Protein AF-A0A0F9B608-F1 (afdb_monomer)

Mean predicted aligned error: 16.37 Å

Sequence (394 aa):
EKIRTDITQTEQSLKSVKAEAAEVNRLLSSDVSSIDNRIDRIQVSIDSDLTYLESLIDLSSGNLKSILSSIAAGYLQENLGRYYSYGLKAMSYAASLSEARKNREKKPAVKRGGQDIPYPTTQYPKFLLQNMELSIGSSQSARFLATSLQNLTSNPELINKPLTFSLTQKEEKRQLLIEGEIDSRSNRRHDFSLIMTAVDYPLYVREGLELLNITSLKGFYTFRTDFTLDRDGTGHGQGVLEVSRVHLDTPDSRNIIAMAVYDAVTSAQVITFKLNYEISRDNQMHLNITSNIDELIMAEISRKQNELNSHYRDRLKAELSERIEAELAKNQSLYSALKVLQQNSNGNLSEVESYEQVVAAKKKEMDKRINELQSQIEKQLDKVKQSLPSLPSF

Secondary structure (DSSP, 8-state):
-HHHHHHHHHHHHHHHHHHHHHHHHHHHHHHHHHHHHHHHHHHHHHHHHHHHHHHHH----SGGGGHHHHHHHHHHHHHHHHHHHHHHHHHHHHHHHHHHHHS---------SS-------PPPPSSEEEEEEEEES-TTSSEEEEEEEEEEES-HHHHT--EEEEEEEEETTEEEEEEEEE--STT-SEEEEEEEEEEEEEEEE-TT-GGGT--EEEEEEEEEEEEEEETTS-EEEEEEEEEEEEEEE-S-TT-HHHHHHHHHHHHHSEEEEEEEEEE-TT-PEEEEEEESHHHHHHHHHHHHHHHHHHHHHHHHHHHHHHHHHHHHHHHHHHHHHHHHHHHHHHHHHHHHHHHHHHHHHHHHHHHHHHHHHHHHHHHHHHHHHHSS--PPP-

Solvent-accessible surface area (backbone atoms only — not comparable to full-atom values): 21225 Å² total; per-residue (Å²): 108,71,69,61,53,53,53,52,53,48,52,54,50,50,51,50,53,46,53,52,40,51,50,52,39,51,52,45,52,48,50,54,52,52,49,54,56,48,54,53,49,51,55,54,49,49,56,49,51,51,53,50,55,51,63,74,66,60,76,83,70,73,74,71,64,48,53,66,32,49,41,50,44,53,57,45,50,58,56,47,51,60,54,49,56,53,51,56,49,54,50,50,52,57,49,47,66,56,47,64,57,74,70,57,74,75,74,80,74,81,88,66,95,75,82,88,76,87,73,94,68,89,81,73,58,94,42,73,42,65,72,46,78,48,74,46,74,43,91,88,48,52,52,22,39,38,38,41,40,29,42,50,48,75,39,40,71,80,72,73,49,53,29,37,40,37,39,39,39,35,50,73,80,28,36,38,38,38,40,37,39,43,33,84,44,94,84,52,82,40,39,32,40,38,40,39,38,38,34,59,40,82,42,79,48,52,80,78,28,64,91,48,54,33,60,34,42,37,30,30,29,32,39,40,35,43,40,37,29,35,80,79,53,31,29,47,31,45,33,42,40,37,39,28,74,69,45,73,47,67,83,54,95,83,41,65,64,34,48,18,46,50,52,29,58,66,69,54,56,54,42,43,34,43,37,40,41,39,27,40,71,87,71,49,77,46,76,49,53,48,45,64,50,41,60,42,26,51,51,37,42,51,49,54,48,52,51,50,48,51,54,51,46,54,51,52,50,49,55,51,50,51,55,48,52,53,57,46,56,74,43,42,64,58,52,51,51,49,51,51,51,42,52,50,35,52,50,51,43,54,49,49,54,50,50,51,53,51,52,54,50,49,49,54,54,47,55,52,50,50,53,51,50,50,53,49,51,52,54,49,51,51,53,53,61,71,67,54,76,82,74,81,81,128

Radius of gyration: 53.28 Å; Cα contacts (8 Å, |Δi|>4): 482; chains: 1; bounding box: 93×54×191 Å

pLDDT: mean 79.52, std 11.99, range [41.62, 97.5]

Foldseek 3Di:
DVVVVVLVVVLVVLVVVLVVLVVVLVVLVVVLVVVVVVVVVVVVVVVVVLVVVVVVLPPVPDPLLCLVVVLVCVVCCVVVVVVVVVVVVVLVVVVCLVVVVVPPPPDPPDDDDDDDDDDPDLDDFPDWDAKDKDWDDDPPDQWIWIKMWGGPTSDCPSVVDWIKMWIWTGHRQWIKIKIKTADPDPPDFFRMKIWIWIFFAWDKDQPSCVVQQWRIKIFTKIKIKIKTAGPLGKIKMKMKIKTAPIDIHHPDPPDQLNVLLVVLCVVVRIKIKIWIWIADSVRDIDIGIDIPSSVSSSVSSVVVSVVVSVVVSVVVCVVVVVVVCVVCVVCVVVSVVSVVVSVVSVVVSVVSVVVSVVSVVVVVVVVVVVVVVVVVVVVVVVVVVVPDPPDDDD

Structure (mmCIF, N/CA/C/O backbone):
data_AF-A0A0F9B608-F1
#
_entry.id   AF-A0A0F9B608-F1
#
loop_
_atom_site.group_PDB
_atom_site.id
_atom_site.type_symbol
_atom_site.label_atom_id
_atom_site.label_alt_id
_atom_site.label_comp_id
_atom_site.label_asym_id
_atom_site.label_entity_id
_atom_site.label_seq_id
_atom_site.pdbx_PDB_ins_code
_atom_site.Cartn_x
_atom_site.Cartn_y
_atom_site.Cartn_z
_atom_site.occupancy
_atom_site.B_iso_or_equiv
_atom_site.auth_seq_id
_atom_site.auth_comp_id
_atom_site.auth_asym_id
_atom_site.auth_atom_id
_atom_site.pdbx_PDB_model_num
ATOM 1 N N . GLU A 1 1 ? -40.078 -13.114 98.257 1.00 62.44 1 GLU A N 1
ATOM 2 C CA . GLU A 1 1 ? -40.202 -14.089 97.150 1.00 62.44 1 GLU A CA 1
ATOM 3 C C . GLU A 1 1 ? -40.746 -13.477 95.865 1.00 62.44 1 GLU A C 1
ATOM 5 O O . GLU A 1 1 ? -40.006 -13.496 94.896 1.00 62.44 1 GLU A O 1
ATOM 10 N N . LYS A 1 2 ? -41.930 -12.843 95.858 1.00 71.25 2 LYS A N 1
ATOM 11 C CA . LYS A 1 2 ? -42.545 -12.216 94.663 1.00 71.25 2 LYS A CA 1
ATOM 12 C C . LYS A 1 2 ? -41.579 -11.396 93.780 1.00 71.25 2 LYS A C 1
ATOM 14 O O . LYS A 1 2 ? -41.423 -11.697 92.609 1.00 71.25 2 LYS A O 1
ATOM 19 N N . ILE A 1 3 ? -40.819 -10.469 94.370 1.00 70.19 3 ILE A N 1
ATOM 20 C CA . ILE A 1 3 ? -39.855 -9.617 93.640 1.00 70.19 3 ILE A CA 1
ATOM 21 C C . ILE A 1 3 ? -38.710 -10.432 92.994 1.00 70.19 3 ILE A C 1
ATOM 23 O O . ILE A 1 3 ? -38.199 -10.077 91.937 1.00 70.19 3 ILE A O 1
ATOM 27 N N . ARG A 1 4 ? -38.302 -11.554 93.605 1.00 70.94 4 ARG A N 1
ATOM 28 C CA . ARG A 1 4 ? -37.251 -12.435 93.065 1.00 70.94 4 ARG A CA 1
ATOM 29 C C . ARG A 1 4 ? -37.759 -13.190 91.835 1.00 70.94 4 ARG A C 1
ATOM 31 O O . ARG A 1 4 ? -37.025 -13.343 90.860 1.00 70.94 4 ARG A O 1
ATOM 38 N N . THR A 1 5 ? -39.020 -13.613 91.880 1.00 77.25 5 THR A N 1
ATOM 39 C CA . THR A 1 5 ? -39.728 -14.223 90.752 1.00 77.25 5 THR A CA 1
ATOM 40 C C . THR A 1 5 ? -39.892 -13.220 89.609 1.00 77.25 5 THR A C 1
ATOM 42 O O . THR A 1 5 ? -39.537 -13.545 88.480 1.00 77.25 5 THR A O 1
ATOM 45 N N . ASP A 1 6 ? -40.293 -11.982 89.912 1.00 75.75 6 ASP A N 1
ATOM 46 C CA . ASP A 1 6 ? -40.484 -10.915 88.918 1.00 75.75 6 ASP A CA 1
ATOM 47 C C . ASP A 1 6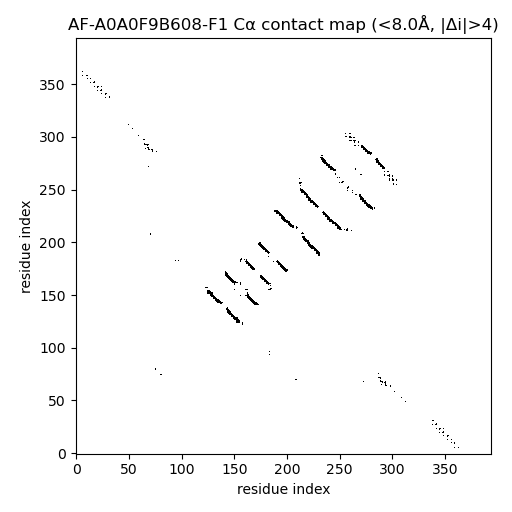 ? -39.170 -10.553 88.190 1.00 75.75 6 ASP A C 1
ATOM 49 O O . ASP A 1 6 ? -39.153 -10.412 86.966 1.00 75.75 6 ASP A O 1
ATOM 53 N N . ILE A 1 7 ? -38.037 -10.472 88.904 1.00 76.31 7 ILE A N 1
ATOM 54 C CA . ILE A 1 7 ? -36.713 -10.232 88.291 1.00 76.31 7 ILE A CA 1
ATOM 55 C C . ILE A 1 7 ? -36.279 -11.407 87.416 1.00 76.31 7 ILE A C 1
ATOM 57 O O . ILE A 1 7 ? -35.774 -11.194 86.317 1.00 76.31 7 ILE A O 1
ATOM 61 N N . THR A 1 8 ? -36.496 -12.641 87.870 1.00 77.81 8 THR A N 1
ATOM 62 C CA . THR A 1 8 ? -36.128 -13.841 87.101 1.00 77.81 8 THR A CA 1
ATOM 63 C C . THR A 1 8 ? -36.962 -13.945 85.818 1.00 77.81 8 THR A C 1
ATOM 65 O O . THR A 1 8 ? -36.431 -14.245 84.750 1.00 77.81 8 THR A O 1
ATOM 68 N N . GLN A 1 9 ? -38.255 -13.620 85.893 1.00 79.50 9 GLN A N 1
ATOM 69 C CA . GLN A 1 9 ? -39.150 -13.565 84.736 1.00 79.50 9 GLN A CA 1
ATOM 70 C C . GLN A 1 9 ? -38.779 -12.426 83.771 1.00 79.50 9 GLN A C 1
ATOM 72 O O . GLN A 1 9 ? -38.830 -12.607 82.553 1.00 79.50 9 GLN A O 1
ATOM 77 N N . THR A 1 10 ? -38.338 -11.280 84.300 1.00 78.12 10 THR A N 1
ATOM 78 C CA . THR A 1 10 ? -37.824 -10.154 83.502 1.00 78.12 10 THR A CA 1
ATOM 79 C C . THR A 1 10 ? -36.517 -10.521 82.792 1.00 78.12 10 THR A C 1
ATOM 81 O O . THR A 1 10 ? -36.385 -10.257 81.603 1.00 78.12 10 THR A O 1
ATOM 84 N N . GLU A 1 11 ? -35.578 -11.201 83.461 1.00 79.62 11 GLU A N 1
ATOM 85 C CA . GLU A 1 11 ? -34.343 -11.714 82.842 1.00 79.62 11 GLU A CA 1
ATOM 86 C C . GLU A 1 11 ? -34.634 -12.717 81.720 1.00 79.62 11 GLU A C 1
ATOM 88 O O . GLU A 1 11 ? -33.999 -12.676 80.667 1.00 79.62 11 GLU A O 1
ATOM 93 N N . GLN A 1 12 ? -35.584 -13.628 81.935 1.00 82.38 12 GLN A N 1
ATOM 94 C CA . GLN A 1 12 ? -35.938 -14.639 80.942 1.00 82.38 12 GLN A CA 1
ATOM 95 C C . GLN A 1 12 ? -36.620 -14.015 79.718 1.00 82.38 12 GLN A C 1
ATOM 97 O O . GLN A 1 12 ? -36.285 -14.363 78.586 1.00 82.38 12 GLN A O 1
ATOM 102 N N . SER A 1 13 ? -37.504 -13.038 79.940 1.00 77.12 13 SER A N 1
ATOM 103 C CA . SER A 1 13 ? -38.141 -12.266 78.866 1.00 77.12 13 SER A CA 1
ATOM 104 C C . SER A 1 13 ? -37.112 -11.442 78.090 1.00 77.12 13 SER A C 1
ATOM 106 O O . SER A 1 13 ? -37.115 -11.446 76.864 1.00 77.12 13 SER A O 1
ATOM 108 N N . LEU A 1 14 ? -36.167 -10.806 78.788 1.00 79.88 14 LEU A N 1
ATOM 109 C CA . LEU A 1 14 ? -35.107 -10.012 78.169 1.00 79.88 14 LEU A CA 1
ATOM 110 C C . LEU A 1 14 ? -34.142 -10.871 77.342 1.00 79.88 14 LEU A C 1
ATOM 112 O O . LEU A 1 14 ? -33.733 -10.461 76.261 1.00 79.88 14 LEU A O 1
ATOM 116 N N . LYS A 1 15 ? -33.821 -12.088 77.801 1.00 82.12 15 LYS A N 1
ATOM 117 C CA . LYS A 1 15 ? -33.043 -13.057 77.015 1.00 82.12 15 LYS A CA 1
ATOM 118 C C . LYS A 1 15 ? -33.767 -13.487 75.738 1.00 82.12 15 LYS A C 1
ATOM 120 O O . LYS A 1 15 ? -33.109 -13.600 74.708 1.00 82.12 15 LYS A O 1
ATOM 125 N N . SER A 1 16 ? -35.086 -13.699 75.795 1.00 81.75 16 SER A N 1
ATOM 126 C CA . SER A 1 16 ? -35.896 -14.006 74.604 1.00 81.75 16 SER A CA 1
ATOM 127 C C . SER A 1 16 ? -35.873 -12.843 73.616 1.00 81.75 16 SER A C 1
ATOM 129 O O . SER A 1 16 ? -35.500 -13.026 72.463 1.00 81.75 16 SER A O 1
ATOM 131 N N . VAL A 1 17 ? -36.152 -11.625 74.095 1.00 82.56 17 VAL A N 1
ATOM 132 C CA . VAL A 1 17 ? -36.145 -10.406 73.273 1.00 82.56 17 VAL A CA 1
ATOM 133 C C . VAL A 1 17 ? -34.763 -10.145 72.671 1.00 82.56 17 VAL A C 1
ATOM 135 O O . VAL A 1 17 ? -34.667 -9.774 71.507 1.00 82.56 17 VAL A O 1
ATOM 138 N N . LYS A 1 18 ? -33.677 -10.389 73.414 1.00 82.69 18 LYS A N 1
ATOM 139 C CA . LYS A 1 18 ? -32.305 -10.283 72.897 1.00 82.69 18 LYS A CA 1
ATOM 140 C C . LYS A 1 18 ? -32.024 -11.303 71.798 1.00 82.69 18 LYS A C 1
ATOM 142 O O . LYS A 1 18 ? -31.416 -10.948 70.794 1.00 82.69 18 LYS A O 1
ATOM 147 N N . ALA A 1 19 ? -32.446 -12.553 71.982 1.00 81.88 19 ALA A N 1
ATOM 148 C CA . ALA A 1 19 ? -32.264 -13.599 70.981 1.00 81.88 19 ALA A CA 1
ATOM 149 C C . ALA A 1 19 ? -33.049 -13.287 69.696 1.00 81.88 19 ALA A C 1
ATOM 151 O O . ALA A 1 19 ? -32.501 -13.399 68.603 1.00 81.88 19 ALA A O 1
ATOM 152 N N . GLU A 1 20 ? -34.293 -12.825 69.830 1.00 81.88 20 GLU A N 1
ATOM 153 C CA . GLU A 1 20 ? -35.134 -12.398 68.708 1.00 81.88 20 GLU A CA 1
ATOM 154 C C . GLU A 1 20 ? -34.558 -11.162 68.001 1.00 81.88 20 GLU A C 1
ATOM 156 O O . GLU A 1 20 ? -34.419 -11.166 66.781 1.00 81.88 20 GLU A O 1
ATOM 161 N N . ALA A 1 21 ? -34.143 -10.132 68.747 1.00 78.06 21 ALA A N 1
ATOM 162 C CA . ALA A 1 21 ? -33.531 -8.926 68.189 1.00 78.06 21 ALA A CA 1
ATOM 163 C C . ALA A 1 21 ? -32.197 -9.220 67.485 1.00 78.06 21 ALA A C 1
ATOM 165 O O . ALA A 1 21 ? -31.923 -8.661 66.423 1.00 78.06 21 ALA A O 1
ATOM 166 N N . ALA A 1 22 ? -31.376 -10.116 68.041 1.00 82.25 22 ALA A N 1
ATOM 167 C CA . ALA A 1 22 ? -30.125 -10.539 67.422 1.00 82.25 22 ALA A CA 1
ATOM 168 C C . ALA A 1 22 ? -30.372 -11.305 66.115 1.00 82.25 22 ALA A C 1
ATOM 170 O O . ALA A 1 22 ? -29.675 -11.063 65.129 1.00 82.25 22 ALA A O 1
ATOM 171 N N . GLU A 1 23 ? -31.377 -12.183 66.081 1.00 83.94 23 GLU A N 1
ATOM 172 C CA . GLU A 1 23 ? -31.727 -12.935 64.876 1.00 83.94 23 GLU A CA 1
ATOM 173 C C . GLU A 1 23 ? -32.315 -12.028 63.787 1.00 83.94 23 GLU A C 1
ATOM 175 O O . GLU A 1 23 ? -31.881 -12.092 62.637 1.00 83.94 23 GLU A O 1
ATOM 180 N N . VAL A 1 24 ? -33.224 -11.115 64.143 1.00 79.94 24 VAL A N 1
ATOM 181 C CA . VAL A 1 24 ? -33.770 -10.113 63.212 1.00 79.94 24 VAL A CA 1
ATOM 182 C C . VAL A 1 24 ? -32.659 -9.221 62.656 1.00 79.94 24 VAL A C 1
ATOM 184 O O . VAL A 1 24 ? -32.598 -9.005 61.446 1.00 79.94 24 VAL A O 1
ATOM 187 N N . ASN A 1 25 ? -31.731 -8.757 63.498 1.00 82.19 25 ASN A N 1
ATOM 188 C CA . ASN A 1 25 ? -30.609 -7.935 63.049 1.00 82.19 25 ASN A CA 1
ATOM 189 C C . ASN A 1 25 ? -29.661 -8.697 62.109 1.00 82.19 25 ASN A C 1
ATOM 191 O O . ASN A 1 25 ? -29.161 -8.141 61.127 1.00 82.19 25 ASN A O 1
ATOM 195 N N . ARG A 1 26 ? -29.425 -9.984 62.394 1.00 85.06 26 ARG A N 1
ATOM 196 C CA . ARG A 1 26 ? -28.610 -10.873 61.560 1.00 85.06 26 ARG A CA 1
ATOM 197 C C . ARG A 1 26 ? -29.244 -11.074 60.184 1.00 85.06 26 ARG A C 1
ATOM 199 O O . ARG A 1 26 ? -28.539 -10.968 59.181 1.00 85.06 26 ARG A O 1
ATOM 206 N N . LEU A 1 27 ? -30.553 -11.325 60.135 1.00 83.56 27 LEU A N 1
ATOM 207 C CA . LEU A 1 27 ? -31.307 -11.478 58.887 1.00 83.56 27 LEU A CA 1
ATOM 208 C C . LEU A 1 27 ? -31.322 -10.173 58.079 1.00 83.56 27 LEU A C 1
ATOM 210 O O . LEU A 1 27 ? -30.925 -10.185 56.918 1.00 83.56 27 LEU A O 1
ATOM 214 N N . LEU A 1 28 ? -31.643 -9.035 58.706 1.00 80.38 28 LEU A N 1
ATOM 215 C CA . LEU A 1 28 ? -31.635 -7.722 58.045 1.00 80.38 28 LEU A CA 1
ATOM 216 C C . LEU A 1 28 ? -30.254 -7.351 57.494 1.00 80.38 28 LEU A C 1
ATOM 218 O O . LEU A 1 28 ? -30.140 -6.880 56.364 1.00 80.38 28 LEU A O 1
ATOM 222 N N . SER A 1 29 ? -29.191 -7.588 58.264 1.00 80.50 29 SER A N 1
ATOM 223 C CA . SER A 1 29 ? -27.823 -7.306 57.816 1.00 80.50 29 SER A CA 1
ATOM 224 C C . SER A 1 29 ? -27.392 -8.220 56.667 1.00 80.50 29 SER A C 1
ATOM 226 O O . SER A 1 29 ? -26.693 -7.775 55.753 1.00 80.50 29 SER A O 1
ATOM 228 N N . SER A 1 30 ? -27.835 -9.481 56.679 1.00 83.88 30 SER A N 1
ATOM 229 C CA . SER A 1 30 ? -27.636 -10.421 55.574 1.00 83.88 30 SER A CA 1
ATOM 230 C C . SER A 1 30 ? -28.373 -9.971 54.310 1.00 83.88 30 SER A C 1
ATOM 232 O O . SER A 1 30 ? -27.792 -9.995 53.226 1.00 83.88 30 SER A O 1
ATOM 234 N N . ASP A 1 31 ? -29.622 -9.521 54.435 1.00 78.62 31 ASP A N 1
ATOM 235 C CA . ASP A 1 31 ? -30.434 -9.070 53.303 1.00 78.62 31 ASP A CA 1
ATOM 236 C C . ASP A 1 31 ? -29.874 -7.794 52.670 1.00 78.62 31 ASP A C 1
ATOM 238 O O . ASP A 1 31 ? -29.709 -7.742 51.450 1.00 78.62 31 ASP A O 1
ATOM 242 N N . VAL A 1 32 ? -29.485 -6.801 53.479 1.00 79.44 32 VAL A N 1
ATOM 243 C CA . VAL A 1 32 ? -28.829 -5.574 52.988 1.00 79.44 32 VAL A CA 1
ATOM 244 C C . VAL A 1 32 ? -27.524 -5.912 52.265 1.00 79.44 32 VAL A C 1
ATOM 246 O O . VAL A 1 32 ? -27.320 -5.476 51.134 1.00 79.44 32 VAL A O 1
ATOM 249 N N . SER A 1 33 ? -26.688 -6.773 52.852 1.00 81.38 33 SER A N 1
ATOM 250 C CA . SER A 1 33 ? -25.433 -7.202 52.219 1.00 81.38 33 SER A CA 1
ATOM 251 C C . SER A 1 33 ? -25.674 -7.987 50.922 1.00 81.38 33 SER A C 1
ATOM 253 O O . SER A 1 33 ? -24.904 -7.880 49.971 1.00 81.38 33 SER A O 1
ATOM 255 N N . SER A 1 34 ? -26.731 -8.800 50.856 1.00 82.19 34 SER A N 1
ATOM 256 C CA . SER A 1 34 ? -27.119 -9.546 49.651 1.00 82.19 34 SER A CA 1
ATOM 257 C C . SER A 1 34 ? -27.568 -8.611 48.528 1.00 82.19 34 SER A C 1
ATOM 259 O O . SER A 1 34 ? -27.211 -8.833 47.370 1.00 82.19 34 SER A O 1
ATOM 261 N N . ILE A 1 35 ? -28.314 -7.554 48.861 1.00 75.81 35 ILE A N 1
ATOM 262 C CA . ILE A 1 35 ? -28.752 -6.532 47.906 1.00 75.81 35 ILE A CA 1
ATOM 263 C C . ILE A 1 35 ? -27.552 -5.740 47.377 1.00 75.81 35 ILE A C 1
ATOM 265 O O . ILE A 1 35 ? -27.411 -5.638 46.160 1.00 75.81 35 ILE A O 1
ATOM 269 N N . ASP A 1 36 ? -26.651 -5.276 48.247 1.00 77.88 36 ASP A N 1
ATOM 270 C CA . ASP A 1 36 ? -25.445 -4.536 47.840 1.00 77.88 36 ASP A CA 1
ATOM 271 C C . ASP A 1 36 ? -24.574 -5.379 46.894 1.00 77.88 36 ASP A C 1
ATOM 273 O O . ASP A 1 36 ? -24.257 -4.964 45.781 1.00 77.88 36 ASP A O 1
ATOM 277 N N . ASN A 1 37 ? -24.325 -6.643 47.251 1.00 82.94 37 ASN A N 1
ATOM 278 C CA . ASN A 1 37 ? -23.590 -7.576 46.394 1.00 82.94 37 ASN A CA 1
ATOM 279 C C . ASN A 1 37 ? -24.272 -7.841 45.039 1.00 82.94 37 ASN A C 1
ATOM 281 O O . ASN A 1 37 ? -23.600 -8.190 44.067 1.00 82.94 37 ASN A O 1
ATOM 285 N N . ARG A 1 38 ? -25.607 -7.770 44.962 1.00 78.31 38 ARG A N 1
ATOM 286 C CA . ARG A 1 38 ? -26.344 -7.930 43.698 1.00 78.31 38 ARG A CA 1
ATOM 287 C C . ARG A 1 38 ? -26.225 -6.682 42.831 1.00 78.31 38 ARG A C 1
ATOM 289 O O . ARG A 1 38 ? -26.066 -6.835 41.624 1.00 78.31 38 ARG A O 1
ATOM 296 N N . ILE A 1 39 ? -26.262 -5.493 43.431 1.00 74.81 39 ILE A N 1
ATOM 297 C CA . ILE A 1 39 ? -26.045 -4.216 42.737 1.00 74.81 39 ILE A CA 1
ATOM 298 C C . ILE A 1 39 ? -24.640 -4.190 42.123 1.00 74.81 39 ILE A C 1
ATOM 300 O O . ILE A 1 39 ? -24.507 -3.954 40.922 1.00 74.81 39 ILE A O 1
ATOM 304 N N . ASP A 1 40 ? -23.618 -4.552 42.898 1.00 79.56 40 ASP A N 1
ATOM 305 C CA . ASP A 1 40 ? -22.232 -4.593 42.419 1.00 79.56 40 ASP A CA 1
ATOM 306 C C . ASP A 1 40 ? -22.053 -5.604 41.275 1.00 79.56 40 ASP A C 1
ATOM 308 O O . ASP A 1 40 ? -21.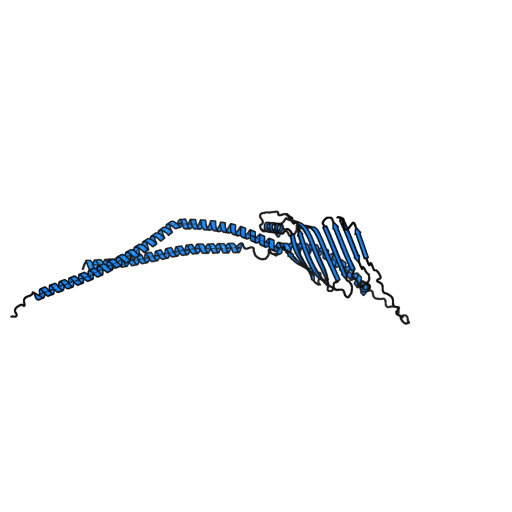419 -5.316 40.261 1.00 79.56 40 ASP A O 1
ATOM 312 N N . ARG A 1 41 ? -22.669 -6.791 41.376 1.00 79.88 41 ARG A N 1
ATOM 313 C CA . ARG A 1 41 ? -22.621 -7.794 40.295 1.00 79.88 41 ARG A CA 1
ATOM 314 C C . ARG A 1 41 ? -23.304 -7.334 39.016 1.00 79.88 41 ARG A C 1
ATOM 316 O O . ARG A 1 41 ? -22.843 -7.705 37.938 1.00 79.88 41 ARG A O 1
ATOM 323 N N . ILE A 1 42 ? -24.397 -6.579 39.121 1.00 73.50 42 ILE A N 1
ATOM 324 C CA . ILE A 1 42 ? -25.072 -6.006 37.954 1.00 73.50 42 ILE A CA 1
ATOM 325 C C . ILE A 1 42 ? -24.119 -5.036 37.253 1.00 73.50 42 ILE A C 1
ATOM 327 O O . ILE A 1 42 ? -23.917 -5.177 36.051 1.00 73.50 42 ILE A O 1
ATOM 331 N N . GLN A 1 43 ? -23.463 -4.138 37.995 1.00 71.62 43 GLN A N 1
ATOM 332 C CA . GLN A 1 43 ? -22.474 -3.207 37.435 1.00 71.62 43 GLN A CA 1
ATOM 333 C C . GLN A 1 43 ? -21.314 -3.934 36.744 1.00 71.62 43 GLN A C 1
ATOM 335 O O . GLN A 1 43 ? -21.021 -3.659 35.584 1.00 71.62 43 GLN A O 1
ATOM 340 N N . VAL A 1 44 ? -20.722 -4.931 37.407 1.00 80.88 44 VAL A N 1
ATOM 341 C CA . VAL A 1 44 ? -19.621 -5.722 36.832 1.00 80.88 44 VAL A CA 1
ATOM 342 C C . VAL A 1 44 ? -20.055 -6.490 35.578 1.00 80.88 44 VAL A C 1
ATOM 344 O O . VAL A 1 44 ? -19.293 -6.584 34.617 1.00 80.88 44 VAL A O 1
ATOM 347 N N . SER A 1 45 ? -21.277 -7.033 35.556 1.00 73.50 45 SER A N 1
ATOM 348 C CA . SER A 1 45 ? -21.792 -7.755 34.382 1.00 73.50 45 SER A CA 1
ATOM 349 C C . SER A 1 45 ? -21.986 -6.819 33.189 1.00 73.50 45 SER A C 1
ATOM 351 O O . SER A 1 45 ? -21.680 -7.198 32.066 1.00 73.50 45 SER A O 1
ATOM 353 N N . ILE A 1 46 ? -22.412 -5.577 33.429 1.00 68.19 46 ILE A N 1
ATOM 354 C CA . ILE A 1 46 ? -22.568 -4.561 32.380 1.00 68.19 46 ILE A CA 1
ATOM 355 C C . ILE A 1 46 ? -21.221 -4.164 31.791 1.00 68.19 46 ILE A C 1
ATOM 357 O O . ILE A 1 46 ? -21.092 -4.089 30.572 1.00 68.19 46 ILE A O 1
ATOM 361 N N . ASP A 1 47 ? -20.214 -3.937 32.633 1.00 73.88 47 ASP A N 1
ATOM 362 C CA . ASP A 1 47 ? -18.866 -3.620 32.157 1.00 73.88 47 ASP A CA 1
ATOM 363 C C . ASP A 1 47 ? -18.285 -4.778 31.328 1.00 73.88 47 ASP A C 1
ATOM 365 O O . ASP A 1 47 ? -17.636 -4.560 30.301 1.00 73.88 47 ASP A O 1
ATOM 369 N N . SER A 1 48 ? -18.574 -6.022 31.723 1.00 76.81 48 SER A N 1
ATOM 370 C CA . SER A 1 48 ? -18.199 -7.214 30.959 1.00 76.81 48 SER A CA 1
ATOM 371 C C . SER A 1 48 ? -18.935 -7.309 29.618 1.00 76.81 48 SER A C 1
ATOM 373 O O . SER A 1 48 ? -18.304 -7.593 28.601 1.00 76.81 48 SER A O 1
ATOM 375 N N . ASP A 1 49 ? -20.245 -7.058 29.588 1.00 68.94 49 ASP A N 1
ATOM 376 C CA . ASP A 1 49 ? -21.046 -7.079 28.357 1.00 68.94 49 ASP A CA 1
ATOM 377 C C . ASP A 1 49 ? -20.622 -5.958 27.395 1.00 68.94 49 ASP A C 1
ATOM 379 O O . ASP A 1 49 ? -20.524 -6.180 26.188 1.00 68.94 49 ASP A O 1
ATOM 383 N N . LEU A 1 50 ? -20.286 -4.777 27.924 1.00 67.00 50 LEU A N 1
ATOM 384 C CA . LEU A 1 50 ? -19.681 -3.681 27.164 1.00 67.00 50 LEU A CA 1
ATOM 385 C C . LEU A 1 50 ? -18.351 -4.110 26.540 1.00 67.00 50 LEU A C 1
ATOM 387 O O . LEU A 1 50 ? -18.165 -3.950 25.337 1.00 67.00 50 LEU A O 1
ATOM 391 N N . THR A 1 51 ? -17.467 -4.724 27.328 1.00 73.81 51 THR A N 1
ATOM 392 C CA . THR A 1 51 ? -16.168 -5.229 26.849 1.00 73.81 51 THR A CA 1
ATOM 393 C C . THR A 1 51 ? -16.343 -6.306 25.769 1.00 73.81 51 THR A C 1
ATOM 395 O O . THR A 1 51 ? -15.593 -6.371 24.794 1.00 73.81 51 THR A O 1
ATOM 398 N N . TYR A 1 52 ? -17.359 -7.161 25.903 1.00 68.31 52 TYR A N 1
ATOM 399 C CA . TYR A 1 52 ? -17.671 -8.173 24.899 1.00 68.31 52 TYR A CA 1
ATOM 400 C C . TYR A 1 52 ? -18.182 -7.550 23.593 1.00 68.31 52 TYR A C 1
ATOM 402 O O . TYR A 1 52 ? -17.696 -7.902 22.516 1.00 68.31 52 TYR A O 1
ATOM 410 N N . LEU A 1 53 ? -19.109 -6.592 23.667 1.00 64.56 53 LEU A N 1
ATOM 411 C CA . LEU A 1 53 ? -19.580 -5.855 22.492 1.00 64.56 53 LEU A CA 1
ATOM 412 C C . LEU A 1 53 ? -18.439 -5.076 21.817 1.00 64.56 53 LEU A C 1
ATOM 414 O O . LEU A 1 53 ? -18.373 -5.056 20.589 1.00 64.56 53 LEU A O 1
ATOM 418 N N . GLU A 1 54 ? -17.504 -4.515 22.590 1.00 63.94 54 GLU A N 1
ATOM 419 C CA . GLU A 1 54 ? -16.273 -3.896 22.076 1.00 63.94 54 GLU A CA 1
ATOM 420 C C . GLU A 1 54 ? -15.436 -4.898 21.266 1.00 63.94 54 GLU A C 1
ATOM 422 O O . GLU A 1 54 ? -14.990 -4.580 20.163 1.00 63.94 54 GLU A O 1
ATOM 427 N N . SER A 1 55 ? -15.294 -6.136 21.752 1.00 63.69 55 SER A N 1
ATOM 428 C CA . SER A 1 55 ? -14.534 -7.181 21.051 1.00 63.69 55 SER A CA 1
ATOM 429 C C . SER A 1 55 ? -15.161 -7.622 19.720 1.00 63.69 55 SER A C 1
ATOM 431 O O . SER A 1 55 ? -14.444 -8.039 18.814 1.00 63.69 55 SER A O 1
ATOM 433 N N . LEU A 1 56 ? -16.486 -7.505 19.570 1.00 61.31 56 LEU A N 1
ATOM 434 C CA . LEU A 1 56 ? -17.197 -7.852 18.332 1.00 61.31 56 LEU A CA 1
ATOM 435 C C . LEU A 1 56 ? -17.097 -6.764 17.255 1.00 61.31 56 LEU A C 1
ATOM 437 O O . LEU A 1 56 ? -17.299 -7.048 16.075 1.00 61.31 56 LEU A O 1
ATOM 441 N N . ILE A 1 57 ? -16.810 -5.525 17.657 1.00 58.03 57 ILE A N 1
ATOM 442 C CA . ILE A 1 57 ? -16.704 -4.366 16.762 1.00 58.03 57 ILE A CA 1
ATOM 443 C C . ILE A 1 57 ? -15.242 -4.126 16.346 1.00 58.03 57 ILE A C 1
ATOM 445 O O . ILE A 1 57 ? -14.975 -3.301 15.470 1.00 58.03 57 ILE A O 1
ATOM 449 N N . ASP A 1 58 ? -14.278 -4.857 16.917 1.00 55.62 58 ASP A N 1
ATOM 450 C CA . ASP A 1 58 ? -12.875 -4.746 16.534 1.00 55.62 58 ASP A CA 1
ATOM 451 C C . ASP A 1 58 ? -12.589 -5.389 15.161 1.00 55.62 58 ASP A C 1
ATOM 453 O O . ASP A 1 58 ? -12.315 -6.581 15.018 1.00 55.62 58 ASP A O 1
ATOM 457 N N . LEU A 1 59 ? -12.646 -4.563 14.114 1.00 53.84 59 LEU A N 1
ATOM 458 C CA . LEU A 1 59 ? -12.310 -4.925 12.736 1.00 53.84 59 LEU A CA 1
ATOM 459 C C . LEU A 1 59 ? -10.798 -4.861 12.441 1.00 53.84 59 LEU A C 1
ATOM 461 O O . LEU A 1 59 ? -10.405 -4.955 11.278 1.00 53.84 59 LEU A O 1
ATOM 465 N N . SER A 1 60 ? -9.931 -4.761 13.458 1.00 49.88 60 SER A N 1
ATOM 466 C CA . SER A 1 60 ? -8.462 -4.743 13.310 1.00 49.88 60 SER A CA 1
ATOM 467 C C . SER A 1 60 ? -7.856 -6.026 12.710 1.00 49.88 60 SER A C 1
ATOM 469 O O . SER A 1 60 ? -6.643 -6.104 12.480 1.00 49.88 60 SER A O 1
ATOM 471 N N . SER A 1 61 ? -8.685 -7.031 12.408 1.00 45.62 61 SER A N 1
ATOM 472 C CA . SER A 1 61 ? -8.296 -8.318 11.832 1.00 45.62 61 SER A CA 1
ATOM 473 C C . SER A 1 61 ? -7.712 -8.198 10.411 1.00 45.62 61 SER A C 1
ATOM 475 O O . SER A 1 61 ? -8.386 -8.378 9.405 1.00 45.62 61 SER A O 1
ATOM 477 N N . GLY A 1 62 ? -6.404 -7.926 10.345 1.00 49.50 62 GLY A N 1
ATOM 478 C CA . GLY A 1 62 ? -5.400 -8.455 9.402 1.00 49.50 62 GLY A CA 1
ATOM 479 C C . GLY A 1 62 ? -5.536 -8.198 7.892 1.00 49.50 62 GLY A C 1
ATOM 480 O O . GLY A 1 62 ? -4.559 -7.797 7.261 1.00 49.50 62 GLY A O 1
ATOM 481 N N . ASN A 1 63 ? -6.707 -8.417 7.298 1.00 51.25 63 ASN A N 1
ATOM 482 C CA . ASN A 1 63 ? -6.905 -8.496 5.847 1.00 51.25 63 ASN A CA 1
ATOM 483 C C . ASN A 1 63 ? -6.964 -7.131 5.146 1.00 51.25 63 ASN A C 1
ATOM 485 O O . ASN A 1 63 ? -6.800 -7.061 3.931 1.00 51.25 63 ASN A O 1
ATOM 489 N N . LEU A 1 64 ? -7.156 -6.036 5.886 1.00 58.22 64 LEU A N 1
ATOM 490 C CA . LEU A 1 64 ? -7.245 -4.687 5.311 1.00 58.22 64 LEU A CA 1
ATOM 491 C C . LEU A 1 64 ? -5.872 -4.067 4.985 1.00 58.22 64 LEU A C 1
ATOM 493 O O . LEU A 1 64 ? -5.800 -3.119 4.208 1.00 58.22 64 LEU A O 1
ATOM 497 N N . LYS A 1 65 ? -4.774 -4.620 5.527 1.00 59.56 65 LYS A N 1
ATOM 498 C CA . LYS A 1 65 ? -3.417 -4.041 5.448 1.00 59.56 65 LYS A CA 1
ATOM 499 C C . LYS A 1 65 ? -2.796 -3.995 4.046 1.00 59.56 65 LYS A C 1
ATOM 501 O O . LYS A 1 65 ? -1.720 -3.429 3.904 1.00 59.56 65 LYS A O 1
ATOM 506 N N . SER A 1 66 ? -3.414 -4.610 3.038 1.00 65.44 66 SER A N 1
ATOM 507 C CA . SER A 1 66 ? -2.818 -4.727 1.698 1.00 65.44 66 SER A CA 1
ATOM 508 C C . SER A 1 66 ? -3.801 -4.521 0.544 1.00 65.44 66 SER A C 1
ATOM 510 O O . SER A 1 66 ? -3.564 -4.989 -0.569 1.00 65.44 66 SER A O 1
ATOM 512 N N . ILE A 1 67 ? -4.931 -3.843 0.772 1.00 71.62 67 ILE A N 1
ATOM 513 C CA . ILE A 1 67 ? -5.962 -3.721 -0.271 1.00 71.62 67 ILE A CA 1
ATOM 514 C C . ILE A 1 67 ? -5.448 -2.921 -1.475 1.00 71.62 67 ILE A C 1
ATOM 516 O O . ILE A 1 67 ? -5.568 -3.391 -2.606 1.00 71.62 67 ILE A O 1
ATOM 520 N N . LEU A 1 68 ? -4.844 -1.744 -1.268 1.00 73.81 68 LEU A N 1
ATOM 521 C CA . LEU A 1 68 ? -4.372 -0.927 -2.392 1.00 73.81 68 LEU A CA 1
ATOM 522 C C . LEU A 1 68 ? -3.114 -1.498 -3.040 1.00 73.81 68 LEU A C 1
ATOM 524 O O . LEU A 1 68 ? -2.989 -1.431 -4.262 1.00 73.81 68 LEU A O 1
ATOM 528 N N . SER A 1 69 ? -2.220 -2.106 -2.262 1.00 74.94 69 SER A N 1
ATOM 529 C CA . SER A 1 69 ? -1.101 -2.884 -2.804 1.00 74.94 69 SER A CA 1
ATOM 530 C C . SER A 1 69 ? -1.589 -4.053 -3.669 1.00 74.94 69 SER A C 1
ATOM 532 O O . SER A 1 69 ? -1.054 -4.252 -4.758 1.00 74.94 69 SER A O 1
ATOM 534 N N . SER A 1 70 ? -2.652 -4.756 -3.268 1.00 74.06 70 SER A N 1
ATOM 535 C CA . SER A 1 70 ? -3.254 -5.848 -4.052 1.00 74.06 70 SER A CA 1
ATOM 536 C C . SER A 1 70 ? -3.935 -5.356 -5.334 1.00 74.06 70 SER A C 1
ATOM 538 O O . SER A 1 70 ? -3.758 -5.958 -6.392 1.00 74.06 70 SER A O 1
ATOM 540 N N . ILE A 1 71 ? -4.670 -4.237 -5.276 1.00 77.12 71 ILE A N 1
ATOM 541 C CA . ILE A 1 71 ? -5.293 -3.617 -6.461 1.00 77.12 71 ILE A CA 1
ATOM 542 C C . ILE A 1 71 ? -4.214 -3.149 -7.445 1.00 77.12 71 ILE A C 1
ATOM 544 O O . ILE A 1 71 ? -4.293 -3.436 -8.641 1.00 77.12 71 ILE A O 1
ATOM 548 N N . ALA A 1 72 ? -3.176 -2.471 -6.943 1.00 76.00 72 ALA A N 1
ATOM 549 C CA . ALA A 1 72 ? -2.039 -2.052 -7.754 1.00 76.00 72 ALA A CA 1
ATOM 550 C C . ALA A 1 72 ? -1.326 -3.261 -8.376 1.00 76.00 72 ALA A C 1
ATOM 552 O O . ALA A 1 72 ? -0.981 -3.215 -9.556 1.00 76.00 72 ALA A O 1
ATOM 553 N N . ALA A 1 73 ? -1.155 -4.350 -7.620 1.00 75.50 73 ALA A N 1
ATOM 554 C CA . ALA A 1 73 ? -0.526 -5.572 -8.109 1.00 75.50 73 ALA A CA 1
ATOM 555 C C . ALA A 1 73 ? -1.336 -6.200 -9.243 1.00 75.50 73 ALA A C 1
ATOM 557 O O . ALA A 1 73 ? -0.758 -6.495 -10.284 1.00 75.50 73 ALA A O 1
ATOM 558 N N . GLY A 1 74 ? -2.660 -6.312 -9.101 1.00 71.94 74 GLY A N 1
ATOM 559 C CA . GLY A 1 74 ? -3.536 -6.812 -10.163 1.00 71.94 74 GLY A CA 1
ATOM 560 C C . GLY A 1 74 ? -3.475 -5.956 -11.432 1.00 71.94 74 GLY A C 1
ATOM 561 O O . GLY A 1 74 ? -3.213 -6.474 -12.519 1.00 71.94 74 GLY A O 1
ATOM 562 N N . TYR A 1 75 ? -3.623 -4.634 -11.291 1.00 75.69 75 TYR A N 1
ATOM 563 C CA . TYR A 1 75 ? -3.575 -3.699 -12.422 1.00 75.69 75 TYR A CA 1
ATOM 564 C C . TYR A 1 75 ? -2.227 -3.736 -13.154 1.00 75.69 75 TYR A C 1
ATOM 566 O O . TYR A 1 75 ? -2.166 -3.702 -14.388 1.00 75.69 75 TYR A O 1
ATOM 574 N N . LEU A 1 76 ? -1.127 -3.798 -12.403 1.00 74.19 76 LEU A N 1
ATOM 575 C CA . LEU A 1 76 ? 0.213 -3.849 -12.971 1.00 74.19 76 LEU A CA 1
ATOM 576 C C . LEU A 1 76 ? 0.526 -5.216 -13.557 1.00 74.19 76 LEU A C 1
ATOM 578 O O . LEU A 1 76 ? 1.111 -5.267 -14.628 1.00 74.19 76 LEU A O 1
ATOM 582 N N . GLN A 1 77 ? 0.112 -6.314 -12.934 1.00 71.75 77 GLN A N 1
ATOM 583 C CA . GLN A 1 77 ? 0.310 -7.650 -13.485 1.00 71.75 77 GLN A CA 1
ATOM 584 C C . GLN A 1 77 ? -0.417 -7.812 -14.824 1.00 71.75 77 GLN A C 1
ATOM 586 O O . GLN A 1 77 ? 0.167 -8.345 -15.769 1.00 71.75 77 GLN A O 1
ATOM 591 N N . GLU A 1 78 ? -1.644 -7.299 -14.953 1.00 70.19 78 GLU A N 1
ATOM 592 C CA . GLU A 1 78 ? -2.374 -7.356 -16.219 1.00 70.19 78 GLU A CA 1
ATOM 593 C C . GLU A 1 78 ? -1.720 -6.489 -17.305 1.00 70.19 78 GLU A C 1
ATOM 595 O O . GLU A 1 78 ? -1.496 -6.947 -18.431 1.00 70.19 78 GLU A O 1
ATOM 600 N N . ASN A 1 79 ? -1.375 -5.240 -16.979 1.00 70.69 79 ASN A N 1
ATOM 601 C CA . ASN A 1 79 ? -0.810 -4.316 -17.959 1.00 70.69 79 ASN A CA 1
ATOM 602 C C . ASN A 1 79 ? 0.646 -4.650 -18.306 1.00 70.69 79 ASN A C 1
ATOM 604 O O . ASN A 1 79 ? 0.992 -4.738 -19.485 1.00 70.69 79 ASN A O 1
ATOM 608 N N . LEU A 1 80 ? 1.500 -4.886 -17.306 1.00 67.44 80 LEU A N 1
ATOM 609 C CA . LEU A 1 80 ? 2.897 -5.276 -17.507 1.00 67.44 80 LEU A CA 1
ATOM 610 C C . LEU A 1 80 ? 2.999 -6.659 -18.143 1.00 67.44 80 LEU A C 1
ATOM 612 O O . LEU A 1 80 ? 3.846 -6.834 -19.010 1.00 67.44 80 LEU A O 1
ATOM 616 N N . GLY A 1 81 ? 2.122 -7.611 -17.805 1.00 61.16 81 GLY A N 1
ATOM 617 C CA . GLY A 1 81 ? 2.117 -8.942 -18.418 1.00 61.16 81 GLY A CA 1
ATOM 618 C C . GLY A 1 81 ? 1.985 -8.892 -19.945 1.00 61.16 81 GLY A C 1
ATOM 619 O O . GLY A 1 81 ? 2.694 -9.605 -20.663 1.00 61.16 81 GLY A O 1
ATOM 620 N N . ARG A 1 82 ? 1.155 -7.978 -20.472 1.00 65.94 82 ARG A N 1
ATOM 621 C CA . ARG A 1 82 ? 1.022 -7.762 -21.924 1.00 65.94 82 ARG A CA 1
ATOM 622 C C . ARG A 1 82 ? 2.327 -7.253 -22.543 1.00 65.94 82 ARG A C 1
ATOM 624 O O . ARG A 1 82 ? 2.771 -7.809 -23.549 1.00 65.94 82 ARG A O 1
ATOM 631 N N . TYR A 1 83 ? 2.968 -6.246 -21.947 1.00 65.44 83 TYR A N 1
ATOM 632 C CA . TYR A 1 83 ? 4.212 -5.657 -22.473 1.00 65.44 83 TYR A CA 1
ATOM 633 C C . TYR A 1 83 ? 5.439 -6.553 -22.288 1.00 65.44 83 TYR A C 1
ATOM 635 O O . TYR A 1 83 ? 6.279 -6.647 -23.185 1.00 65.44 83 TYR A O 1
ATOM 643 N N . TYR A 1 84 ? 5.502 -7.280 -21.178 1.00 66.06 84 TYR A N 1
ATOM 644 C CA . TYR A 1 84 ? 6.535 -8.263 -20.881 1.00 66.06 84 TYR A CA 1
ATOM 645 C C . TYR A 1 84 ? 6.635 -9.330 -21.980 1.00 66.06 84 TYR A C 1
ATOM 647 O O . TYR A 1 84 ? 7.729 -9.647 -22.449 1.00 66.06 84 TYR A O 1
ATOM 655 N N . SER A 1 85 ? 5.492 -9.801 -22.492 1.00 64.75 85 SER A N 1
ATOM 656 C CA . SER A 1 85 ? 5.461 -10.767 -23.597 1.00 64.75 85 SER A CA 1
ATOM 657 C C . SER A 1 85 ? 6.132 -10.251 -24.882 1.00 64.75 85 SER A C 1
ATOM 659 O O . SER A 1 85 ? 6.755 -11.025 -25.614 1.00 64.75 85 SER A O 1
ATOM 661 N N . TYR A 1 86 ? 6.052 -8.944 -25.161 1.00 67.75 86 TYR A N 1
ATOM 662 C CA . TYR A 1 86 ? 6.739 -8.328 -26.298 1.00 67.75 86 TYR A CA 1
ATOM 663 C C . TYR A 1 86 ? 8.242 -8.194 -26.048 1.00 67.75 86 TYR A C 1
ATOM 665 O O . TYR A 1 86 ? 9.024 -8.440 -26.969 1.00 67.75 86 TYR A O 1
ATOM 673 N N . GLY A 1 87 ? 8.645 -7.886 -24.811 1.00 64.38 87 GLY A N 1
ATOM 674 C CA . GLY A 1 87 ? 10.049 -7.886 -24.391 1.00 64.38 87 GLY A CA 1
ATOM 675 C C . GLY A 1 87 ? 10.705 -9.254 -24.587 1.00 64.38 87 GLY A C 1
ATOM 676 O O . GLY A 1 87 ? 11.717 -9.358 -25.280 1.00 64.38 87 GLY A O 1
ATOM 677 N N . LEU A 1 88 ? 10.067 -10.325 -24.098 1.00 67.12 88 LEU A N 1
ATOM 678 C CA . LEU A 1 88 ? 10.539 -11.700 -24.304 1.00 67.12 88 LEU A CA 1
ATOM 679 C C . LEU A 1 88 ? 10.659 -12.064 -25.788 1.00 67.12 88 LEU A C 1
ATOM 681 O O . LEU A 1 88 ? 11.645 -12.675 -26.203 1.00 67.12 88 LEU A O 1
ATOM 685 N N . LYS A 1 89 ? 9.691 -11.657 -26.619 1.00 69.31 89 LYS A N 1
ATOM 686 C CA . LYS A 1 89 ? 9.770 -11.867 -28.072 1.00 69.31 89 LYS A CA 1
ATOM 687 C C . LYS A 1 89 ? 10.972 -11.141 -28.673 1.00 69.31 89 LYS A C 1
ATOM 689 O O . LYS A 1 89 ? 11.735 -11.768 -29.406 1.00 69.31 89 LYS A O 1
ATOM 694 N N . ALA A 1 90 ? 11.184 -9.866 -28.349 1.00 63.31 90 ALA A N 1
ATOM 695 C CA . ALA A 1 90 ? 12.331 -9.098 -28.837 1.00 63.31 90 ALA A CA 1
ATOM 696 C C . ALA A 1 90 ? 13.669 -9.747 -28.440 1.00 63.31 90 ALA A C 1
ATOM 698 O O . ALA A 1 90 ? 14.560 -9.898 -29.278 1.00 63.31 90 ALA A O 1
ATOM 699 N N . MET A 1 91 ? 13.770 -10.225 -27.198 1.00 65.38 91 MET A N 1
ATOM 700 C CA . MET A 1 91 ? 14.931 -10.970 -26.714 1.00 65.38 91 MET A CA 1
ATOM 701 C C . MET A 1 91 ? 15.134 -12.292 -27.451 1.00 65.38 91 MET A C 1
ATOM 703 O O . MET A 1 91 ? 16.252 -12.597 -27.857 1.00 65.38 91 MET A O 1
ATOM 707 N N . SER A 1 92 ? 14.066 -13.054 -27.698 1.00 67.25 92 SER A N 1
ATOM 708 C CA . SER A 1 92 ? 14.147 -14.297 -28.472 1.00 67.25 92 SER A CA 1
ATOM 709 C C . SER A 1 92 ? 14.621 -14.054 -29.911 1.00 67.25 92 SER A C 1
ATOM 711 O O . SER A 1 92 ? 15.408 -14.835 -30.445 1.00 67.25 92 SER A O 1
ATOM 713 N N . TYR A 1 93 ? 14.241 -12.929 -30.531 1.00 69.31 93 TYR A N 1
ATOM 714 C CA . TYR A 1 93 ? 14.758 -12.542 -31.843 1.00 69.31 93 TYR A CA 1
ATOM 715 C C . TYR A 1 93 ? 16.251 -12.203 -31.786 1.00 69.31 93 TYR A C 1
ATOM 717 O O . TYR A 1 93 ? 17.016 -12.706 -32.610 1.00 69.31 93 TYR A O 1
ATOM 725 N N . ALA A 1 94 ? 16.693 -11.434 -30.788 1.00 64.06 94 ALA A N 1
ATOM 726 C CA . ALA A 1 94 ? 18.112 -11.143 -30.580 1.00 64.06 94 ALA A CA 1
ATOM 727 C C . ALA A 1 94 ? 18.935 -12.422 -30.313 1.00 64.06 94 ALA A C 1
ATOM 729 O O . ALA A 1 94 ? 20.010 -12.610 -30.891 1.00 64.06 94 ALA A O 1
ATOM 730 N N . ALA A 1 95 ? 18.399 -13.345 -29.509 1.00 65.31 95 ALA A N 1
ATOM 731 C CA . ALA A 1 95 ? 19.013 -14.636 -29.218 1.00 65.31 95 ALA A CA 1
ATOM 732 C C . ALA A 1 95 ? 19.070 -15.537 -30.461 1.00 65.31 95 ALA A C 1
ATOM 734 O O . ALA A 1 95 ? 20.137 -16.059 -30.783 1.00 65.31 95 ALA A O 1
ATOM 735 N N . SER A 1 96 ? 17.981 -15.659 -31.225 1.00 64.25 96 SER A N 1
ATOM 736 C CA . SER A 1 96 ? 17.931 -16.475 -32.449 1.00 64.25 96 SER A CA 1
ATOM 737 C C . SER A 1 96 ? 18.882 -15.970 -33.543 1.00 64.25 96 SER A C 1
ATOM 739 O O . SER A 1 96 ? 19.512 -16.776 -34.228 1.00 64.25 96 SER A O 1
ATOM 741 N N . LEU A 1 97 ? 19.083 -14.650 -33.654 1.00 62.19 97 LEU A N 1
ATOM 742 C CA . LEU A 1 97 ? 20.119 -14.050 -34.505 1.00 62.19 97 LEU A CA 1
ATOM 743 C C . LEU A 1 97 ? 21.531 -14.500 -34.090 1.00 62.19 97 LEU A C 1
ATOM 745 O O . LEU A 1 97 ? 22.396 -14.707 -34.948 1.00 62.19 97 LEU A O 1
ATOM 749 N N . SER A 1 98 ? 21.760 -14.693 -32.789 1.00 60.09 98 SER A N 1
ATOM 750 C CA . SER A 1 98 ? 23.025 -15.204 -32.252 1.00 60.09 98 SER A CA 1
ATOM 751 C C . SER A 1 98 ? 23.179 -16.730 -32.411 1.00 60.09 98 SER A C 1
ATOM 753 O O . SER A 1 98 ? 24.273 -17.206 -32.721 1.00 60.09 98 SER A O 1
ATOM 755 N N . GLU A 1 99 ? 22.103 -17.514 -32.278 1.00 60.50 99 GLU A N 1
ATOM 756 C CA . GLU A 1 99 ? 22.128 -18.986 -32.340 1.00 60.50 99 GLU A CA 1
ATOM 757 C C . GLU A 1 99 ? 22.125 -19.546 -33.762 1.00 60.50 99 GLU A C 1
ATOM 759 O O . GLU A 1 99 ? 22.905 -20.454 -34.065 1.00 60.50 99 GLU A O 1
ATOM 764 N N . ALA A 1 100 ? 21.354 -18.951 -34.682 1.00 58.91 100 ALA A N 1
ATOM 765 C CA . ALA A 1 100 ? 21.394 -19.280 -36.113 1.00 58.91 100 ALA A CA 1
ATOM 766 C C . ALA A 1 100 ? 22.813 -19.139 -36.700 1.00 58.91 100 ALA A C 1
ATOM 768 O O . ALA A 1 100 ? 23.136 -19.674 -37.763 1.00 58.91 100 ALA A O 1
ATOM 769 N N . ARG A 1 101 ? 23.692 -18.431 -35.985 1.00 55.34 101 ARG A N 1
ATOM 770 C CA . ARG A 1 101 ? 25.104 -18.270 -36.296 1.00 55.34 101 ARG A CA 1
ATOM 771 C C . ARG A 1 101 ? 25.998 -19.386 -35.747 1.00 55.34 101 ARG A C 1
ATOM 773 O O . ARG A 1 101 ? 26.958 -19.731 -36.433 1.00 55.34 101 ARG A O 1
ATOM 780 N N . LYS A 1 102 ? 25.700 -19.957 -34.572 1.00 55.91 102 LYS A N 1
ATOM 781 C CA . LYS A 1 102 ? 26.413 -21.136 -34.036 1.00 55.91 102 LYS A CA 1
ATOM 782 C C . LYS A 1 102 ? 26.147 -22.384 -34.881 1.00 55.91 102 LYS A C 1
ATOM 784 O O . LYS A 1 102 ? 27.068 -23.158 -35.112 1.00 55.91 102 LYS A O 1
ATOM 789 N N . ASN A 1 103 ? 24.928 -22.512 -35.406 1.00 52.09 103 ASN A N 1
ATOM 790 C CA . ASN A 1 103 ? 24.481 -23.691 -36.157 1.00 52.09 103 ASN A CA 1
ATOM 791 C C . ASN A 1 103 ? 24.689 -23.603 -37.678 1.00 52.09 103 ASN A C 1
ATOM 793 O O . ASN A 1 103 ? 24.309 -24.521 -38.403 1.00 52.09 103 ASN A O 1
ATOM 797 N N . ARG A 1 104 ? 25.309 -22.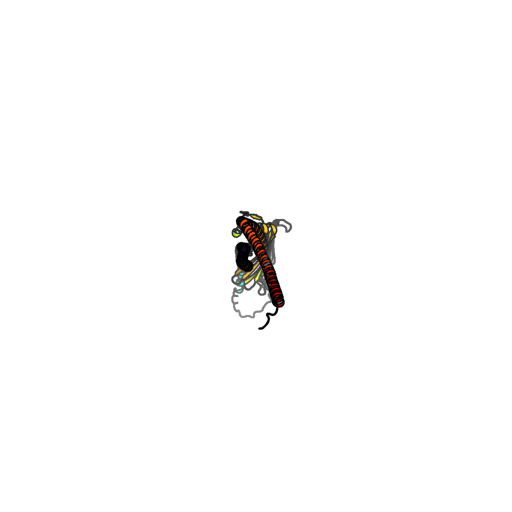535 -38.204 1.00 55.22 104 ARG A N 1
ATOM 798 C CA . ARG A 1 104 ? 25.775 -22.538 -39.599 1.00 55.22 104 ARG A CA 1
ATOM 799 C C . ARG A 1 104 ? 27.004 -23.436 -39.703 1.00 55.22 104 ARG A C 1
ATOM 801 O O . ARG A 1 104 ? 28.131 -22.969 -39.536 1.00 55.22 104 ARG A O 1
ATOM 808 N N . GLU A 1 105 ? 26.771 -24.716 -39.993 1.00 47.47 105 GLU A N 1
ATOM 809 C CA . GLU A 1 105 ? 27.814 -25.671 -40.358 1.00 47.47 105 GLU A CA 1
ATOM 810 C C . GLU A 1 105 ? 28.732 -25.048 -41.416 1.00 47.47 105 GLU A C 1
ATOM 812 O O . GLU A 1 105 ? 28.312 -24.667 -42.516 1.00 47.47 105 GLU A O 1
ATOM 817 N N . LYS A 1 106 ? 30.018 -24.919 -41.075 1.00 55.25 106 LYS A N 1
ATOM 818 C CA . LYS A 1 106 ? 31.048 -24.633 -42.069 1.00 55.25 106 LYS A CA 1
ATOM 819 C C . LYS A 1 106 ? 31.052 -25.827 -43.018 1.00 55.25 106 LYS A C 1
ATOM 821 O O . LYS A 1 106 ? 31.486 -26.903 -42.617 1.00 55.25 106 LYS A O 1
ATOM 826 N N . LYS A 1 107 ? 30.569 -25.643 -44.255 1.00 55.62 107 LYS A N 1
ATOM 827 C CA . LYS A 1 107 ? 30.712 -26.654 -45.313 1.00 55.62 107 LYS A CA 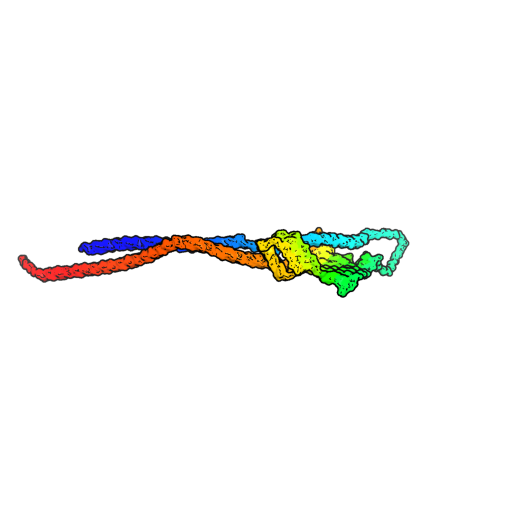1
ATOM 828 C C . LYS A 1 107 ? 32.161 -27.157 -45.284 1.00 55.62 107 LYS A C 1
ATOM 830 O O . LYS A 1 107 ? 33.057 -26.306 -45.305 1.00 55.62 107 LYS A O 1
ATOM 835 N N . PRO A 1 108 ? 32.404 -28.476 -45.190 1.00 56.34 108 PRO A N 1
ATOM 836 C CA . PRO A 1 108 ? 33.762 -28.988 -45.140 1.00 56.34 108 PRO A CA 1
ATOM 837 C C . PRO A 1 108 ? 34.499 -28.478 -46.375 1.00 56.34 108 PRO A C 1
ATOM 839 O O . PRO A 1 108 ? 34.036 -28.650 -47.506 1.00 56.34 108 PRO A O 1
ATOM 842 N N . ALA A 1 109 ? 35.602 -27.766 -46.146 1.00 61.72 109 ALA A N 1
ATOM 843 C CA . ALA A 1 109 ? 36.434 -27.277 -47.228 1.00 61.72 109 ALA A CA 1
ATOM 844 C C . ALA A 1 109 ? 36.884 -28.484 -48.059 1.00 61.72 109 ALA A C 1
ATOM 846 O O . ALA A 1 109 ? 37.318 -29.500 -47.509 1.00 61.72 109 ALA A O 1
ATOM 847 N N . VAL A 1 110 ? 36.747 -28.389 -49.383 1.00 64.94 110 VAL A N 1
ATOM 848 C CA . VAL A 1 110 ? 37.238 -29.415 -50.307 1.00 64.94 110 VAL A CA 1
ATOM 849 C C . VAL A 1 110 ? 38.734 -29.579 -50.040 1.00 64.94 110 VAL A C 1
ATOM 851 O O . VAL A 1 110 ? 39.497 -28.649 -50.295 1.00 64.94 110 VAL A O 1
ATOM 854 N N . LYS A 1 111 ? 39.149 -30.732 -49.497 1.00 62.84 111 LYS A N 1
ATOM 855 C CA . LYS A 1 111 ? 40.558 -31.032 -49.210 1.00 62.84 111 LYS A CA 1
ATOM 856 C C . LYS A 1 111 ? 41.329 -31.102 -50.528 1.00 62.84 111 LYS A C 1
ATOM 858 O O . LYS A 1 111 ? 41.357 -32.140 -51.183 1.00 62.84 111 LYS A O 1
ATOM 863 N N . ARG A 1 112 ? 41.925 -29.985 -50.933 1.00 69.25 112 ARG A N 1
ATOM 864 C CA . ARG A 1 112 ? 42.920 -29.930 -52.005 1.00 69.25 112 ARG A CA 1
ATOM 865 C C . ARG A 1 112 ? 44.294 -30.064 -51.356 1.00 69.25 112 ARG A C 1
ATOM 867 O O . ARG A 1 112 ? 44.548 -29.418 -50.347 1.00 69.25 112 ARG A O 1
ATOM 874 N N . GLY A 1 113 ? 45.145 -30.935 -51.896 1.00 66.94 113 GLY A N 1
ATOM 875 C CA . GLY A 1 113 ? 46.512 -31.102 -51.403 1.00 66.94 113 GLY A CA 1
ATOM 876 C C . GLY A 1 113 ? 47.290 -29.792 -51.537 1.00 66.94 113 GLY A C 1
ATOM 877 O O . GLY A 1 113 ? 47.398 -29.253 -52.635 1.00 66.94 113 GLY A O 1
ATOM 878 N N . GLY A 1 114 ? 47.785 -29.278 -50.414 1.00 76.38 114 GLY A N 1
ATOM 879 C CA . GLY A 1 114 ? 48.518 -28.021 -50.304 1.00 76.38 114 GLY A CA 1
ATOM 880 C C . GLY A 1 114 ? 48.829 -27.707 -48.839 1.00 76.38 114 GLY A C 1
ATOM 881 O O . GLY A 1 114 ? 48.256 -28.318 -47.938 1.00 76.38 114 GLY A O 1
ATOM 882 N N . GLN A 1 115 ? 49.761 -26.784 -48.603 1.00 72.75 115 GLN A N 1
ATOM 883 C CA . GLN A 1 115 ? 50.070 -26.275 -47.269 1.00 72.75 115 GLN A CA 1
ATOM 884 C C . GLN A 1 115 ? 49.220 -25.029 -47.010 1.00 72.75 115 GLN A C 1
ATOM 886 O O . GLN A 1 115 ? 49.326 -24.047 -47.745 1.00 72.75 115 GLN A O 1
ATOM 891 N N . ASP A 1 116 ? 48.381 -25.067 -45.975 1.00 71.94 116 ASP A N 1
ATOM 892 C CA . ASP A 1 116 ? 47.640 -23.888 -45.534 1.00 71.94 116 ASP A CA 1
ATOM 893 C C . ASP A 1 116 ? 48.628 -22.877 -44.942 1.00 71.94 116 ASP A C 1
ATOM 895 O O . ASP A 1 116 ? 49.254 -23.126 -43.910 1.00 71.94 116 ASP A O 1
ATOM 899 N N . ILE A 1 117 ? 48.785 -21.731 -45.605 1.00 76.69 117 ILE A N 1
ATOM 900 C CA . ILE A 1 117 ? 49.549 -20.598 -45.080 1.00 76.69 117 ILE A CA 1
ATOM 901 C C . ILE A 1 117 ? 48.542 -19.650 -44.414 1.00 76.69 117 ILE A C 1
ATOM 903 O O . ILE A 1 117 ? 47.746 -19.022 -45.119 1.00 76.69 117 ILE A O 1
ATOM 907 N N . PRO A 1 118 ? 48.520 -19.542 -43.072 1.00 66.81 118 PRO A N 1
ATOM 908 C CA . PRO A 1 118 ? 47.624 -18.622 -42.392 1.00 66.81 118 PRO A CA 1
ATOM 909 C C . PRO A 1 118 ? 48.092 -17.186 -42.635 1.00 66.81 118 PRO A C 1
ATOM 911 O O . PRO A 1 118 ? 49.126 -16.757 -42.126 1.00 66.81 118 PRO A O 1
ATOM 914 N N . TYR A 1 119 ? 47.317 -16.424 -43.401 1.00 72.38 119 TYR A N 1
ATOM 915 C CA . TYR A 1 119 ? 47.509 -14.982 -43.497 1.00 72.38 119 TYR A CA 1
ATOM 916 C C . TYR A 1 119 ? 46.841 -14.308 -42.292 1.00 72.38 119 TYR A C 1
ATOM 918 O O . TYR A 1 119 ? 45.668 -14.588 -42.021 1.00 72.38 119 TYR A O 1
ATOM 926 N N . PRO A 1 120 ? 47.533 -13.418 -41.560 1.00 67.94 120 PRO A N 1
ATOM 927 C CA . PRO A 1 120 ? 46.902 -12.623 -40.520 1.00 67.94 120 PRO A CA 1
ATOM 928 C C . PRO A 1 120 ? 45.906 -11.660 -41.173 1.00 67.94 120 PRO A C 1
ATOM 930 O O . PRO A 1 120 ? 46.276 -10.638 -41.743 1.00 67.94 120 PRO A O 1
ATOM 933 N N . THR A 1 121 ? 44.624 -12.009 -41.123 1.00 70.81 121 THR A N 1
ATOM 934 C CA . THR A 1 121 ? 43.537 -11.147 -41.591 1.00 70.81 121 THR A CA 1
ATOM 935 C C . THR A 1 121 ? 42.827 -10.533 -40.398 1.00 70.81 121 THR A C 1
ATOM 937 O O . THR A 1 121 ? 42.357 -11.262 -39.519 1.00 70.81 121 THR A O 1
ATOM 940 N N . THR A 1 122 ? 42.677 -9.211 -40.388 1.00 77.31 122 THR A N 1
ATOM 941 C CA . THR A 1 122 ? 41.797 -8.531 -39.434 1.00 77.31 122 THR A CA 1
ATOM 942 C C . THR A 1 122 ? 40.357 -8.967 -39.690 1.00 77.31 122 THR A C 1
ATOM 944 O O . THR A 1 122 ? 39.822 -8.781 -40.784 1.00 77.31 122 THR A O 1
ATOM 947 N N . GLN A 1 123 ? 39.727 -9.591 -38.696 1.00 79.44 123 GLN A N 1
ATOM 948 C CA . GLN A 1 123 ? 38.335 -10.019 -38.797 1.00 79.44 123 GLN A CA 1
ATOM 949 C C . GLN A 1 123 ? 37.410 -8.849 -38.465 1.00 79.44 123 GLN A C 1
ATOM 951 O O . GLN A 1 123 ? 37.419 -8.346 -37.345 1.00 79.44 123 GLN A O 1
ATOM 956 N N . TYR A 1 124 ? 36.579 -8.451 -39.426 1.00 82.50 124 TYR A N 1
ATOM 957 C CA . TYR A 1 124 ? 35.545 -7.438 -39.229 1.00 82.50 124 TYR A CA 1
ATOM 958 C C . TYR A 1 124 ? 34.160 -8.085 -39.095 1.00 82.50 124 TYR A C 1
ATOM 960 O O . TYR A 1 124 ? 33.903 -9.143 -39.685 1.00 82.50 124 TYR A O 1
ATOM 968 N N . PRO A 1 125 ? 33.238 -7.474 -38.331 1.00 85.81 125 PRO A N 1
ATOM 969 C CA . PRO A 1 125 ? 31.840 -7.877 -38.366 1.00 85.81 125 PRO A CA 1
ATOM 970 C C . PRO A 1 125 ? 31.268 -7.674 -39.779 1.00 85.81 125 PRO A C 1
ATOM 972 O O . PRO A 1 125 ? 31.586 -6.701 -40.456 1.00 85.81 125 PRO A O 1
ATOM 975 N N . LYS A 1 126 ? 30.394 -8.585 -40.223 1.00 87.56 126 LYS A N 1
ATOM 976 C CA . LYS A 1 126 ? 29.745 -8.501 -41.549 1.00 87.56 126 LYS A CA 1
ATOM 977 C C . LYS A 1 126 ? 28.795 -7.308 -41.667 1.00 87.56 126 LYS A C 1
ATOM 979 O O . LYS A 1 126 ? 28.541 -6.820 -42.759 1.00 87.56 126 LYS A O 1
ATOM 984 N N . PHE A 1 127 ? 28.250 -6.895 -40.534 1.00 90.50 127 PHE A N 1
ATOM 985 C CA . PHE A 1 127 ? 27.409 -5.725 -40.362 1.00 90.50 127 PHE A CA 1
ATOM 986 C C . PHE A 1 127 ? 27.772 -5.076 -39.034 1.00 90.50 127 PHE A C 1
ATOM 988 O O . PHE A 1 127 ? 27.869 -5.784 -38.024 1.00 90.50 127 PHE A O 1
ATOM 995 N N . LEU A 1 128 ? 27.957 -3.760 -39.059 1.00 92.00 128 LEU A N 1
ATOM 996 C CA . LEU A 1 128 ? 28.179 -2.925 -37.891 1.00 92.00 128 LEU A CA 1
ATOM 997 C C . LEU A 1 128 ? 27.533 -1.561 -38.129 1.00 92.00 128 LEU A C 1
ATOM 999 O O . LEU A 1 128 ? 27.933 -0.829 -39.030 1.00 92.00 128 LEU A O 1
ATOM 1003 N N . LEU A 1 129 ? 26.579 -1.222 -37.275 1.00 93.56 129 LEU A N 1
ATOM 1004 C CA . LEU A 1 129 ? 26.032 0.112 -37.112 1.00 93.56 129 LEU A CA 1
ATOM 1005 C C . LEU A 1 129 ? 26.523 0.633 -35.760 1.00 93.56 129 LEU A C 1
ATOM 1007 O O . LEU A 1 129 ? 26.070 0.190 -34.705 1.00 93.56 129 LEU A O 1
ATOM 1011 N N . GLN A 1 130 ? 27.514 1.524 -35.798 1.00 93.19 130 GLN A N 1
ATOM 1012 C CA . GLN A 1 130 ? 28.140 2.047 -34.581 1.00 93.19 130 GLN A CA 1
ATOM 1013 C C . GLN A 1 130 ? 27.228 3.026 -33.851 1.00 93.19 130 GLN A C 1
ATOM 1015 O O . GLN A 1 130 ? 27.135 2.952 -32.631 1.00 93.19 130 GLN A O 1
ATOM 1020 N N . ASN A 1 131 ? 26.563 3.906 -34.599 1.00 96.38 131 ASN A N 1
ATOM 1021 C CA . ASN A 1 131 ? 25.650 4.896 -34.056 1.00 96.38 131 ASN A CA 1
ATOM 1022 C C . ASN A 1 131 ? 24.509 5.162 -35.042 1.00 96.38 131 ASN A C 1
ATOM 1024 O O . ASN A 1 131 ? 24.744 5.354 -36.236 1.00 96.38 131 ASN A O 1
ATOM 1028 N N . MET A 1 132 ? 23.289 5.186 -34.530 1.00 96.31 132 MET A N 1
ATOM 1029 C CA . MET A 1 132 ? 22.097 5.683 -35.197 1.00 96.31 132 MET A CA 1
ATOM 1030 C C . MET A 1 132 ? 21.376 6.574 -34.202 1.00 96.31 132 MET A C 1
ATOM 1032 O O . MET A 1 132 ? 21.004 6.126 -33.124 1.00 96.31 132 MET A O 1
ATOM 1036 N N . GLU A 1 133 ? 21.168 7.824 -34.587 1.00 95.81 133 GLU A N 1
ATOM 1037 C CA . GLU A 1 133 ? 20.454 8.807 -33.788 1.00 95.81 133 GLU A CA 1
ATOM 1038 C C . GLU A 1 133 ? 19.347 9.416 -34.637 1.00 95.81 133 GLU A C 1
ATOM 1040 O O . GLU A 1 133 ? 19.541 9.746 -35.808 1.00 95.81 133 GLU A O 1
ATOM 1045 N N . LEU A 1 134 ? 18.179 9.563 -34.034 1.00 95.50 134 LEU A N 1
ATOM 1046 C CA . LEU A 1 134 ? 17.058 10.293 -34.598 1.00 95.50 134 LEU A CA 1
ATOM 1047 C C . LEU A 1 134 ? 16.614 11.295 -33.544 1.00 95.50 134 LEU A C 1
ATOM 1049 O O . LEU A 1 134 ? 16.390 10.914 -32.399 1.00 95.50 134 LEU A O 1
ATOM 1053 N N . SER A 1 135 ? 16.470 12.560 -33.925 1.00 95.94 135 SER A N 1
ATOM 1054 C CA . SER A 1 135 ? 15.885 13.583 -33.066 1.00 95.94 135 SER A CA 1
ATOM 1055 C C . SER A 1 135 ? 14.857 14.407 -33.835 1.00 95.94 135 SER A C 1
ATOM 1057 O O . SER A 1 135 ? 15.050 14.761 -34.997 1.00 95.94 135 SER A O 1
ATOM 1059 N N . ILE A 1 136 ? 13.728 14.673 -33.187 1.00 94.88 136 ILE A N 1
ATOM 1060 C CA . ILE A 1 136 ? 12.625 15.478 -33.701 1.00 94.88 136 ILE A CA 1
ATOM 1061 C C . ILE A 1 136 ? 12.325 16.552 -32.656 1.00 94.88 136 ILE A C 1
ATOM 1063 O O . ILE A 1 136 ? 12.008 16.252 -31.503 1.00 94.88 136 ILE A O 1
ATOM 1067 N N . GLY A 1 137 ? 12.418 17.814 -33.075 1.00 91.62 137 GLY A N 1
ATOM 1068 C CA . GLY A 1 137 ? 12.283 18.973 -32.193 1.00 91.62 137 GLY A CA 1
ATOM 1069 C C . GLY A 1 137 ? 13.594 19.361 -31.503 1.00 91.62 137 GLY A C 1
ATOM 1070 O O . GLY A 1 137 ? 14.670 18.872 -31.835 1.00 91.62 137 GLY A O 1
ATOM 1071 N N . SER A 1 138 ? 13.499 20.278 -30.541 1.00 89.38 138 SER A N 1
ATOM 1072 C CA . SER A 1 138 ? 14.635 20.746 -29.734 1.00 89.38 138 SER A CA 1
ATOM 1073 C C . SER A 1 138 ? 14.500 20.247 -28.299 1.00 89.38 138 SER A C 1
ATOM 1075 O O . SER A 1 138 ? 13.393 20.235 -27.763 1.00 89.38 138 SER A O 1
ATOM 1077 N N . SER A 1 139 ? 15.610 19.911 -27.638 1.00 85.06 139 SER A N 1
ATOM 1078 C CA . SER A 1 139 ? 15.620 19.485 -26.227 1.00 85.06 139 SER A CA 1
ATOM 1079 C C . SER A 1 139 ? 15.028 20.534 -25.273 1.00 85.06 139 SER A C 1
ATOM 1081 O O . SER A 1 139 ? 14.507 20.201 -24.207 1.00 85.06 139 SER A O 1
ATOM 1083 N N . GLN A 1 140 ? 15.054 21.808 -25.675 1.00 86.69 140 GLN A N 1
ATOM 1084 C CA . GLN A 1 140 ? 14.462 22.922 -24.931 1.00 86.69 140 GLN A CA 1
ATOM 1085 C C . GLN A 1 140 ? 12.969 23.115 -25.222 1.00 86.69 140 GLN A C 1
ATOM 1087 O O . GLN A 1 140 ? 12.274 23.787 -24.463 1.00 86.69 140 GLN A O 1
ATOM 1092 N N . SER A 1 141 ? 12.457 22.534 -26.307 1.00 87.88 141 SER A N 1
ATOM 1093 C CA . SER A 1 141 ? 11.058 22.689 -26.698 1.00 87.88 141 SER A CA 1
ATOM 1094 C C . SER A 1 141 ? 10.117 21.840 -25.837 1.00 87.88 141 SER A C 1
ATOM 1096 O O . SER A 1 141 ? 10.529 20.907 -25.141 1.00 87.88 141 SER A O 1
ATOM 1098 N N . ALA A 1 142 ? 8.825 22.176 -25.875 1.00 87.75 142 ALA A N 1
ATOM 1099 C CA . ALA A 1 142 ? 7.786 21.417 -25.184 1.00 87.75 142 ALA A CA 1
ATOM 1100 C C . ALA A 1 142 ? 7.562 20.026 -25.798 1.00 87.75 142 ALA A C 1
ATOM 1102 O O . ALA A 1 142 ? 7.028 19.157 -25.121 1.00 87.75 142 ALA A O 1
ATOM 1103 N N . ARG A 1 143 ? 7.954 19.805 -27.059 1.00 94.25 143 ARG A N 1
ATOM 1104 C CA . ARG A 1 143 ? 7.818 18.523 -27.755 1.00 94.25 143 ARG A CA 1
ATOM 1105 C C . ARG A 1 143 ? 9.164 18.091 -28.309 1.00 94.25 143 ARG A C 1
ATOM 1107 O O . ARG A 1 143 ? 9.654 18.678 -29.268 1.00 94.25 143 ARG A O 1
ATOM 1114 N N . PHE A 1 144 ? 9.738 17.061 -27.708 1.00 95.94 144 PHE A N 1
ATOM 1115 C CA . PHE A 1 144 ? 11.033 16.526 -28.097 1.00 95.94 144 PHE A CA 1
ATOM 1116 C C . PHE A 1 144 ? 10.972 15.008 -28.137 1.00 95.94 144 PHE A C 1
ATOM 1118 O O . PHE A 1 144 ? 10.465 14.382 -27.210 1.00 95.94 144 PHE A O 1
ATOM 1125 N N . LEU A 1 145 ? 11.500 14.425 -29.203 1.00 96.25 145 LEU A N 1
ATOM 1126 C CA . LEU A 1 145 ? 11.705 12.992 -29.323 1.00 96.25 145 LEU A CA 1
ATOM 1127 C C . LEU A 1 145 ? 13.145 12.768 -29.761 1.00 96.25 145 LEU A C 1
ATOM 1129 O O . LEU A 1 145 ? 13.563 13.323 -30.772 1.00 96.25 145 LEU A O 1
ATOM 1133 N N . ALA A 1 146 ? 13.889 11.951 -29.033 1.00 97.00 146 ALA A N 1
ATOM 1134 C CA . ALA A 1 146 ? 15.199 11.485 -29.442 1.00 97.00 146 ALA A CA 1
ATOM 1135 C C . ALA A 1 146 ? 15.325 9.990 -29.192 1.00 97.00 146 ALA A C 1
ATOM 1137 O O . ALA A 1 146 ? 14.916 9.495 -28.145 1.00 97.00 146 ALA A O 1
ATOM 1138 N N . THR A 1 147 ? 15.911 9.278 -30.144 1.00 96.94 147 THR A N 1
ATOM 1139 C CA . THR A 1 147 ? 16.253 7.865 -30.007 1.00 96.94 147 THR A CA 1
ATOM 1140 C C . THR A 1 147 ? 17.692 7.654 -30.421 1.00 96.94 147 THR A C 1
ATOM 1142 O O . THR A 1 147 ? 18.110 8.205 -31.442 1.00 96.94 147 THR A O 1
ATOM 1145 N N . SER A 1 148 ? 18.421 6.823 -29.686 1.00 97.06 148 SER A N 1
ATOM 1146 C CA . SER A 1 148 ? 19.753 6.380 -30.081 1.00 97.06 148 SER A CA 1
ATOM 1147 C C . SER A 1 148 ? 19.847 4.859 -30.075 1.00 97.06 148 SER A C 1
ATOM 1149 O O . SER A 1 148 ? 19.193 4.185 -29.279 1.00 97.06 148 SER A O 1
ATOM 1151 N N . LEU A 1 149 ? 20.651 4.324 -30.987 1.00 96.56 149 LEU A N 1
ATOM 1152 C CA . LEU A 1 149 ? 20.999 2.916 -31.077 1.00 96.56 149 LEU A CA 1
ATOM 1153 C C . LEU A 1 149 ? 22.489 2.819 -31.392 1.00 96.56 149 LEU A C 1
ATOM 1155 O O . LEU A 1 149 ? 22.941 3.330 -32.419 1.00 96.56 149 LEU A O 1
ATOM 1159 N N . GLN A 1 150 ? 23.255 2.151 -30.535 1.00 96.44 150 GLN A N 1
ATOM 1160 C CA . GLN A 1 150 ? 24.699 2.026 -30.700 1.00 96.44 150 GLN A CA 1
ATOM 1161 C C . GLN A 1 150 ? 25.145 0.571 -30.716 1.00 96.44 150 GLN A C 1
ATOM 1163 O O . GLN A 1 150 ? 24.593 -0.285 -30.030 1.00 96.44 150 GLN A O 1
ATOM 1168 N N . ASN A 1 151 ? 26.213 0.309 -31.468 1.00 94.56 151 ASN A N 1
ATOM 1169 C CA . ASN A 1 151 ? 26.889 -0.989 -31.534 1.00 94.56 151 ASN A CA 1
ATOM 1170 C C . ASN A 1 151 ? 26.005 -2.153 -32.020 1.00 94.56 151 ASN A C 1
ATOM 1172 O O . ASN A 1 151 ? 26.250 -3.308 -31.667 1.00 94.56 151 ASN A O 1
ATOM 1176 N N . LEU A 1 152 ? 25.013 -1.894 -32.876 1.00 92.38 152 LEU A N 1
ATOM 1177 C CA . LEU A 1 152 ? 24.258 -2.969 -33.513 1.00 92.38 152 LEU A CA 1
ATOM 1178 C C . LEU A 1 152 ? 25.178 -3.701 -34.496 1.00 92.38 152 LEU A C 1
ATOM 1180 O O . LEU A 1 152 ? 25.563 -3.175 -35.539 1.00 92.38 152 LEU A O 1
ATOM 1184 N N . THR A 1 153 ? 25.547 -4.932 -34.161 1.00 90.94 153 THR A N 1
ATOM 1185 C CA . THR A 1 153 ? 26.539 -5.697 -34.914 1.00 90.94 153 THR A CA 1
ATOM 1186 C C . THR A 1 153 ? 26.098 -7.130 -35.134 1.00 90.94 153 THR A C 1
ATOM 1188 O O . THR A 1 153 ? 25.469 -7.766 -34.295 1.00 90.94 153 THR A O 1
ATOM 1191 N N . SER A 1 154 ? 26.517 -7.677 -36.268 1.00 86.06 154 SER A N 1
ATOM 1192 C CA . SER A 1 154 ? 26.447 -9.117 -36.525 1.00 86.06 154 SER A CA 1
ATOM 1193 C C . SER A 1 154 ? 27.376 -9.940 -35.621 1.00 86.06 154 SER A C 1
ATOM 1195 O O . SER A 1 154 ? 27.181 -11.151 -35.500 1.00 86.06 154 SER A O 1
ATOM 1197 N N . ASN A 1 155 ? 28.410 -9.319 -35.028 1.00 86.69 155 ASN A N 1
ATOM 1198 C CA . ASN A 1 155 ? 29.366 -9.977 -34.137 1.00 86.69 155 ASN A CA 1
ATOM 1199 C C . ASN A 1 155 ? 29.803 -9.099 -32.943 1.00 86.69 155 ASN A C 1
ATOM 1201 O O . ASN A 1 155 ? 30.809 -8.394 -33.052 1.00 86.69 155 ASN A O 1
ATOM 1205 N N . PRO A 1 156 ? 29.092 -9.180 -31.805 1.00 86.44 156 PRO A N 1
ATOM 1206 C CA . PRO A 1 156 ? 29.400 -8.430 -30.579 1.00 86.44 156 PRO A CA 1
ATOM 1207 C C . PRO A 1 156 ? 30.793 -8.717 -30.013 1.00 86.44 156 PRO A C 1
ATOM 1209 O O . PRO A 1 156 ? 31.461 -7.809 -29.526 1.00 86.44 156 PRO A O 1
ATOM 1212 N N . GLU A 1 157 ? 31.272 -9.955 -30.157 1.00 87.94 157 GLU A N 1
ATOM 1213 C CA . GLU A 1 157 ? 32.585 -10.386 -29.652 1.00 87.94 157 GLU A CA 1
ATOM 1214 C C . GLU A 1 157 ? 33.753 -9.644 -30.314 1.00 87.94 157 GLU A C 1
ATOM 1216 O O . GLU A 1 157 ? 34.764 -9.386 -29.672 1.00 87.94 157 GLU A O 1
ATOM 1221 N N . LEU A 1 158 ? 33.623 -9.261 -31.592 1.00 88.69 158 LEU A N 1
ATOM 1222 C CA . LEU A 1 158 ? 34.704 -8.571 -32.315 1.00 88.69 158 LEU A CA 1
ATOM 1223 C C . LEU A 1 158 ? 34.864 -7.110 -31.899 1.00 88.69 158 LEU A C 1
ATOM 1225 O O . LEU A 1 158 ? 35.951 -6.559 -32.029 1.00 88.69 158 LEU A O 1
ATOM 1229 N N . ILE A 1 159 ? 33.783 -6.476 -31.442 1.00 89.75 159 ILE A N 1
ATOM 1230 C CA . ILE A 1 159 ? 33.803 -5.071 -31.015 1.00 89.75 159 ILE A CA 1
ATOM 1231 C C . ILE A 1 159 ? 33.870 -4.926 -29.492 1.00 89.75 159 ILE A C 1
ATOM 1233 O O . ILE A 1 159 ? 34.094 -3.821 -29.007 1.00 89.75 159 ILE A O 1
ATOM 1237 N N . ASN A 1 160 ? 33.668 -6.026 -28.757 1.00 90.19 160 ASN A N 1
ATOM 1238 C CA . ASN A 1 160 ? 33.641 -6.104 -27.298 1.00 90.19 160 ASN A CA 1
ATOM 1239 C C . ASN A 1 160 ? 32.765 -5.020 -26.635 1.00 90.19 160 ASN A C 1
ATOM 1241 O O . ASN A 1 160 ? 33.142 -4.423 -25.626 1.00 90.19 160 ASN A O 1
ATOM 1245 N N . LYS A 1 161 ? 31.594 -4.749 -27.219 1.00 91.69 161 LYS A N 1
ATOM 1246 C CA . LYS A 1 161 ? 30.615 -3.771 -26.725 1.00 91.69 161 LYS A CA 1
ATOM 1247 C C . LYS A 1 161 ? 29.196 -4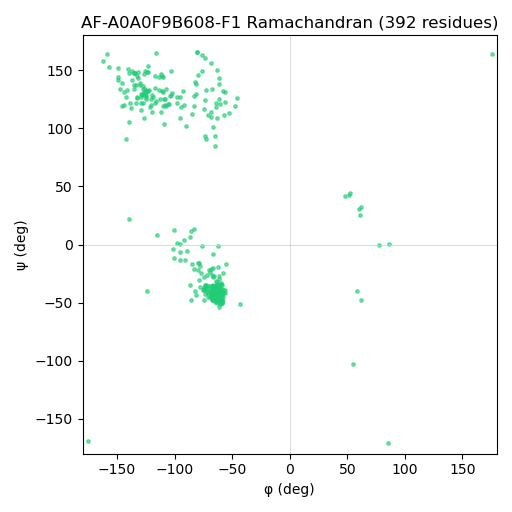.345 -26.826 1.00 91.69 161 LYS A C 1
ATOM 1249 O O . LYS A 1 161 ? 28.922 -5.029 -27.816 1.00 91.69 161 LYS A O 1
ATOM 1254 N N . PRO A 1 162 ? 28.315 -4.083 -25.842 1.00 93.25 162 PRO A N 1
ATOM 1255 C CA . PRO A 1 162 ? 26.906 -4.448 -25.928 1.00 93.25 162 PRO A CA 1
ATOM 1256 C C . PRO A 1 162 ? 26.163 -3.520 -26.898 1.00 93.25 162 PRO A C 1
ATOM 1258 O O . PRO A 1 162 ? 26.626 -2.416 -27.201 1.00 93.25 162 PRO A O 1
ATOM 1261 N N . LEU A 1 163 ? 25.000 -3.973 -27.366 1.00 94.00 163 LEU A N 1
ATOM 1262 C CA . LEU A 1 163 ? 24.038 -3.120 -28.058 1.00 94.00 163 LEU A CA 1
ATOM 1263 C C . LEU A 1 163 ? 23.377 -2.224 -27.014 1.00 94.00 163 LEU A C 1
ATOM 1265 O O . LEU A 1 163 ? 22.797 -2.745 -26.067 1.00 94.00 163 LEU A O 1
ATOM 1269 N N . THR A 1 164 ? 23.432 -0.908 -27.190 1.00 96.12 164 THR A N 1
ATOM 1270 C CA . THR A 1 164 ? 22.741 0.036 -26.302 1.00 96.12 164 THR A CA 1
ATOM 1271 C C . THR A 1 164 ? 21.686 0.805 -27.076 1.00 96.12 164 THR A C 1
ATOM 1273 O O . THR A 1 164 ? 21.853 1.095 -28.264 1.00 96.12 164 THR A O 1
ATOM 1276 N N . PHE A 1 165 ? 20.579 1.114 -26.412 1.00 96.00 165 PHE A N 1
ATOM 1277 C CA . PHE A 1 165 ? 19.512 1.927 -26.971 1.00 96.00 165 PHE A CA 1
ATOM 1278 C C . PHE A 1 165 ? 19.018 2.937 -25.943 1.00 96.00 165 PHE A C 1
ATOM 1280 O O . PHE A 1 165 ? 19.020 2.674 -24.740 1.00 96.00 165 PHE A O 1
ATOM 1287 N N . SER A 1 166 ? 18.567 4.089 -26.426 1.00 97.38 166 SER A N 1
ATOM 1288 C CA . SER A 1 166 ? 17.862 5.053 -25.593 1.00 97.38 166 SER A CA 1
ATOM 1289 C C . SER A 1 166 ? 16.702 5.702 -26.333 1.00 97.38 166 SER A C 1
ATOM 1291 O O . SER A 1 166 ? 16.721 5.850 -27.555 1.00 97.38 166 SER A O 1
ATOM 1293 N N . LEU A 1 167 ? 15.686 6.091 -25.573 1.00 96.69 167 LEU A N 1
ATOM 1294 C CA . LEU A 1 167 ? 14.546 6.882 -26.007 1.00 96.69 167 LEU A CA 1
ATOM 1295 C C . LEU A 1 167 ? 14.340 7.990 -24.979 1.00 96.69 167 LEU A C 1
ATOM 1297 O O . LEU A 1 167 ? 14.197 7.729 -23.791 1.00 96.69 167 LEU A O 1
ATOM 1301 N N . THR A 1 168 ? 14.290 9.228 -25.446 1.00 97.25 168 THR A N 1
ATOM 1302 C CA . THR A 1 168 ? 13.849 10.383 -24.670 1.00 97.25 168 THR A CA 1
ATOM 1303 C C . THR A 1 168 ? 12.660 11.000 -25.380 1.00 97.25 168 THR A C 1
ATOM 1305 O O . THR A 1 168 ? 12.773 11.452 -26.516 1.00 97.25 168 THR A O 1
ATOM 1308 N N . GLN A 1 169 ? 11.523 11.052 -24.704 1.00 96.38 169 GLN A N 1
ATOM 1309 C CA . GLN A 1 169 ? 10.323 11.724 -25.173 1.00 96.38 169 GLN A CA 1
ATOM 1310 C C . GLN A 1 169 ? 9.909 12.768 -24.141 1.00 96.38 169 GLN A C 1
ATOM 1312 O O . GLN A 1 169 ? 9.828 12.482 -22.950 1.00 96.38 169 GLN A O 1
ATOM 1317 N N . LYS A 1 170 ? 9.622 13.981 -24.600 1.00 96.12 170 LYS A N 1
ATOM 1318 C CA . LYS A 1 170 ? 9.093 15.075 -23.791 1.00 96.12 170 LYS A CA 1
ATOM 1319 C C . LYS A 1 170 ? 7.869 15.647 -24.483 1.00 96.12 170 LYS A C 1
ATOM 1321 O O . LYS A 1 170 ? 7.933 15.973 -25.667 1.00 96.12 170 LYS A O 1
ATOM 1326 N N . GLU A 1 171 ? 6.780 15.780 -23.742 1.00 93.94 171 GLU A N 1
ATOM 1327 C CA . GLU A 1 171 ? 5.552 16.419 -24.200 1.00 93.94 171 GLU A CA 1
ATOM 1328 C C . GLU A 1 171 ? 4.967 17.275 -23.073 1.00 93.94 171 GLU A C 1
ATOM 1330 O O . GLU A 1 171 ? 4.408 16.767 -22.105 1.00 93.94 171 GLU A O 1
ATOM 1335 N N . GLU A 1 172 ? 5.114 18.593 -23.193 1.00 90.75 172 GLU A N 1
ATOM 1336 C CA . GLU A 1 172 ? 4.750 19.578 -22.171 1.00 90.75 172 GLU A CA 1
ATOM 1337 C C . GLU A 1 172 ? 5.432 19.285 -20.822 1.00 90.75 172 GLU A C 1
ATOM 1339 O O . GLU A 1 172 ? 6.622 19.567 -20.660 1.00 90.75 172 GLU A O 1
ATOM 1344 N N . LYS A 1 173 ? 4.681 18.726 -19.863 1.00 89.81 173 LYS A N 1
ATOM 1345 C CA . LYS A 1 173 ? 5.151 18.306 -18.533 1.00 89.81 173 LYS A CA 1
ATOM 1346 C C . LYS A 1 173 ? 5.526 16.824 -18.468 1.00 89.81 173 LYS A C 1
ATOM 1348 O O . LYS A 1 173 ? 6.164 16.406 -17.508 1.00 89.81 173 LYS A O 1
ATOM 1353 N N . ARG A 1 174 ? 5.139 16.042 -19.479 1.00 94.50 174 ARG A N 1
ATOM 1354 C CA . ARG A 1 174 ? 5.383 14.602 -19.549 1.00 94.50 174 ARG A CA 1
ATOM 1355 C C . ARG A 1 174 ? 6.783 14.337 -20.045 1.00 94.50 174 ARG A C 1
ATOM 1357 O O . ARG A 1 174 ? 7.231 14.950 -21.017 1.00 94.50 174 ARG A O 1
ATOM 1364 N N . GLN A 1 175 ? 7.442 13.375 -19.422 1.00 95.94 175 GLN A N 1
ATOM 1365 C CA . GLN A 1 175 ? 8.780 12.976 -19.818 1.00 95.94 175 GLN A CA 1
ATOM 1366 C C . GLN A 1 175 ? 8.933 11.462 -19.697 1.00 95.94 175 GLN A C 1
ATOM 1368 O O . GLN A 1 175 ? 8.643 10.900 -18.651 1.00 95.94 175 GLN A O 1
ATOM 1373 N N . LEU A 1 176 ? 9.372 10.801 -20.763 1.00 96.50 176 LEU A N 1
ATOM 1374 C CA . LEU A 1 176 ? 9.715 9.383 -20.782 1.00 96.50 176 LEU A CA 1
ATOM 1375 C C . LEU A 1 176 ? 11.179 9.232 -21.185 1.00 96.50 176 LEU A C 1
ATOM 1377 O O . LEU A 1 176 ? 11.596 9.732 -22.227 1.00 96.50 176 LEU A O 1
ATOM 1381 N N . LEU A 1 177 ? 11.938 8.542 -20.347 1.00 97.31 177 LEU A N 1
ATOM 1382 C CA . LEU A 1 177 ? 13.309 8.127 -20.589 1.00 97.31 177 LEU A CA 1
ATOM 1383 C C . LEU A 1 177 ? 13.330 6.616 -20.524 1.00 97.31 177 LEU A C 1
ATOM 1385 O O . LEU A 1 177 ? 12.845 6.031 -19.558 1.00 97.31 177 LEU A O 1
ATOM 1389 N N . ILE A 1 178 ? 13.894 6.007 -21.551 1.00 96.75 178 ILE A N 1
ATOM 1390 C CA . ILE A 1 178 ? 14.200 4.589 -21.587 1.00 96.75 178 ILE A CA 1
ATOM 1391 C C . ILE A 1 178 ? 15.659 4.476 -21.983 1.00 96.75 178 ILE A C 1
ATOM 1393 O O . ILE A 1 178 ? 16.070 5.048 -22.990 1.00 96.75 178 ILE A O 1
ATOM 1397 N N . GLU A 1 179 ? 16.423 3.728 -21.211 1.00 97.44 179 GLU A N 1
ATOM 1398 C CA . GLU A 1 179 ? 17.797 3.354 -21.511 1.00 97.44 179 GLU A CA 1
ATOM 1399 C C . GLU A 1 179 ? 17.906 1.852 -21.328 1.00 97.44 179 GLU A C 1
ATOM 1401 O O . GLU A 1 179 ? 17.361 1.302 -20.375 1.00 97.44 179 GLU A O 1
ATOM 1406 N N . GLY A 1 180 ? 18.581 1.169 -22.238 1.00 95.88 180 GLY A N 1
ATOM 1407 C CA . GLY A 1 180 ? 18.777 -0.257 -22.074 1.00 95.88 180 GLY A CA 1
ATOM 1408 C C . GLY A 1 180 ? 19.949 -0.793 -22.858 1.00 95.88 180 GLY A C 1
ATOM 1409 O O . GLY A 1 180 ? 20.473 -0.160 -23.782 1.00 95.88 180 GLY A O 1
ATOM 1410 N N . GLU A 1 181 ? 20.351 -1.992 -22.469 1.00 94.69 181 GLU A N 1
ATOM 1411 C CA . GLU A 1 181 ? 21.427 -2.724 -23.104 1.00 94.69 181 GLU A CA 1
ATOM 1412 C C . GLU A 1 181 ? 21.004 -4.166 -23.380 1.00 94.69 181 GLU A C 1
ATOM 1414 O O . GLU A 1 181 ? 20.283 -4.793 -22.606 1.00 94.69 181 GLU A O 1
ATOM 1419 N N . ILE A 1 182 ? 21.459 -4.692 -24.512 1.00 93.00 182 ILE A N 1
ATOM 1420 C CA . ILE A 1 182 ? 21.375 -6.107 -24.851 1.00 93.00 182 ILE A CA 1
ATOM 1421 C C . ILE A 1 182 ? 22.807 -6.585 -25.030 1.00 93.00 182 ILE A C 1
ATOM 1423 O O . ILE A 1 182 ? 23.507 -6.182 -25.969 1.00 93.00 182 ILE A O 1
ATOM 1427 N N . ASP A 1 183 ? 23.240 -7.469 -24.141 1.00 91.75 183 ASP A N 1
ATOM 1428 C CA . ASP A 1 183 ? 24.551 -8.085 -24.236 1.00 91.75 183 ASP A CA 1
ATOM 1429 C C . ASP A 1 183 ? 24.398 -9.530 -24.704 1.00 91.75 183 ASP A C 1
ATOM 1431 O O . ASP A 1 183 ? 23.724 -10.351 -24.096 1.00 91.75 183 ASP A O 1
ATOM 1435 N N . SER A 1 184 ? 25.024 -9.855 -25.828 1.00 86.50 184 SER A N 1
ATOM 1436 C CA . SER A 1 184 ? 25.041 -11.216 -26.382 1.00 86.50 184 SER A CA 1
ATOM 1437 C C . SER A 1 184 ? 26.446 -11.816 -26.403 1.00 86.50 184 SER A C 1
ATOM 1439 O O . SER A 1 184 ? 26.645 -12.910 -26.937 1.00 86.50 184 SER A O 1
ATOM 1441 N N . ARG A 1 185 ? 27.421 -11.140 -25.779 1.00 89.06 185 ARG A N 1
ATOM 1442 C CA . ARG A 1 185 ? 28.788 -11.643 -25.606 1.00 89.06 185 ARG A CA 1
ATOM 1443 C C . ARG A 1 185 ? 28.816 -12.832 -24.650 1.00 89.06 185 ARG A C 1
ATOM 1445 O O . ARG A 1 185 ? 27.936 -13.025 -23.816 1.00 89.06 185 ARG A O 1
ATOM 1452 N N . SER A 1 186 ? 29.837 -13.661 -24.763 1.00 85.44 186 SER A N 1
ATOM 1453 C CA . SER A 1 186 ? 30.037 -14.873 -23.967 1.00 85.44 186 SER A CA 1
ATOM 1454 C C . SER A 1 186 ? 30.422 -14.584 -22.513 1.00 85.44 186 SER A C 1
ATOM 1456 O O . SER A 1 186 ? 30.127 -15.405 -21.640 1.00 85.44 186 SER A O 1
ATOM 1458 N N . ASN A 1 187 ? 31.033 -13.422 -22.261 1.00 85.06 187 ASN A N 1
ATOM 1459 C CA . ASN A 1 187 ? 31.495 -12.934 -20.958 1.00 85.06 187 ASN A CA 1
ATOM 1460 C C . ASN A 1 187 ? 30.546 -11.916 -20.295 1.00 85.06 187 ASN A C 1
ATOM 1462 O O . ASN A 1 187 ? 30.940 -11.245 -19.343 1.00 85.06 187 ASN A O 1
ATOM 1466 N N . ARG A 1 188 ? 29.324 -11.769 -20.813 1.00 87.56 188 ARG A N 1
ATOM 1467 C CA . ARG A 1 188 ? 28.321 -10.836 -20.290 1.00 87.56 188 ARG A CA 1
ATOM 1468 C C . ARG A 1 188 ? 27.886 -11.173 -18.862 1.00 87.56 188 ARG A C 1
ATOM 1470 O O . ARG A 1 188 ? 27.863 -12.345 -18.482 1.00 87.56 188 ARG A O 1
ATOM 1477 N N . ARG A 1 189 ? 27.501 -10.140 -18.106 1.00 85.19 189 ARG A N 1
ATOM 1478 C CA . ARG A 1 189 ? 26.931 -10.275 -16.754 1.00 85.19 189 ARG A CA 1
ATOM 1479 C C . ARG A 1 189 ? 25.420 -10.518 -16.800 1.00 85.19 189 ARG A C 1
ATOM 1481 O O . ARG A 1 189 ? 24.946 -11.446 -16.159 1.00 85.19 189 ARG A O 1
ATOM 1488 N N . HIS A 1 190 ? 24.718 -9.717 -17.595 1.00 88.69 190 HIS A N 1
ATOM 1489 C CA . HIS A 1 190 ? 23.276 -9.786 -17.822 1.00 88.69 190 HIS A CA 1
ATOM 1490 C C . HIS A 1 190 ? 23.026 -9.885 -19.333 1.00 88.69 190 HIS A C 1
ATOM 1492 O O . HIS A 1 190 ? 23.822 -9.371 -20.120 1.00 88.69 190 HIS A O 1
ATOM 1498 N N . ASP A 1 191 ? 21.954 -10.555 -19.744 1.00 89.31 191 ASP A N 1
ATOM 1499 C CA . ASP A 1 191 ? 21.524 -10.652 -21.145 1.00 89.31 191 ASP A CA 1
ATOM 1500 C C . ASP A 1 191 ? 20.803 -9.369 -21.581 1.00 89.31 191 ASP A C 1
ATOM 1502 O O . ASP A 1 191 ? 20.878 -8.961 -22.744 1.00 89.31 191 ASP A O 1
ATOM 1506 N N . PHE A 1 192 ? 20.132 -8.716 -20.632 1.00 90.69 192 PHE A N 1
ATOM 1507 C CA . PHE A 1 192 ? 19.377 -7.491 -20.847 1.00 90.69 192 PHE A CA 1
ATOM 1508 C C . PHE A 1 192 ? 19.387 -6.614 -19.595 1.00 90.69 192 PHE A C 1
ATOM 1510 O O . PHE A 1 192 ? 19.256 -7.132 -18.486 1.00 90.69 192 PHE A O 1
ATOM 1517 N N . SER A 1 193 ? 19.485 -5.297 -19.768 1.00 93.50 193 SER A N 1
ATOM 1518 C CA . SER A 1 193 ? 19.180 -4.324 -18.718 1.00 93.50 193 SER A CA 1
ATOM 1519 C C . SER A 1 193 ? 18.346 -3.171 -19.272 1.00 93.50 193 SER A C 1
ATOM 1521 O O . SER A 1 193 ? 18.447 -2.818 -20.449 1.00 93.50 193 SER A O 1
ATOM 1523 N N . LEU A 1 194 ? 17.475 -2.619 -18.433 1.00 94.25 194 LEU A N 1
ATOM 1524 C CA . LEU A 1 194 ? 16.546 -1.552 -18.774 1.00 94.25 194 LEU A CA 1
ATOM 1525 C C . LEU A 1 194 ? 16.387 -0.621 -17.579 1.00 94.25 194 LEU A C 1
ATOM 1527 O O . LEU A 1 194 ? 16.090 -1.068 -16.476 1.00 94.25 194 LEU A O 1
ATOM 1531 N N . ILE A 1 195 ? 16.507 0.675 -17.821 1.00 96.31 195 ILE A N 1
ATOM 1532 C CA . ILE A 1 195 ? 16.121 1.731 -16.898 1.00 96.31 195 ILE A CA 1
ATOM 1533 C C . ILE A 1 195 ? 15.038 2.545 -17.590 1.00 96.31 195 ILE A C 1
ATOM 1535 O O . ILE A 1 195 ? 15.210 3.017 -18.714 1.00 96.31 195 ILE A O 1
ATOM 1539 N N . MET A 1 196 ? 13.907 2.716 -16.917 1.00 96.00 196 MET A N 1
ATOM 1540 C CA . MET A 1 196 ? 12.801 3.516 -17.418 1.00 96.00 196 MET A CA 1
ATOM 1541 C C . MET A 1 196 ? 12.376 4.544 -16.380 1.00 96.00 196 MET A C 1
ATOM 1543 O O . MET A 1 196 ? 12.188 4.233 -15.207 1.00 96.00 196 MET A O 1
ATOM 1547 N N . THR A 1 197 ? 12.194 5.781 -16.829 1.00 97.50 197 THR A N 1
ATOM 1548 C CA . THR A 1 197 ? 11.628 6.873 -16.040 1.00 97.50 197 THR A CA 1
ATOM 1549 C C . THR A 1 197 ? 10.506 7.532 -16.826 1.00 97.50 197 THR A C 1
ATOM 1551 O O . THR A 1 197 ? 10.743 8.129 -17.869 1.00 97.50 197 THR A O 1
ATOM 1554 N N . ALA A 1 198 ? 9.287 7.448 -16.314 1.00 96.31 198 ALA A N 1
ATOM 1555 C CA . ALA A 1 198 ? 8.124 8.175 -16.795 1.00 96.31 198 ALA A CA 1
ATOM 1556 C C . ALA A 1 198 ? 7.742 9.233 -15.755 1.00 96.31 198 ALA A C 1
ATOM 1558 O O . ALA A 1 198 ? 7.648 8.926 -14.573 1.00 96.31 198 ALA A O 1
ATOM 1559 N N . VAL A 1 199 ? 7.525 10.475 -16.171 1.00 96.81 199 VAL A N 1
ATOM 1560 C CA . VAL A 1 199 ? 7.186 11.603 -15.297 1.00 96.81 199 VAL A CA 1
ATOM 1561 C C . VAL A 1 199 ? 5.900 12.240 -15.796 1.00 96.81 199 VAL A C 1
ATOM 1563 O O . VAL A 1 199 ? 5.759 12.499 -16.992 1.00 96.81 199 VAL A O 1
ATOM 1566 N N . ASP A 1 200 ? 4.994 12.514 -14.863 1.00 94.88 200 ASP A N 1
ATOM 1567 C CA . ASP A 1 200 ? 3.753 13.265 -15.065 1.00 94.88 200 ASP A CA 1
ATOM 1568 C C . ASP A 1 200 ? 2.740 12.657 -16.050 1.00 94.88 200 ASP A C 1
ATOM 1570 O O . ASP A 1 200 ? 1.995 13.370 -16.730 1.00 94.88 200 ASP A O 1
ATOM 1574 N N . TYR A 1 201 ? 2.676 11.328 -16.130 1.00 94.19 201 TYR A N 1
ATOM 1575 C CA . TYR A 1 201 ? 1.720 10.642 -17.000 1.00 94.19 201 TYR A CA 1
ATOM 1576 C C . TYR A 1 201 ? 0.337 10.530 -16.345 1.00 94.19 201 TYR A C 1
ATOM 1578 O O . TYR A 1 201 ? 0.249 10.271 -15.148 1.00 94.19 201 TYR A O 1
ATOM 1586 N N . PRO A 1 202 ? -0.765 10.715 -17.094 1.00 93.00 202 PRO A N 1
ATOM 1587 C CA . PRO A 1 202 ? -2.104 10.587 -16.531 1.00 93.00 202 PRO A CA 1
ATOM 1588 C C . PRO A 1 202 ? -2.396 9.132 -16.143 1.00 93.00 202 PRO A C 1
ATOM 1590 O O . PRO A 1 202 ? -2.164 8.212 -16.925 1.00 93.00 202 PRO A O 1
ATOM 1593 N N . LEU A 1 203 ? -2.945 8.941 -14.946 1.00 90.50 203 LEU A N 1
ATOM 1594 C CA . LEU A 1 203 ? -3.446 7.669 -14.438 1.00 90.50 203 LEU A CA 1
ATOM 1595 C C . LEU A 1 203 ? -4.972 7.700 -14.410 1.00 90.50 203 LEU A C 1
ATOM 1597 O O . LEU A 1 203 ? -5.565 8.655 -13.895 1.00 90.50 203 LEU A O 1
ATOM 1601 N N . TYR A 1 204 ? -5.596 6.634 -14.909 1.00 89.94 204 TYR A N 1
ATOM 1602 C CA . TYR A 1 204 ? -7.025 6.418 -14.745 1.00 89.94 204 TYR A CA 1
ATOM 1603 C C . TYR A 1 204 ? -7.342 4.962 -14.425 1.00 89.94 204 TYR A C 1
ATOM 1605 O O . TYR A 1 204 ? -7.081 4.084 -15.242 1.00 89.94 204 TYR A O 1
ATOM 1613 N N . VAL A 1 205 ? -7.918 4.724 -13.246 1.00 86.12 205 VAL A N 1
ATOM 1614 C CA . VAL A 1 205 ? -8.288 3.388 -12.763 1.00 86.12 205 VAL A CA 1
ATOM 1615 C C . VAL A 1 205 ? -9.783 3.362 -12.452 1.00 86.12 205 VAL A C 1
ATOM 1617 O O . VAL A 1 205 ? -10.311 4.273 -11.812 1.00 86.12 205 VAL A O 1
ATOM 1620 N N . ARG A 1 206 ? -10.464 2.319 -12.931 1.00 84.44 206 ARG A N 1
ATOM 1621 C CA . ARG A 1 206 ? -11.882 2.027 -12.649 1.00 84.44 206 ARG A CA 1
ATOM 1622 C C . ARG A 1 206 ? -12.072 0.634 -12.059 1.00 84.44 206 ARG A C 1
ATOM 1624 O O . ARG A 1 206 ? -12.882 0.457 -11.163 1.00 84.44 206 ARG A O 1
ATOM 1631 N N . GLU A 1 207 ? -11.330 -0.333 -12.578 1.00 79.62 207 GLU A N 1
ATOM 1632 C CA . GLU A 1 207 ? -11.456 -1.745 -12.223 1.00 79.62 207 GLU A CA 1
ATOM 1633 C C . GLU A 1 207 ? -10.741 -2.053 -10.900 1.00 79.62 207 GLU A C 1
ATOM 1635 O O . GLU A 1 207 ? -9.722 -1.437 -10.580 1.00 79.62 207 GLU A O 1
ATOM 1640 N N . GLY A 1 208 ? -11.289 -2.988 -10.117 1.00 73.12 208 GLY A N 1
ATOM 1641 C CA . GLY A 1 208 ? -10.723 -3.420 -8.833 1.00 73.12 208 GLY A CA 1
ATOM 1642 C C . GLY A 1 208 ? -10.974 -2.458 -7.667 1.00 73.12 208 GLY A C 1
ATOM 1643 O O . GLY A 1 208 ? -10.576 -2.740 -6.538 1.00 73.12 208 GLY A O 1
ATOM 1644 N N . LEU A 1 209 ? -11.653 -1.334 -7.913 1.00 79.12 209 LEU A N 1
ATOM 1645 C CA . LEU A 1 209 ? -12.015 -0.344 -6.897 1.00 79.12 209 LEU A CA 1
ATOM 1646 C C . LEU A 1 209 ? -13.371 -0.636 -6.228 1.00 79.12 209 LEU A C 1
ATOM 1648 O O . LEU A 1 209 ? -13.728 0.043 -5.260 1.00 79.12 209 LEU A O 1
ATOM 1652 N N . GLU A 1 210 ? -14.114 -1.656 -6.687 1.00 77.69 210 GLU A N 1
ATOM 1653 C CA . GLU A 1 210 ? -15.454 -1.964 -6.165 1.00 77.69 210 GLU A CA 1
ATOM 1654 C C . GLU A 1 210 ? -15.424 -2.332 -4.678 1.00 77.69 210 GLU A C 1
ATOM 1656 O O . GLU A 1 210 ? -16.305 -1.928 -3.921 1.00 77.69 210 GLU A O 1
ATOM 1661 N N . LEU A 1 211 ? -14.374 -3.035 -4.239 1.00 70.12 211 LEU A N 1
ATOM 1662 C CA . LEU A 1 211 ? -14.178 -3.434 -2.839 1.00 70.12 211 LEU A CA 1
ATOM 1663 C C . LEU A 1 211 ? -14.054 -2.237 -1.888 1.00 70.12 211 LEU A C 1
ATOM 1665 O O . LEU A 1 211 ? -14.383 -2.345 -0.709 1.00 70.12 211 LEU A O 1
ATOM 1669 N N . LEU A 1 212 ? -13.592 -1.095 -2.400 1.00 73.19 212 LEU A N 1
ATOM 1670 C CA . LEU A 1 212 ? -13.455 0.147 -1.643 1.00 73.19 212 LEU A CA 1
ATOM 1671 C C . LEU A 1 212 ? -14.670 1.064 -1.806 1.00 73.19 212 LEU A C 1
ATOM 1673 O O . LEU A 1 212 ? -14.687 2.154 -1.237 1.00 73.19 212 LEU A O 1
ATOM 1677 N N . ASN A 1 213 ? -15.677 0.638 -2.576 1.00 79.62 213 ASN A N 1
ATOM 1678 C CA . ASN A 1 213 ? -16.806 1.464 -2.983 1.00 79.62 213 ASN A CA 1
ATOM 1679 C C . ASN A 1 213 ? -16.333 2.794 -3.606 1.00 79.62 213 ASN A C 1
ATOM 1681 O O . ASN A 1 213 ? -16.861 3.855 -3.290 1.00 79.62 213 ASN A O 1
ATOM 1685 N N . ILE A 1 214 ? -15.299 2.745 -4.454 1.00 81.88 214 ILE A N 1
ATOM 1686 C CA . ILE A 1 214 ? -14.764 3.894 -5.200 1.00 81.88 214 ILE A CA 1
ATOM 1687 C C . ILE A 1 214 ? -15.080 3.678 -6.680 1.00 81.88 214 ILE A C 1
ATOM 1689 O O . ILE A 1 214 ? -14.829 2.608 -7.223 1.00 81.88 214 ILE A O 1
ATO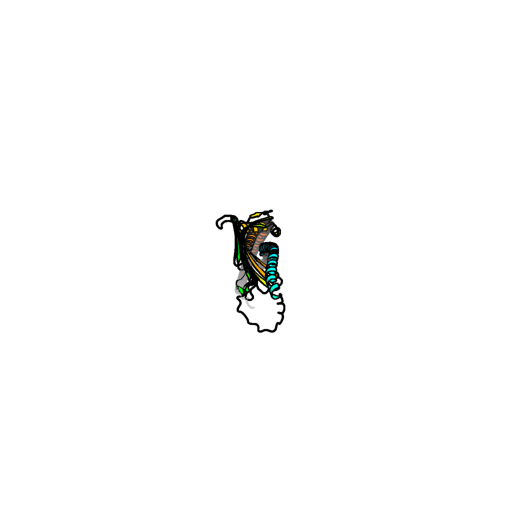M 1693 N N . THR A 1 215 ? -15.621 4.699 -7.350 1.00 85.88 215 THR A N 1
ATOM 1694 C CA . THR A 1 215 ? -16.046 4.587 -8.757 1.00 85.88 215 THR A CA 1
ATOM 1695 C C . THR A 1 215 ? -14.872 4.751 -9.713 1.00 85.88 215 THR A C 1
ATOM 1697 O O . THR A 1 215 ? -14.764 4.049 -10.717 1.00 85.88 215 THR A O 1
ATOM 1700 N N . SER A 1 216 ? -14.003 5.730 -9.448 1.00 88.12 216 SER A N 1
ATOM 1701 C CA . SER A 1 216 ? -12.787 5.903 -10.235 1.00 88.12 216 SER A CA 1
ATOM 1702 C C . SER A 1 216 ? -11.704 6.666 -9.486 1.00 88.12 216 SER A C 1
ATOM 1704 O O . SER A 1 216 ? -11.996 7.494 -8.622 1.00 88.12 216 SER A O 1
ATOM 1706 N N . LEU A 1 217 ? -10.455 6.392 -9.858 1.00 88.81 217 LEU A N 1
ATOM 1707 C CA . LEU A 1 217 ? -9.262 7.092 -9.402 1.00 88.81 217 LEU A CA 1
ATOM 1708 C C . LEU A 1 217 ? -8.597 7.758 -10.607 1.00 88.81 217 LEU A C 1
ATOM 1710 O O . LEU A 1 217 ? -8.229 7.096 -11.580 1.00 88.81 217 LEU A O 1
ATOM 1714 N N . LYS A 1 218 ? -8.440 9.080 -10.534 1.00 92.44 218 LYS A N 1
ATOM 1715 C CA . LYS A 1 218 ? -7.705 9.901 -11.506 1.00 92.44 218 LYS A CA 1
ATOM 1716 C C . LYS A 1 218 ? -6.471 10.477 -10.828 1.00 92.44 218 LYS A C 1
ATOM 1718 O O . LYS A 1 218 ? -6.533 10.850 -9.663 1.00 92.44 218 LYS A O 1
ATOM 1723 N N . GLY A 1 219 ? -5.366 10.597 -11.547 1.00 92.88 219 GLY A N 1
ATOM 1724 C CA . GLY A 1 219 ? -4.173 11.245 -11.012 1.00 92.88 219 GLY A CA 1
ATOM 1725 C C . GLY A 1 219 ? -3.076 11.379 -12.048 1.00 92.88 219 GLY A C 1
ATOM 1726 O O . GLY A 1 219 ? -3.294 11.148 -13.238 1.00 92.88 219 GLY A O 1
ATOM 1727 N N . PHE A 1 220 ? -1.886 11.740 -11.587 1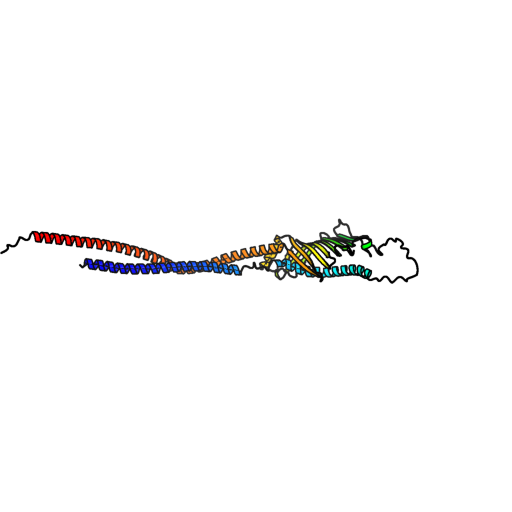.00 94.06 220 PHE A N 1
ATOM 1728 C CA . PHE A 1 220 ? -0.686 11.773 -12.411 1.00 94.06 220 PHE A CA 1
ATOM 1729 C C . PHE A 1 220 ? 0.402 10.960 -11.738 1.00 94.06 220 PHE A C 1
ATOM 1731 O O . PHE A 1 220 ? 0.651 11.143 -10.546 1.00 94.06 220 PHE A O 1
ATOM 1738 N N . TYR A 1 221 ? 1.047 10.080 -12.494 1.00 94.94 221 TYR A N 1
ATOM 1739 C CA . TYR A 1 221 ? 2.074 9.205 -11.973 1.00 94.94 221 TYR A CA 1
ATOM 1740 C C . TYR A 1 221 ? 3.469 9.556 -12.487 1.00 94.94 221 TYR A C 1
ATOM 1742 O O . TYR A 1 221 ? 3.666 9.936 -13.646 1.00 94.94 221 TYR A O 1
ATOM 1750 N N . THR A 1 222 ? 4.438 9.369 -11.601 1.00 96.44 222 THR A N 1
ATOM 1751 C CA . THR A 1 222 ? 5.858 9.274 -11.909 1.00 96.44 222 THR A CA 1
ATOM 1752 C C . THR A 1 222 ? 6.287 7.849 -11.610 1.00 96.44 222 THR A C 1
ATOM 1754 O O . THR A 1 222 ? 6.059 7.347 -10.516 1.00 96.44 222 THR A O 1
ATOM 1757 N N . PHE A 1 223 ? 6.883 7.175 -12.580 1.00 95.75 223 PHE A N 1
ATOM 1758 C CA . PHE A 1 223 ? 7.330 5.800 -12.453 1.00 95.75 223 PHE A CA 1
ATOM 1759 C C . PHE A 1 223 ? 8.807 5.706 -12.796 1.00 95.75 223 PHE A C 1
ATOM 1761 O O . PHE A 1 223 ? 9.235 6.184 -13.844 1.00 95.75 223 PHE A O 1
ATOM 1768 N N . ARG A 1 224 ? 9.584 5.091 -11.914 1.00 96.81 224 ARG A N 1
ATOM 1769 C CA . ARG A 1 224 ? 10.996 4.789 -12.132 1.00 96.81 224 ARG A CA 1
ATOM 1770 C C . ARG A 1 224 ? 11.192 3.311 -11.916 1.00 96.81 224 ARG A C 1
ATOM 1772 O O . ARG A 1 224 ? 10.711 2.792 -10.916 1.00 96.81 224 ARG A O 1
ATOM 1779 N N . THR A 1 225 ? 11.880 2.645 -12.825 1.00 95.12 225 THR A N 1
ATOM 1780 C CA . THR A 1 225 ? 12.175 1.227 -12.675 1.00 95.12 225 THR A CA 1
ATOM 1781 C C . THR A 1 225 ? 13.493 0.872 -13.327 1.00 95.12 225 THR A C 1
ATOM 1783 O O . THR A 1 225 ? 13.847 1.422 -14.371 1.00 95.12 225 THR A O 1
ATOM 1786 N N . ASP A 1 226 ? 14.192 -0.055 -12.697 1.00 94.44 226 ASP A N 1
ATOM 1787 C CA . ASP A 1 226 ? 15.278 -0.816 -13.279 1.00 94.44 226 ASP A CA 1
ATOM 1788 C C . ASP A 1 226 ? 14.842 -2.273 -13.432 1.00 94.44 226 ASP A C 1
ATOM 1790 O O . ASP A 1 226 ? 14.044 -2.800 -12.654 1.00 94.44 226 ASP A O 1
ATOM 1794 N N . PHE A 1 227 ? 15.340 -2.913 -14.476 1.00 92.62 227 PHE A N 1
ATOM 1795 C CA . PHE A 1 227 ? 15.087 -4.309 -14.757 1.00 92.62 227 PHE A CA 1
ATOM 1796 C C . PHE A 1 227 ? 16.319 -4.924 -15.399 1.00 92.62 227 PHE A C 1
ATOM 1798 O O . PHE A 1 227 ? 16.936 -4.326 -16.281 1.00 92.62 227 PHE A O 1
ATOM 1805 N N . THR A 1 228 ? 16.652 -6.141 -14.996 1.00 92.81 228 THR A N 1
ATOM 1806 C CA . THR A 1 228 ? 17.717 -6.927 -15.605 1.00 92.81 228 THR A CA 1
ATOM 1807 C C . THR A 1 228 ? 17.250 -8.356 -15.839 1.00 92.81 228 THR A C 1
ATOM 1809 O O . THR A 1 228 ? 16.441 -8.895 -15.081 1.00 92.81 228 THR A O 1
ATOM 1812 N N . LEU A 1 229 ? 17.760 -8.968 -16.907 1.00 90.69 229 LEU A N 1
ATOM 1813 C CA . LEU A 1 229 ? 17.635 -10.398 -17.153 1.00 90.69 229 LEU A CA 1
ATOM 1814 C C . LEU A 1 229 ? 19.021 -11.031 -17.141 1.00 90.69 229 LEU A C 1
ATOM 1816 O O . LEU A 1 229 ? 19.902 -10.646 -17.910 1.00 90.69 229 LEU A O 1
ATOM 1820 N N . ASP A 1 230 ? 19.190 -12.021 -16.283 1.00 90.44 230 ASP A N 1
ATOM 1821 C CA . ASP A 1 230 ? 20.387 -12.825 -16.151 1.00 90.44 230 ASP A CA 1
ATOM 1822 C C . ASP A 1 230 ? 20.450 -13.928 -17.212 1.00 90.44 230 ASP A C 1
ATOM 1824 O O . ASP A 1 230 ? 19.484 -14.280 -17.894 1.00 90.44 230 ASP A O 1
ATOM 1828 N N . ARG A 1 231 ? 21.642 -14.504 -17.345 1.00 84.88 231 ARG A N 1
ATOM 1829 C CA . ARG A 1 231 ? 21.962 -15.481 -18.387 1.00 84.88 231 ARG A CA 1
ATOM 1830 C C . ARG A 1 231 ? 21.264 -16.831 -18.218 1.00 84.88 231 ARG A C 1
ATOM 1832 O O . ARG A 1 231 ? 21.136 -17.582 -19.182 1.00 84.88 231 ARG A O 1
ATOM 1839 N N . ASP A 1 232 ? 20.859 -17.171 -17.000 1.00 84.31 232 ASP A N 1
ATOM 1840 C CA . ASP A 1 232 ? 20.098 -18.385 -16.701 1.00 84.31 232 ASP A CA 1
ATOM 1841 C C . ASP A 1 232 ? 18.581 -18.193 -16.873 1.00 84.31 232 ASP A C 1
ATOM 1843 O O . ASP A 1 232 ? 17.814 -19.109 -16.573 1.00 84.31 232 ASP A O 1
ATOM 1847 N N . GLY A 1 233 ? 18.163 -17.029 -17.383 1.00 79.44 233 GLY A N 1
ATOM 1848 C CA . GLY A 1 233 ? 16.772 -16.687 -17.644 1.00 79.44 233 GLY A CA 1
ATOM 1849 C C . GLY A 1 233 ? 16.037 -16.108 -16.438 1.00 79.44 233 GLY A C 1
ATOM 1850 O O . GLY A 1 233 ? 14.858 -15.791 -16.575 1.00 79.44 233 GLY A O 1
ATOM 1851 N N . THR A 1 234 ? 16.689 -15.944 -15.279 1.00 89.00 234 THR A N 1
ATOM 1852 C CA . THR A 1 234 ? 16.076 -15.205 -14.170 1.00 89.00 234 THR A CA 1
ATOM 1853 C C . THR A 1 234 ? 16.118 -13.710 -14.429 1.00 89.00 234 THR A C 1
ATOM 1855 O O . THR A 1 234 ? 17.030 -13.210 -15.078 1.00 89.00 234 THR A O 1
ATOM 1858 N N . GLY A 1 235 ? 15.139 -12.977 -13.916 1.00 89.31 235 GLY A N 1
ATOM 1859 C CA . GLY A 1 235 ? 15.121 -11.521 -13.999 1.00 89.31 235 GLY A CA 1
ATOM 1860 C C . GLY A 1 235 ? 14.822 -10.901 -12.654 1.00 89.31 235 GLY A C 1
ATOM 1861 O O . GLY A 1 235 ? 14.085 -11.473 -11.855 1.00 89.31 235 GLY A O 1
ATOM 1862 N N . HIS A 1 236 ? 15.384 -9.729 -12.413 1.00 93.06 236 HIS A N 1
ATOM 1863 C CA . HIS A 1 236 ? 15.106 -8.955 -11.216 1.00 93.06 236 HIS A CA 1
ATOM 1864 C C . HIS A 1 236 ? 14.991 -7.481 -11.569 1.00 93.06 236 HIS A C 1
ATOM 1866 O O . HIS A 1 236 ? 15.651 -6.986 -12.486 1.00 93.06 236 HIS A O 1
ATOM 1872 N N . GLY A 1 237 ? 14.144 -6.772 -10.840 1.00 91.94 237 GLY A N 1
ATOM 1873 C CA . GLY A 1 237 ? 14.016 -5.337 -10.995 1.00 91.94 237 GLY A CA 1
ATOM 1874 C C . GLY A 1 237 ? 13.340 -4.698 -9.803 1.00 91.94 237 GLY A C 1
ATOM 1875 O O . GLY A 1 237 ? 12.598 -5.351 -9.061 1.00 91.94 237 GLY A O 1
ATOM 1876 N N . GLN A 1 238 ? 13.586 -3.408 -9.645 1.00 95.25 238 GLN A N 1
ATOM 1877 C CA . GLN A 1 238 ? 12.934 -2.589 -8.639 1.00 95.25 238 GLN A CA 1
ATOM 1878 C C . GLN A 1 238 ? 12.233 -1.422 -9.316 1.00 95.25 238 GLN A C 1
ATOM 1880 O O . GLN A 1 238 ? 12.571 -0.994 -10.423 1.00 95.25 238 GLN A O 1
ATOM 1885 N N . GLY A 1 239 ? 11.187 -0.926 -8.671 1.00 94.38 239 GLY A N 1
ATOM 1886 C CA . GLY A 1 239 ? 10.430 0.199 -9.174 1.00 94.38 239 GLY A CA 1
ATOM 1887 C C . GLY A 1 239 ? 9.827 1.040 -8.071 1.00 94.38 239 GLY A C 1
ATOM 1888 O O . GLY A 1 239 ? 9.512 0.563 -6.982 1.00 94.38 239 GLY A O 1
ATOM 1889 N N . VAL A 1 240 ? 9.638 2.315 -8.377 1.00 96.19 240 VAL A N 1
ATOM 1890 C CA . VAL A 1 240 ? 8.902 3.259 -7.548 1.00 96.19 240 VAL A CA 1
ATOM 1891 C C . VAL A 1 240 ? 7.873 3.950 -8.428 1.00 96.19 240 VAL A C 1
ATOM 1893 O O . VAL A 1 240 ? 8.222 4.572 -9.432 1.00 96.19 240 VAL A O 1
ATOM 1896 N N . LEU A 1 241 ? 6.606 3.824 -8.050 1.00 94.50 241 LEU A N 1
ATOM 1897 C CA . LEU A 1 241 ? 5.472 4.501 -8.666 1.00 94.50 241 LEU A CA 1
ATOM 1898 C C . LEU A 1 241 ? 4.916 5.518 -7.671 1.00 94.50 241 LEU A C 1
ATOM 1900 O O . LEU A 1 241 ? 4.373 5.151 -6.635 1.00 94.50 241 LEU A O 1
ATOM 1904 N N . GLU A 1 242 ? 5.030 6.795 -7.994 1.00 95.56 242 GLU A N 1
ATOM 1905 C CA . GLU A 1 242 ? 4.482 7.902 -7.218 1.00 95.56 242 GLU A CA 1
ATOM 1906 C C . GLU A 1 242 ? 3.250 8.442 -7.929 1.00 95.56 242 GLU A C 1
ATOM 1908 O O . GLU A 1 242 ? 3.343 8.894 -9.067 1.00 95.56 242 GLU A O 1
ATOM 1913 N N . VAL A 1 243 ? 2.098 8.422 -7.272 1.00 94.50 243 VAL A N 1
ATOM 1914 C CA . VAL A 1 243 ? 0.850 8.980 -7.788 1.00 94.50 243 VAL A CA 1
ATOM 1915 C C . VAL A 1 243 ? 0.544 10.261 -7.028 1.00 94.50 243 VAL A C 1
ATOM 1917 O O . VAL A 1 243 ? 0.366 10.258 -5.814 1.00 94.50 243 VAL A O 1
ATOM 1920 N N . SER A 1 244 ? 0.478 11.366 -7.755 1.00 93.25 244 SER A N 1
ATOM 1921 C CA . SER A 1 244 ? 0.199 12.702 -7.235 1.00 93.25 244 SER A CA 1
ATOM 1922 C C . SER A 1 244 ? -1.110 13.238 -7.802 1.00 93.25 244 SER A C 1
ATOM 1924 O O . SER A 1 244 ? -1.622 12.735 -8.810 1.00 93.25 244 SER A O 1
ATOM 1926 N N . ARG A 1 245 ? -1.633 14.302 -7.174 1.00 91.31 245 ARG A N 1
ATOM 1927 C CA . ARG A 1 245 ? -2.856 14.995 -7.623 1.00 91.31 245 ARG A CA 1
ATOM 1928 C C . ARG A 1 245 ? -4.015 14.012 -7.809 1.00 91.31 245 ARG A C 1
ATOM 1930 O O . ARG A 1 245 ? -4.703 14.027 -8.830 1.00 91.31 245 ARG A O 1
ATOM 1937 N N . VAL A 1 246 ? -4.160 13.120 -6.833 1.00 90.31 246 VAL A N 1
ATOM 1938 C CA . VAL A 1 246 ? -5.154 12.054 -6.862 1.00 90.31 246 VAL A CA 1
ATOM 1939 C C . VAL A 1 246 ? -6.535 12.651 -6.630 1.00 90.31 246 VAL A C 1
ATOM 1941 O O . VAL A 1 246 ? -6.739 13.448 -5.718 1.00 90.31 246 VAL A O 1
ATOM 1944 N N . HIS A 1 247 ? -7.483 12.254 -7.466 1.00 88.81 247 HIS A N 1
ATOM 1945 C CA . HIS A 1 247 ? -8.891 12.573 -7.336 1.00 88.81 247 HIS A CA 1
ATOM 1946 C C . HIS A 1 247 ? -9.689 11.273 -7.337 1.00 88.81 247 HIS A C 1
ATOM 1948 O O . HIS A 1 247 ? -9.551 10.452 -8.250 1.00 88.81 247 HIS A O 1
ATOM 1954 N N . LEU A 1 248 ? -10.499 11.091 -6.298 1.00 87.62 248 LEU A N 1
ATOM 1955 C CA . LEU A 1 248 ? -11.336 9.917 -6.100 1.00 87.62 248 LEU A CA 1
ATOM 1956 C C . LEU A 1 248 ? -12.797 10.304 -6.297 1.00 87.62 248 LEU A C 1
ATOM 1958 O O . LEU A 1 248 ? -13.298 11.194 -5.615 1.00 87.62 248 LEU A O 1
ATOM 1962 N N . ASP A 1 249 ? -13.477 9.596 -7.193 1.00 84.81 249 ASP A N 1
ATOM 1963 C CA . ASP A 1 249 ? -14.925 9.706 -7.359 1.00 84.81 249 ASP A CA 1
ATOM 1964 C C . ASP A 1 249 ? -15.600 8.681 -6.425 1.00 84.81 249 ASP A C 1
ATOM 1966 O O . ASP A 1 249 ? -15.624 7.481 -6.724 1.00 84.81 249 ASP A O 1
ATOM 1970 N N . THR A 1 250 ? -16.125 9.132 -5.278 1.00 76.44 250 THR A N 1
ATOM 1971 C CA . THR A 1 250 ? -16.827 8.280 -4.299 1.00 76.44 250 THR A CA 1
ATOM 1972 C C . THR A 1 250 ? -18.355 8.381 -4.478 1.00 76.44 250 THR A C 1
ATOM 1974 O O . THR A 1 250 ? -18.902 9.482 -4.504 1.00 76.44 250 THR A O 1
ATOM 1977 N N . PRO A 1 251 ? -19.076 7.254 -4.635 1.00 58.56 251 PRO A N 1
ATOM 1978 C CA . PRO A 1 251 ? -20.517 7.243 -4.874 1.00 58.56 251 PRO A CA 1
ATOM 1979 C C . PRO A 1 251 ? -21.364 7.355 -3.593 1.00 58.56 251 PRO A C 1
ATOM 1981 O O . PRO A 1 251 ? -22.527 7.741 -3.684 1.00 58.56 251 PRO A O 1
ATOM 1984 N N . ASP A 1 252 ? -20.827 7.029 -2.408 1.00 67.44 252 ASP A N 1
ATOM 1985 C CA . ASP A 1 252 ? -21.585 7.061 -1.146 1.00 67.44 252 ASP A CA 1
ATOM 1986 C C . ASP A 1 252 ? -20.714 7.526 0.033 1.00 67.44 252 ASP A C 1
ATOM 1988 O O . ASP A 1 252 ? -19.727 6.880 0.391 1.00 67.44 252 ASP A O 1
ATOM 1992 N N . SER A 1 253 ? -21.112 8.631 0.669 1.00 67.69 253 SER A N 1
ATOM 1993 C CA . SER A 1 253 ? -20.472 9.192 1.865 1.00 67.69 253 SER A CA 1
ATOM 1994 C C . SER A 1 253 ? -20.792 8.427 3.154 1.00 67.69 253 SER A C 1
ATOM 1996 O O . SER A 1 253 ? -20.304 8.796 4.215 1.00 67.69 253 SER A O 1
ATOM 1998 N N . ARG A 1 254 ? -21.608 7.368 3.101 1.00 71.31 254 ARG A N 1
ATOM 1999 C CA . ARG A 1 254 ? -21.967 6.562 4.281 1.00 71.31 254 ARG A CA 1
ATOM 2000 C C . ARG A 1 254 ? -21.032 5.380 4.525 1.00 71.31 254 ARG A C 1
ATOM 2002 O O . ARG A 1 254 ? -21.091 4.777 5.593 1.00 71.31 254 ARG A O 1
ATOM 2009 N N . ASN A 1 255 ? -20.184 5.022 3.560 1.00 75.50 255 ASN A N 1
ATOM 2010 C CA . ASN A 1 255 ? -19.251 3.910 3.718 1.00 75.50 255 ASN A CA 1
ATOM 2011 C C . ASN A 1 255 ? -17.972 4.381 4.434 1.00 75.50 255 ASN A C 1
ATOM 2013 O O . ASN A 1 255 ? -17.177 5.135 3.874 1.00 75.50 255 ASN A O 1
ATOM 2017 N N . ILE A 1 256 ? -17.768 3.901 5.666 1.00 75.31 256 ILE A N 1
ATOM 2018 C CA . ILE A 1 256 ? -16.627 4.262 6.525 1.00 75.31 256 ILE A CA 1
ATOM 2019 C C . ILE A 1 256 ? -15.287 3.939 5.851 1.00 75.31 256 ILE A C 1
ATOM 2021 O O . ILE A 1 256 ? -14.356 4.735 5.947 1.00 75.31 256 ILE A O 1
ATOM 2025 N N . ILE A 1 257 ? -15.197 2.811 5.138 1.00 75.94 257 ILE A N 1
ATOM 2026 C CA . ILE A 1 257 ? -13.979 2.399 4.428 1.00 75.94 257 ILE A CA 1
ATOM 2027 C C . ILE A 1 257 ? -13.708 3.363 3.271 1.00 75.94 257 ILE A C 1
ATOM 2029 O O . ILE A 1 257 ? -12.596 3.866 3.146 1.00 75.94 257 ILE A O 1
ATOM 2033 N N . ALA A 1 258 ? -14.727 3.689 2.471 1.00 80.25 258 ALA A N 1
ATOM 2034 C CA . ALA A 1 258 ? -14.584 4.625 1.355 1.00 80.25 258 ALA A CA 1
ATOM 2035 C C . ALA A 1 258 ? -14.148 6.022 1.830 1.00 80.25 258 ALA A C 1
ATOM 2037 O O . ALA A 1 258 ? -13.265 6.634 1.231 1.00 80.25 258 ALA A O 1
ATOM 2038 N N . MET A 1 259 ? -14.722 6.506 2.938 1.00 82.62 259 MET A N 1
ATOM 2039 C CA . MET A 1 259 ? -14.306 7.765 3.560 1.00 82.62 259 MET A CA 1
ATOM 2040 C C . MET A 1 259 ? -12.882 7.697 4.107 1.00 82.62 259 MET A C 1
ATOM 2042 O O . MET A 1 259 ? -12.128 8.642 3.922 1.00 82.62 259 MET A O 1
ATOM 2046 N N . ALA A 1 260 ? -12.494 6.600 4.761 1.00 82.06 260 ALA A N 1
ATOM 2047 C CA . ALA A 1 260 ? -11.140 6.455 5.287 1.00 82.06 260 ALA A CA 1
ATOM 2048 C C . ALA A 1 260 ? -10.092 6.430 4.167 1.00 82.06 260 ALA A C 1
ATOM 2050 O O . ALA A 1 260 ? -9.052 7.070 4.286 1.00 82.06 260 ALA A O 1
ATOM 2051 N N . VAL A 1 261 ? -10.386 5.761 3.047 1.00 82.50 261 VAL A N 1
ATOM 2052 C CA . VAL A 1 261 ? -9.530 5.809 1.855 1.00 82.50 261 VAL A CA 1
ATOM 2053 C C . VAL A 1 261 ? -9.474 7.220 1.281 1.00 82.50 261 VAL A C 1
ATOM 2055 O O . VAL A 1 261 ? -8.388 7.705 0.974 1.00 82.50 261 VAL A O 1
ATOM 2058 N N . TYR A 1 262 ? -10.616 7.901 1.169 1.00 85.75 262 TYR A N 1
ATOM 2059 C CA . TYR A 1 262 ? -10.669 9.277 0.684 1.00 85.75 262 TYR A CA 1
ATOM 2060 C C . TYR A 1 262 ? -9.827 10.231 1.543 1.00 85.75 262 TYR A C 1
ATOM 2062 O O . TYR A 1 262 ? -9.004 10.980 1.010 1.00 85.75 262 TYR A O 1
ATOM 2070 N N . ASP A 1 263 ? -9.987 10.168 2.862 1.00 85.56 263 ASP A N 1
ATOM 2071 C CA . ASP A 1 263 ? -9.280 11.019 3.818 1.00 85.56 263 ASP A CA 1
ATOM 2072 C C . ASP A 1 263 ? -7.777 10.702 3.836 1.00 85.56 263 ASP A C 1
ATOM 2074 O O . ASP A 1 263 ? -6.953 11.620 3.795 1.00 85.56 263 ASP A O 1
ATOM 2078 N N . ALA A 1 264 ? -7.397 9.419 3.794 1.00 85.88 264 ALA A N 1
ATOM 2079 C CA . ALA A 1 264 ? -5.999 8.999 3.710 1.00 85.88 264 ALA A CA 1
ATOM 2080 C C . ALA A 1 264 ? -5.332 9.490 2.416 1.00 85.88 264 ALA A C 1
ATOM 2082 O O . ALA A 1 264 ? -4.237 10.053 2.455 1.00 85.88 264 ALA A O 1
ATOM 2083 N N . VAL A 1 265 ? -5.997 9.326 1.267 1.00 84.56 265 VAL A N 1
ATOM 2084 C CA . VAL A 1 265 ? -5.479 9.753 -0.044 1.00 84.56 265 VAL A CA 1
ATOM 2085 C C . VAL A 1 265 ? -5.362 11.271 -0.129 1.00 84.56 265 VAL A C 1
ATOM 2087 O O . VAL A 1 265 ? -4.356 11.785 -0.620 1.00 84.56 265 VAL A O 1
ATOM 2090 N N . THR A 1 266 ? -6.351 11.992 0.396 1.00 82.88 266 THR A N 1
ATOM 2091 C CA . THR A 1 266 ? -6.333 13.459 0.447 1.00 82.88 266 THR A CA 1
ATOM 2092 C C . THR A 1 266 ? -5.213 13.969 1.359 1.00 82.88 266 THR A C 1
ATOM 2094 O O . THR A 1 266 ? -4.549 14.951 1.029 1.00 82.88 266 THR A O 1
ATOM 2097 N N . SER A 1 267 ? -4.952 13.275 2.470 1.00 84.81 267 SER A N 1
ATOM 2098 C CA . SER A 1 267 ? -3.898 13.638 3.426 1.00 84.81 267 SER A CA 1
ATOM 2099 C C . SER A 1 267 ? -2.490 13.353 2.903 1.00 84.81 267 SER A C 1
ATOM 2101 O O . SER A 1 267 ? -1.576 14.139 3.145 1.00 84.81 267 SER A O 1
ATOM 2103 N N . ALA A 1 268 ? -2.300 12.250 2.171 1.00 81.62 268 ALA A N 1
ATOM 2104 C CA . ALA A 1 268 ? -0.982 11.812 1.720 1.00 81.62 268 ALA A CA 1
ATOM 2105 C C . ALA A 1 268 ? -0.339 12.747 0.682 1.00 81.62 268 ALA A C 1
ATOM 2107 O O . ALA A 1 268 ? 0.886 12.786 0.600 1.00 81.62 268 ALA A O 1
ATOM 2108 N N . GLN A 1 269 ? -1.137 13.493 -0.100 1.00 81.62 269 GLN A N 1
ATOM 2109 C CA . GLN A 1 269 ? -0.750 14.313 -1.272 1.00 81.62 269 GLN A CA 1
ATOM 2110 C C . GLN A 1 269 ? -0.064 13.536 -2.421 1.00 81.62 269 GLN A C 1
ATOM 2112 O O . GLN A 1 269 ? -0.353 13.787 -3.597 1.00 81.62 269 GLN A O 1
ATOM 2117 N N . VAL A 1 270 ? 0.820 12.590 -2.091 1.00 90.06 270 VAL A N 1
ATOM 2118 C CA . VAL A 1 270 ? 1.531 11.660 -2.968 1.00 90.06 270 VAL A CA 1
ATOM 2119 C C . VAL A 1 270 ? 1.441 10.246 -2.387 1.00 90.06 270 VAL A C 1
ATOM 2121 O O . VAL A 1 270 ? 1.808 9.992 -1.239 1.00 90.06 270 VAL A O 1
ATOM 2124 N N . ILE A 1 271 ? 0.977 9.311 -3.210 1.00 91.88 271 ILE A N 1
ATOM 2125 C CA . ILE A 1 271 ? 0.944 7.880 -2.905 1.00 91.88 271 ILE A CA 1
ATOM 2126 C C . ILE A 1 271 ? 2.164 7.231 -3.550 1.00 91.88 271 ILE A C 1
ATOM 2128 O O . ILE A 1 271 ? 2.322 7.300 -4.765 1.00 91.88 271 ILE A O 1
ATOM 2132 N N . THR A 1 272 ? 3.008 6.576 -2.765 1.00 92.94 272 THR A N 1
ATOM 2133 C CA . THR A 1 272 ? 4.215 5.903 -3.246 1.00 92.94 272 THR A CA 1
ATOM 2134 C C . THR A 1 272 ? 4.043 4.397 -3.140 1.00 92.94 272 THR A C 1
ATOM 2136 O O . THR A 1 272 ? 3.914 3.857 -2.043 1.00 92.94 272 THR A O 1
ATOM 2139 N N . PHE A 1 273 ? 4.117 3.717 -4.279 1.00 92.19 273 PHE A N 1
ATOM 2140 C CA . PHE A 1 273 ? 4.211 2.269 -4.376 1.00 92.19 273 PHE A CA 1
ATOM 2141 C C . PHE A 1 273 ? 5.654 1.871 -4.670 1.00 92.19 273 PHE A C 1
ATOM 2143 O O . PHE A 1 273 ? 6.271 2.394 -5.599 1.00 92.19 273 PHE A O 1
ATOM 2150 N N . LYS A 1 274 ? 6.189 0.930 -3.896 1.00 93.81 274 LYS A N 1
ATOM 2151 C CA . LYS A 1 274 ? 7.476 0.282 -4.162 1.00 93.81 274 LYS A CA 1
ATOM 2152 C C . LYS A 1 274 ? 7.208 -1.098 -4.732 1.00 93.81 274 LYS A C 1
ATOM 2154 O O . LYS A 1 274 ? 6.438 -1.859 -4.148 1.00 93.81 274 LYS A O 1
ATOM 2159 N N . LEU A 1 275 ? 7.840 -1.392 -5.858 1.00 92.56 275 LEU A N 1
ATOM 2160 C CA . LEU A 1 275 ? 7.652 -2.600 -6.640 1.00 92.56 275 LEU A CA 1
ATOM 2161 C C . LEU A 1 275 ? 8.958 -3.381 -6.665 1.00 92.56 275 LEU A C 1
ATOM 2163 O O . LEU A 1 275 ? 10.012 -2.806 -6.924 1.00 92.56 275 LEU A O 1
ATOM 2167 N N . ASN A 1 276 ? 8.868 -4.686 -6.448 1.00 92.62 276 ASN A N 1
ATOM 2168 C CA . ASN A 1 276 ? 9.951 -5.622 -6.709 1.00 92.62 276 ASN A CA 1
ATOM 2169 C C . ASN A 1 276 ? 9.418 -6.703 -7.647 1.00 92.62 276 ASN A C 1
ATOM 2171 O O . ASN A 1 276 ? 8.374 -7.298 -7.362 1.00 92.62 276 ASN A O 1
ATOM 2175 N N . TYR A 1 277 ? 10.118 -6.934 -8.754 1.00 88.44 277 TYR A N 1
ATOM 2176 C CA . TYR A 1 277 ? 9.775 -7.969 -9.726 1.00 88.44 277 TYR A CA 1
ATOM 2177 C C . TYR A 1 277 ? 10.860 -9.033 -9.722 1.00 88.44 277 TYR A C 1
ATOM 2179 O O . TYR A 1 277 ? 12.045 -8.712 -9.822 1.00 88.44 277 TYR A O 1
ATOM 2187 N N . GLU A 1 278 ? 10.443 -10.289 -9.675 1.00 89.88 278 GLU A N 1
ATOM 2188 C CA . GLU A 1 278 ? 11.310 -11.448 -9.838 1.00 89.88 278 GLU A CA 1
ATOM 2189 C C . GLU A 1 278 ? 10.740 -12.331 -10.942 1.00 89.88 278 GLU A C 1
ATOM 2191 O O . GLU A 1 278 ? 9.562 -12.679 -10.934 1.00 89.88 278 GLU A O 1
ATOM 2196 N N . ILE A 1 279 ? 11.569 -12.689 -11.913 1.00 86.19 279 ILE A N 1
ATOM 2197 C CA . ILE A 1 279 ? 11.217 -13.629 -12.972 1.00 86.19 279 ILE A CA 1
ATOM 2198 C C . ILE A 1 279 ? 11.984 -14.911 -12.707 1.00 86.19 279 ILE A C 1
ATOM 2200 O O . ILE A 1 279 ? 13.216 -14.913 -12.675 1.00 86.19 279 ILE A O 1
ATOM 2204 N N . SER A 1 280 ? 11.252 -16.001 -12.526 1.00 85.44 280 SER A N 1
ATOM 2205 C CA . SER A 1 280 ? 11.822 -17.334 -12.386 1.00 85.44 280 SER A CA 1
ATOM 2206 C C . SER A 1 280 ? 12.172 -17.939 -13.748 1.00 85.44 280 SER A C 1
ATOM 2208 O O . SER A 1 280 ? 11.745 -17.473 -14.801 1.00 85.44 280 SER A O 1
ATOM 2210 N N . ARG A 1 281 ? 12.958 -19.021 -13.737 1.00 81.94 281 ARG A N 1
ATOM 2211 C CA . ARG A 1 281 ? 13.444 -19.693 -14.960 1.00 81.94 281 ARG A CA 1
ATOM 2212 C C . ARG A 1 281 ? 12.343 -20.271 -15.854 1.00 81.94 281 ARG A C 1
ATOM 2214 O O . ARG A 1 281 ? 12.587 -20.559 -17.019 1.00 81.94 281 ARG A O 1
ATOM 2221 N N . ASP A 1 282 ? 11.153 -20.480 -15.308 1.00 79.06 282 ASP A N 1
ATOM 2222 C CA . ASP A 1 282 ? 9.945 -20.883 -16.031 1.00 79.06 282 ASP A CA 1
ATOM 2223 C C . ASP A 1 282 ? 9.170 -19.683 -16.613 1.00 79.06 282 ASP A C 1
ATOM 2225 O O . ASP A 1 282 ? 8.045 -19.842 -17.086 1.00 79.06 282 ASP A O 1
ATOM 2229 N N . ASN A 1 283 ? 9.780 -18.492 -16.611 1.00 71.06 283 ASN A N 1
ATOM 2230 C CA . ASN A 1 283 ? 9.222 -17.219 -17.062 1.00 71.06 283 ASN A CA 1
ATOM 2231 C C . ASN A 1 283 ? 7.972 -16.771 -16.286 1.00 71.06 283 ASN A C 1
ATOM 2233 O O . ASN A 1 283 ? 7.162 -16.004 -16.816 1.00 71.06 283 ASN A O 1
ATOM 2237 N N . GLN A 1 284 ? 7.799 -17.221 -15.040 1.00 78.38 284 GLN A N 1
ATOM 2238 C CA . GLN A 1 284 ? 6.767 -16.678 -14.158 1.00 78.38 284 GLN A CA 1
ATOM 2239 C C . GLN A 1 284 ? 7.266 -15.403 -13.475 1.00 78.38 284 GLN A C 1
ATOM 2241 O O . GLN A 1 284 ? 8.337 -15.378 -12.873 1.00 78.38 284 GLN A O 1
ATOM 2246 N N . MET A 1 285 ? 6.474 -14.334 -13.571 1.00 79.44 285 MET A N 1
ATOM 2247 C CA . MET A 1 285 ? 6.762 -13.055 -12.925 1.00 79.44 285 MET A CA 1
ATOM 2248 C C . MET A 1 285 ? 6.059 -12.988 -11.569 1.00 79.44 285 MET A C 1
ATOM 2250 O O . MET A 1 285 ? 4.830 -12.992 -11.498 1.00 79.44 285 MET A O 1
ATOM 2254 N N . HIS A 1 286 ? 6.848 -12.874 -10.510 1.00 85.38 286 HIS A N 1
ATOM 2255 C CA . HIS A 1 286 ? 6.406 -12.575 -9.159 1.00 85.38 286 HIS A CA 1
ATOM 2256 C C . HIS A 1 286 ? 6.544 -11.072 -8.923 1.00 85.38 286 HIS A C 1
ATOM 2258 O O . HIS A 1 286 ? 7.603 -10.491 -9.155 1.00 85.38 286 HIS A O 1
ATOM 2264 N N . LEU A 1 287 ? 5.459 -10.438 -8.485 1.00 83.19 287 LEU A N 1
ATOM 2265 C CA . LEU A 1 287 ? 5.386 -9.002 -8.248 1.00 83.19 287 LEU A CA 1
ATOM 2266 C C . LEU A 1 287 ? 5.016 -8.765 -6.787 1.00 83.19 287 LEU A C 1
ATOM 2268 O O . LEU A 1 287 ? 3.940 -9.159 -6.344 1.00 83.19 287 LEU A O 1
ATOM 2272 N N . ASN A 1 288 ? 5.903 -8.104 -6.051 1.00 87.56 288 ASN A N 1
ATOM 2273 C CA . ASN A 1 288 ? 5.640 -7.662 -4.689 1.00 87.56 288 ASN A CA 1
ATOM 2274 C C . ASN A 1 288 ? 5.483 -6.140 -4.672 1.00 87.56 288 ASN A C 1
ATOM 2276 O O . ASN A 1 288 ? 6.372 -5.422 -5.139 1.00 87.56 288 ASN A O 1
ATOM 2280 N N . ILE A 1 289 ? 4.359 -5.656 -4.139 1.00 86.75 289 ILE A N 1
ATOM 2281 C CA . ILE A 1 289 ? 4.046 -4.229 -4.049 1.00 86.75 289 ILE A CA 1
ATOM 2282 C C . ILE A 1 289 ? 3.766 -3.853 -2.606 1.00 86.75 289 ILE A C 1
ATOM 2284 O O . ILE A 1 289 ? 2.946 -4.467 -1.932 1.00 86.75 289 ILE A O 1
ATOM 2288 N N . THR A 1 290 ? 4.402 -2.774 -2.169 1.00 88.88 290 THR A N 1
ATOM 2289 C CA . THR A 1 290 ? 4.114 -2.124 -0.887 1.00 88.88 290 THR A CA 1
ATOM 2290 C C . THR A 1 290 ? 3.748 -0.669 -1.127 1.00 88.88 290 THR A C 1
ATOM 2292 O O . THR A 1 290 ? 4.250 -0.062 -2.076 1.00 88.88 290 THR A O 1
ATOM 2295 N N . SER A 1 291 ? 2.876 -0.102 -0.294 1.00 88.88 291 SER A N 1
ATOM 2296 C CA . SER A 1 291 ? 2.445 1.290 -0.424 1.00 88.88 291 SER A CA 1
ATOM 2297 C C . SER A 1 291 ? 2.490 2.035 0.906 1.00 88.88 291 SER A C 1
ATOM 2299 O O . SER A 1 291 ? 2.192 1.465 1.951 1.00 88.88 291 SER A O 1
ATOM 2301 N N . ASN A 1 292 ? 2.829 3.326 0.872 1.00 88.31 292 ASN A N 1
ATOM 2302 C CA . ASN A 1 292 ? 2.772 4.192 2.059 1.00 88.31 292 ASN A CA 1
ATOM 2303 C C . ASN A 1 292 ? 1.331 4.503 2.504 1.00 88.31 292 ASN A C 1
ATOM 2305 O O . ASN A 1 292 ? 1.103 4.873 3.653 1.00 88.31 292 ASN A O 1
ATOM 2309 N N . ILE A 1 293 ? 0.360 4.380 1.599 1.00 85.62 293 ILE A N 1
ATOM 2310 C CA . ILE A 1 293 ? -1.040 4.706 1.878 1.00 85.62 293 ILE A CA 1
ATOM 2311 C C . ILE A 1 293 ? -1.737 3.623 2.703 1.00 85.62 293 ILE A C 1
ATOM 2313 O O . ILE A 1 293 ? -2.701 3.928 3.396 1.00 85.62 293 ILE A O 1
ATOM 2317 N N . ASP A 1 294 ? -1.247 2.380 2.655 1.00 80.75 294 ASP A N 1
ATOM 2318 C CA . ASP A 1 294 ? -1.849 1.250 3.367 1.00 80.75 294 ASP A CA 1
ATOM 2319 C C . ASP A 1 294 ? -1.853 1.519 4.887 1.00 80.75 294 ASP A C 1
ATOM 2321 O O . ASP A 1 294 ? -2.861 1.318 5.564 1.00 80.75 294 ASP A O 1
ATOM 2325 N N . GLU A 1 295 ? -0.765 2.084 5.421 1.00 80.44 295 GLU A N 1
ATOM 2326 C CA . GLU A 1 295 ? -0.665 2.481 6.832 1.00 80.44 295 GLU A CA 1
ATOM 2327 C C . GLU A 1 295 ? -1.573 3.670 7.177 1.00 80.44 295 GLU A C 1
ATOM 2329 O O . GLU A 1 295 ? -2.210 3.675 8.232 1.00 80.44 295 GLU A O 1
ATOM 2334 N N . LEU A 1 296 ? -1.674 4.657 6.281 1.00 83.00 296 LEU A N 1
ATOM 2335 C CA . LEU A 1 296 ? -2.525 5.836 6.474 1.00 83.00 296 LEU A CA 1
ATOM 2336 C C . LEU A 1 296 ? -4.012 5.473 6.465 1.00 83.00 296 LEU A C 1
ATOM 2338 O O . LEU A 1 296 ? -4.767 5.971 7.296 1.00 83.00 296 LEU A O 1
ATOM 2342 N N . ILE A 1 297 ? -4.427 4.572 5.573 1.00 82.00 297 ILE A N 1
ATOM 2343 C CA . ILE A 1 297 ? -5.796 4.048 5.542 1.00 82.00 297 ILE A CA 1
ATOM 2344 C C . ILE A 1 297 ? -6.103 3.330 6.846 1.00 82.00 297 ILE A C 1
ATOM 2346 O O . ILE A 1 297 ? -7.148 3.570 7.441 1.00 82.00 297 ILE A O 1
ATOM 2350 N N . MET A 1 298 ? -5.190 2.485 7.325 1.00 77.88 298 MET A N 1
ATOM 2351 C CA . MET A 1 298 ? -5.390 1.779 8.589 1.00 77.88 298 MET A CA 1
ATOM 2352 C C . MET A 1 298 ? -5.480 2.730 9.780 1.00 77.88 298 MET A C 1
ATOM 2354 O O . MET A 1 298 ? -6.344 2.544 10.639 1.00 77.88 298 MET A O 1
ATOM 2358 N N . ALA A 1 299 ? -4.626 3.753 9.835 1.00 81.69 299 ALA A N 1
ATOM 2359 C CA . ALA A 1 299 ? -4.701 4.787 10.861 1.00 81.69 299 ALA A CA 1
ATOM 2360 C C . ALA A 1 299 ? -6.052 5.518 10.827 1.00 81.69 299 ALA A C 1
ATOM 2362 O O . ALA A 1 299 ? -6.664 5.730 11.873 1.00 81.69 299 ALA A O 1
ATOM 2363 N N . GLU A 1 300 ? -6.556 5.836 9.635 1.00 82.75 300 GLU A N 1
ATOM 2364 C CA . GLU A 1 300 ? -7.806 6.570 9.460 1.00 82.75 300 GLU A CA 1
ATOM 2365 C C . GLU A 1 300 ? -9.051 5.717 9.742 1.00 82.75 300 GLU A C 1
ATOM 2367 O O . GLU A 1 300 ? -9.990 6.187 10.388 1.00 82.75 300 GLU A O 1
ATOM 2372 N N . ILE A 1 301 ? -9.041 4.439 9.348 1.00 79.38 301 ILE A N 1
ATOM 2373 C CA . ILE A 1 301 ? -10.063 3.462 9.748 1.00 79.38 301 ILE A CA 1
ATOM 2374 C C . ILE A 1 301 ? -10.083 3.348 11.272 1.00 79.38 301 ILE A C 1
ATOM 2376 O O . ILE A 1 301 ? -11.147 3.466 11.874 1.00 79.38 301 ILE A O 1
ATOM 2380 N N . SER A 1 302 ? -8.912 3.195 11.897 1.00 77.56 302 SER A N 1
ATOM 2381 C CA . SER A 1 302 ? -8.795 3.064 13.354 1.00 77.56 302 SER A CA 1
ATOM 2382 C C . SER A 1 302 ? -9.297 4.322 14.066 1.00 77.56 302 SER A C 1
ATOM 2384 O O . SER A 1 302 ? -10.001 4.231 15.069 1.00 77.56 302 SER A O 1
ATOM 2386 N N . ARG A 1 303 ? -8.993 5.512 13.531 1.00 83.12 303 ARG A N 1
ATOM 2387 C CA . ARG A 1 303 ? -9.487 6.794 14.051 1.00 83.12 303 ARG A CA 1
ATOM 2388 C C . ARG A 1 303 ? -11.013 6.875 13.988 1.00 83.12 303 ARG A C 1
ATOM 2390 O O . ARG A 1 303 ? -11.641 7.108 15.017 1.00 83.12 303 ARG A O 1
ATOM 2397 N N . LYS A 1 304 ? -11.614 6.642 12.815 1.00 78.31 304 LYS A N 1
ATOM 2398 C CA . LYS A 1 304 ? -13.079 6.683 12.638 1.00 78.31 304 LYS A CA 1
ATOM 2399 C C . LYS A 1 304 ? -13.789 5.617 13.468 1.00 78.31 304 LYS A C 1
ATOM 2401 O O . LYS A 1 304 ? -14.859 5.874 14.011 1.00 78.31 304 LYS A O 1
ATOM 2406 N N . GLN A 1 305 ? -13.195 4.434 13.589 1.00 74.94 305 GLN A N 1
ATOM 2407 C CA . GLN A 1 305 ? -13.709 3.360 14.430 1.00 74.94 305 GLN A CA 1
ATOM 2408 C C . GLN A 1 305 ? -13.663 3.753 15.906 1.00 74.94 305 GLN A C 1
ATOM 2410 O O . GLN A 1 305 ? -14.662 3.593 16.590 1.00 74.94 305 GLN A O 1
ATOM 2415 N N . ASN A 1 306 ? -12.565 4.338 16.391 1.00 77.75 306 ASN A N 1
ATOM 2416 C CA . ASN A 1 306 ? -12.478 4.832 17.766 1.00 77.75 306 ASN A CA 1
ATOM 2417 C C . ASN A 1 306 ? -13.504 5.940 18.049 1.00 77.75 306 ASN A C 1
ATOM 2419 O O . ASN A 1 306 ? -14.106 5.952 19.120 1.00 77.75 306 ASN A O 1
ATOM 2423 N N . GLU A 1 307 ? -13.750 6.834 17.090 1.00 80.12 307 GLU A N 1
ATOM 2424 C CA . GLU A 1 307 ? -14.786 7.870 17.201 1.00 80.12 307 GLU A CA 1
ATOM 2425 C C . GLU A 1 307 ? -16.194 7.270 17.271 1.00 80.12 307 GLU A C 1
ATOM 2427 O O . GLU A 1 307 ? -16.975 7.626 18.156 1.00 80.12 307 GLU A O 1
ATOM 2432 N N . LEU A 1 308 ? -16.508 6.319 16.386 1.00 73.69 308 LEU A N 1
ATOM 2433 C CA . LEU A 1 308 ? -17.782 5.598 16.407 1.00 73.69 308 LEU A CA 1
ATOM 2434 C C . LEU A 1 308 ? -17.944 4.794 17.697 1.00 73.69 308 LEU A C 1
ATOM 2436 O O . LEU A 1 308 ? -18.996 4.867 18.327 1.00 73.69 308 LEU A O 1
ATOM 2440 N N . ASN A 1 309 ? -16.900 4.084 18.121 1.00 70.62 309 ASN A N 1
ATOM 2441 C CA . ASN A 1 309 ? -16.889 3.298 19.348 1.00 70.62 309 ASN A CA 1
ATOM 2442 C C . ASN A 1 309 ? -17.123 4.189 20.562 1.00 70.62 309 ASN A C 1
ATOM 2444 O O . ASN A 1 309 ? -17.976 3.862 21.375 1.00 70.62 309 ASN A O 1
ATOM 2448 N N . SER A 1 310 ? -16.443 5.335 20.666 1.00 75.94 310 SER A N 1
ATOM 2449 C CA . SER A 1 310 ? -16.677 6.285 21.759 1.00 75.94 310 SER A CA 1
ATOM 2450 C C . SER A 1 310 ? -18.120 6.783 21.756 1.00 75.94 310 SER A C 1
ATOM 2452 O O . SER A 1 310 ? -18.780 6.754 22.789 1.00 75.94 310 SER A O 1
ATOM 2454 N N . HIS A 1 311 ? -18.642 7.177 20.591 1.00 77.81 311 HIS A N 1
ATOM 2455 C CA . HIS A 1 311 ? -20.002 7.695 20.484 1.00 77.81 311 HIS A CA 1
ATOM 2456 C C . HIS A 1 311 ? -21.063 6.652 20.863 1.00 77.81 311 HIS A C 1
ATOM 2458 O O . HIS A 1 311 ? -21.982 6.942 21.632 1.00 77.81 311 HIS A O 1
ATOM 2464 N N . TYR A 1 312 ? -20.940 5.423 20.353 1.00 69.88 312 TYR A N 1
ATOM 2465 C CA . TYR A 1 312 ? -21.861 4.340 20.692 1.00 69.88 312 TYR A CA 1
ATOM 2466 C C . TYR A 1 312 ? -21.689 3.869 22.131 1.00 69.88 312 TYR A C 1
ATOM 2468 O O . TYR A 1 312 ? -22.693 3.576 22.773 1.00 69.88 312 TYR A O 1
ATOM 2476 N N . ARG A 1 313 ? -20.464 3.855 22.665 1.00 72.62 313 ARG A N 1
ATOM 2477 C CA . ARG A 1 313 ? -20.182 3.532 24.067 1.00 72.62 313 ARG A CA 1
ATOM 2478 C C . ARG A 1 313 ? -20.880 4.501 25.004 1.00 72.62 313 ARG A C 1
ATOM 2480 O O . ARG A 1 313 ? -21.593 4.058 25.900 1.00 72.62 313 ARG A O 1
ATOM 2487 N N . ASP A 1 314 ? -20.716 5.800 24.779 1.00 78.88 314 ASP A N 1
ATOM 2488 C CA . ASP A 1 314 ? -21.334 6.827 25.617 1.00 78.88 314 ASP A CA 1
ATOM 2489 C C . ASP A 1 314 ? -22.858 6.711 25.579 1.00 78.88 314 ASP A C 1
ATOM 2491 O O . ASP A 1 314 ? -23.525 6.790 26.610 1.00 78.88 314 ASP A O 1
ATOM 2495 N N . ARG A 1 315 ? -23.411 6.433 24.395 1.00 78.38 315 ARG A N 1
ATOM 2496 C CA . ARG A 1 315 ? -24.851 6.284 24.206 1.00 78.38 315 ARG A CA 1
ATOM 2497 C C . ARG A 1 315 ? -25.406 4.999 24.829 1.00 78.38 315 ARG A C 1
ATOM 2499 O O . ARG A 1 315 ? -26.461 5.044 25.455 1.00 78.38 315 ARG A O 1
ATOM 2506 N N . LEU A 1 316 ? -24.703 3.873 24.694 1.00 72.88 316 LEU A N 1
ATOM 2507 C CA . LEU A 1 316 ? -25.098 2.596 25.295 1.00 72.88 316 LEU A CA 1
ATOM 2508 C C . LEU A 1 316 ? -25.009 2.671 26.820 1.00 72.88 316 LEU A C 1
ATOM 2510 O O . LEU A 1 316 ? -25.927 2.232 27.506 1.00 72.88 316 LEU A O 1
ATOM 2514 N N . LYS A 1 317 ? -23.936 3.279 27.341 1.00 74.19 317 LYS A N 1
ATOM 2515 C CA . LYS A 1 317 ? -23.748 3.520 28.771 1.00 74.19 317 LYS A CA 1
ATOM 2516 C C . LYS A 1 317 ? -24.855 4.409 29.325 1.00 74.19 317 LYS A C 1
ATOM 2518 O O . LYS A 1 317 ? -25.433 4.055 30.341 1.00 74.19 317 LYS A O 1
ATOM 2523 N N . ALA A 1 318 ? -25.184 5.509 28.647 1.00 80.69 318 ALA A N 1
ATOM 2524 C CA . ALA A 1 318 ? -26.268 6.394 29.063 1.00 80.69 318 ALA A CA 1
ATOM 2525 C C . ALA A 1 318 ? -27.621 5.664 29.122 1.00 80.69 318 ALA A C 1
ATOM 2527 O O . ALA A 1 318 ? -28.286 5.716 30.150 1.00 80.69 318 ALA A O 1
ATOM 2528 N N . GLU A 1 319 ? -27.992 4.926 28.072 1.00 77.44 319 GLU A N 1
ATOM 2529 C CA . GLU A 1 319 ? -29.268 4.193 28.005 1.00 77.44 319 GLU A CA 1
ATOM 2530 C C . GLU A 1 319 ? -29.353 3.066 29.057 1.00 77.44 319 GLU A C 1
ATOM 2532 O O . GLU A 1 319 ? -30.392 2.869 29.690 1.00 77.44 319 GLU A O 1
ATOM 2537 N N . LEU A 1 320 ? -28.262 2.318 29.273 1.00 73.38 320 LEU A N 1
ATOM 2538 C CA . LEU A 1 320 ? -28.194 1.282 30.311 1.00 73.38 320 LEU A CA 1
ATOM 2539 C C . LEU A 1 320 ? -28.255 1.887 31.714 1.00 73.38 320 LEU A C 1
ATOM 2541 O O . LEU A 1 320 ? -29.040 1.414 32.537 1.00 73.38 320 LEU A O 1
ATOM 2545 N N . SER A 1 321 ? -27.470 2.935 31.980 1.00 73.81 321 SER A N 1
ATOM 2546 C CA . SER A 1 321 ? -27.496 3.657 33.253 1.00 73.81 321 SER A CA 1
ATOM 2547 C C . SER A 1 321 ? -28.886 4.210 33.545 1.00 73.81 321 SER A C 1
ATOM 2549 O O . SER A 1 321 ? -29.386 3.988 34.640 1.00 73.81 321 SER A O 1
ATOM 2551 N N . GLU A 1 322 ? -29.553 4.825 32.569 1.00 81.69 322 GLU A N 1
ATOM 2552 C CA . GLU A 1 322 ? -30.907 5.363 32.730 1.00 81.69 322 GLU A CA 1
ATOM 2553 C C . GLU A 1 322 ? -31.923 4.271 33.100 1.00 81.69 322 GLU A C 1
ATOM 2555 O O . GLU A 1 322 ? -32.707 4.431 34.038 1.00 81.69 322 GLU A O 1
ATOM 2560 N N . ARG A 1 323 ? -31.891 3.115 32.422 1.00 75.44 323 ARG A N 1
ATOM 2561 C CA . ARG A 1 323 ? -32.793 1.991 32.735 1.00 75.44 323 ARG A CA 1
ATOM 2562 C C . ARG A 1 323 ? -32.542 1.406 34.118 1.00 75.44 323 ARG A C 1
ATOM 2564 O O . ARG A 1 323 ? -33.491 1.046 34.813 1.00 75.44 323 ARG A O 1
ATOM 2571 N N . ILE A 1 324 ? -31.279 1.303 34.519 1.00 69.38 324 ILE A N 1
ATOM 2572 C CA . ILE A 1 324 ? -30.902 0.776 35.831 1.00 69.38 324 ILE A CA 1
ATOM 2573 C C . ILE A 1 324 ? -31.265 1.765 36.924 1.00 69.38 324 ILE A C 1
ATOM 2575 O O . ILE A 1 324 ? -31.849 1.357 37.919 1.00 69.38 324 ILE A O 1
ATOM 2579 N N . GLU A 1 325 ? -30.974 3.050 36.743 1.00 72.25 325 GLU A N 1
ATOM 2580 C CA . GLU A 1 325 ? -31.380 4.096 37.677 1.00 72.25 325 GLU A CA 1
ATOM 2581 C C . GLU A 1 325 ? -32.899 4.135 37.828 1.00 72.25 325 GLU A C 1
ATOM 2583 O O . GLU A 1 325 ? -33.382 4.257 38.948 1.00 72.25 325 GLU A O 1
ATOM 2588 N N . ALA A 1 326 ? -33.666 3.937 36.754 1.00 79.19 326 ALA A N 1
ATOM 2589 C CA . ALA A 1 326 ? -35.120 3.841 36.830 1.00 79.19 326 ALA A CA 1
ATOM 2590 C C . ALA A 1 326 ? -35.598 2.617 37.639 1.00 79.19 326 ALA A C 1
ATOM 2592 O O . ALA A 1 326 ? -36.516 2.737 38.455 1.00 79.19 326 ALA A O 1
ATOM 2593 N N . GLU A 1 327 ? -34.989 1.442 37.454 1.00 71.12 327 GLU A N 1
ATOM 2594 C CA . GLU A 1 327 ? -35.332 0.229 38.217 1.00 71.12 327 GLU A CA 1
ATOM 2595 C C . GLU A 1 327 ? -34.837 0.272 39.672 1.00 71.12 327 GLU A C 1
ATOM 2597 O O . GLU A 1 327 ? -35.526 -0.195 40.585 1.00 71.12 327 GLU A O 1
ATOM 2602 N N . LEU A 1 328 ? -33.681 0.888 39.920 1.00 68.31 328 LEU A N 1
ATOM 2603 C CA . LEU A 1 328 ? -33.190 1.169 41.264 1.00 68.31 328 LEU A CA 1
ATOM 2604 C C . LEU A 1 328 ? -34.090 2.192 41.950 1.00 68.31 328 LEU A C 1
ATOM 2606 O O . LEU A 1 328 ? -34.506 1.939 43.070 1.00 68.31 328 LEU A O 1
ATOM 2610 N N . ALA A 1 329 ? -34.493 3.274 41.278 1.00 72.44 329 ALA A N 1
ATOM 2611 C CA . ALA A 1 329 ? -35.393 4.294 41.816 1.00 72.44 329 ALA A CA 1
ATOM 2612 C C . ALA A 1 329 ? -36.744 3.710 42.258 1.00 72.44 329 ALA A C 1
ATOM 2614 O O . ALA A 1 329 ? -37.236 4.055 43.335 1.00 72.44 329 ALA A O 1
ATOM 2615 N N . LYS A 1 330 ? -37.315 2.771 41.486 1.00 75.00 330 LYS A N 1
ATOM 2616 C CA . LYS A 1 330 ? -38.534 2.033 41.876 1.00 75.00 330 LYS A CA 1
ATOM 2617 C C . LYS A 1 330 ? -38.364 1.267 43.189 1.00 75.00 330 LYS A C 1
ATOM 2619 O O . LYS A 1 330 ? -39.309 1.172 43.968 1.00 75.00 330 LYS A O 1
ATOM 2624 N N . ASN A 1 331 ? -37.163 0.752 43.442 1.00 71.12 331 ASN A N 1
ATOM 2625 C CA . ASN A 1 331 ? -36.833 -0.043 44.623 1.00 71.12 331 ASN A CA 1
ATOM 2626 C C . ASN A 1 331 ? -36.080 0.754 45.709 1.00 71.12 331 ASN A C 1
ATOM 2628 O O . ASN A 1 331 ? -35.846 0.240 46.801 1.00 71.12 331 ASN A O 1
ATOM 2632 N N . GLN A 1 332 ? -35.745 2.021 45.453 1.00 70.75 332 GLN A N 1
ATOM 2633 C CA . GLN A 1 332 ? -34.939 2.888 46.317 1.00 70.75 332 GLN A CA 1
ATOM 2634 C C . GLN A 1 332 ? -35.667 3.201 47.620 1.00 70.75 332 GLN A C 1
ATOM 2636 O O . GLN A 1 332 ? -35.049 3.257 48.682 1.00 70.75 332 GLN A O 1
ATOM 2641 N N . SER A 1 333 ? -36.986 3.394 47.543 1.00 70.94 333 SER A N 1
ATOM 2642 C CA . SER A 1 333 ? -37.853 3.617 48.702 1.00 70.94 333 SER A CA 1
ATOM 2643 C C . SER A 1 333 ? -37.868 2.393 49.622 1.00 70.94 333 SER A C 1
ATOM 2645 O O . SER A 1 333 ? -37.711 2.538 50.832 1.00 70.94 333 SER A O 1
ATOM 2647 N N . LEU A 1 334 ? -37.961 1.190 49.048 1.00 74.56 334 LEU A N 1
ATOM 2648 C CA . LEU A 1 334 ? -37.916 -0.082 49.773 1.00 74.56 334 LEU A CA 1
ATOM 2649 C C . LEU A 1 334 ? -36.530 -0.346 50.370 1.00 74.56 334 LEU A C 1
ATOM 2651 O O . LEU A 1 334 ? -36.425 -0.728 51.532 1.00 74.56 334 LEU A O 1
ATOM 2655 N N . TYR A 1 335 ? -35.463 -0.082 49.616 1.00 70.56 335 TYR A N 1
ATOM 2656 C CA . TYR A 1 335 ? -34.086 -0.237 50.084 1.00 70.56 335 TYR A CA 1
ATOM 2657 C C . TYR A 1 335 ? -33.738 0.753 51.205 1.00 70.56 335 TYR A C 1
ATOM 2659 O O . TYR A 1 335 ? -33.122 0.389 52.206 1.00 70.56 335 TYR A O 1
ATOM 2667 N N . SER A 1 336 ? -34.200 1.999 51.087 1.00 77.69 336 SER A N 1
ATOM 2668 C CA . SER A 1 336 ? -34.038 3.024 52.120 1.00 77.69 336 SER A CA 1
ATOM 2669 C C . SER A 1 336 ? -34.832 2.669 53.379 1.00 77.69 336 SER A C 1
ATOM 2671 O O . SER A 1 336 ? -34.303 2.774 54.484 1.00 77.69 336 SER A O 1
ATOM 2673 N N . ALA A 1 337 ? -36.063 2.165 53.230 1.00 78.12 337 ALA A N 1
ATOM 2674 C CA . ALA A 1 337 ? -36.850 1.641 54.345 1.00 78.12 337 ALA A CA 1
ATOM 2675 C C . ALA A 1 337 ? -36.155 0.450 55.031 1.00 78.12 337 ALA A C 1
ATOM 2677 O O . ALA A 1 337 ? -36.118 0.394 56.259 1.00 78.12 337 ALA A O 1
ATOM 2678 N N . LEU A 1 338 ? -35.540 -0.457 54.265 1.00 79.19 338 LEU A N 1
ATOM 2679 C CA . LEU A 1 338 ? -34.776 -1.587 54.800 1.00 79.19 338 LEU A CA 1
ATOM 2680 C C . LEU A 1 338 ? -33.529 -1.131 55.579 1.00 79.19 338 LEU A C 1
ATOM 2682 O O . LEU A 1 338 ? -33.275 -1.638 56.670 1.00 79.19 338 LEU A O 1
ATOM 2686 N N . LYS A 1 339 ? -32.788 -0.132 55.079 1.00 77.81 339 LYS A N 1
ATOM 2687 C CA . LYS A 1 339 ? -31.648 0.467 55.801 1.00 77.81 339 LYS A CA 1
ATOM 2688 C C . LYS A 1 339 ? -32.068 1.147 57.102 1.00 77.81 339 LYS A C 1
ATOM 2690 O O . LYS A 1 339 ? -31.389 0.993 58.115 1.00 77.81 339 LYS A O 1
ATOM 2695 N N . VAL A 1 340 ? -33.195 1.858 57.098 1.00 83.62 340 VAL A N 1
ATOM 2696 C CA . VAL A 1 340 ? -33.767 2.452 58.318 1.00 83.62 340 VAL A CA 1
ATOM 2697 C C . VAL A 1 340 ? -34.178 1.359 59.308 1.00 83.62 340 VAL A C 1
ATOM 2699 O O . VAL A 1 340 ? -33.875 1.467 60.494 1.00 83.62 340 VAL A O 1
ATOM 2702 N N . LEU A 1 341 ? -34.797 0.270 58.842 1.00 79.75 341 LEU A N 1
ATOM 2703 C CA . LEU A 1 341 ? -35.125 -0.884 59.686 1.00 79.75 341 LEU A CA 1
ATOM 2704 C C . LEU A 1 341 ? -33.873 -1.537 60.284 1.00 79.75 341 LEU A C 1
ATOM 2706 O O . LEU A 1 341 ? -33.878 -1.866 61.466 1.00 79.75 341 LEU A O 1
ATOM 2710 N N . GLN A 1 342 ? -32.789 -1.669 59.518 1.00 80.31 342 GLN A N 1
ATOM 2711 C CA . GLN A 1 342 ? -31.506 -2.173 60.016 1.00 80.31 342 GLN A CA 1
ATOM 2712 C C . GLN A 1 342 ? -30.900 -1.240 61.079 1.00 80.31 342 GLN A C 1
ATOM 2714 O O . GLN A 1 342 ? -30.446 -1.706 62.123 1.00 80.31 342 GLN A O 1
ATOM 2719 N N . GLN A 1 343 ? -30.913 0.077 60.852 1.00 81.88 343 GLN A N 1
ATOM 2720 C CA . GLN A 1 343 ? -30.442 1.060 61.836 1.00 81.88 343 GLN A CA 1
ATOM 2721 C C . GLN A 1 343 ? -31.259 1.003 63.129 1.00 81.88 343 GLN A C 1
ATOM 2723 O O . GLN A 1 343 ? -30.681 0.943 64.214 1.00 81.88 343 GLN A O 1
ATOM 2728 N N . ASN A 1 344 ? -32.587 0.941 63.016 1.00 81.38 344 ASN A N 1
ATOM 2729 C CA . ASN A 1 344 ? -33.481 0.797 64.161 1.00 81.38 344 ASN A CA 1
ATOM 2730 C C . ASN A 1 344 ? -33.257 -0.540 64.883 1.00 81.38 344 ASN A C 1
ATOM 2732 O O . ASN A 1 344 ? -33.240 -0.576 66.107 1.00 81.38 344 ASN A O 1
ATOM 2736 N N . SER A 1 345 ? -33.027 -1.632 64.149 1.00 79.31 345 SER A N 1
ATOM 2737 C CA . SER A 1 345 ? -32.721 -2.945 64.727 1.00 79.31 345 SER A CA 1
ATOM 2738 C C . SER A 1 345 ? -31.399 -2.942 65.501 1.00 79.31 345 SER A C 1
ATOM 2740 O O . SER A 1 345 ? -31.333 -3.509 66.589 1.00 79.31 345 SER A O 1
ATOM 2742 N N . ASN A 1 346 ? -30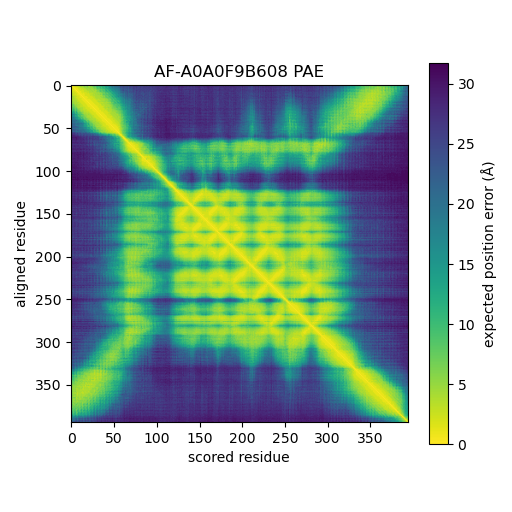.359 -2.280 64.982 1.00 78.62 346 ASN A N 1
ATOM 2743 C CA . ASN A 1 346 ? -29.090 -2.088 65.691 1.00 78.62 346 ASN A CA 1
ATOM 2744 C C . ASN A 1 346 ? -29.268 -1.234 66.956 1.00 78.62 346 ASN A C 1
ATOM 2746 O O . ASN A 1 346 ? -28.722 -1.573 68.006 1.00 78.62 346 ASN A O 1
ATOM 2750 N N . GLY A 1 347 ? -30.059 -0.158 66.869 1.00 80.56 347 GLY A N 1
ATOM 2751 C CA . GLY A 1 347 ? -30.418 0.675 68.019 1.00 80.56 347 GLY A CA 1
ATOM 2752 C C . GLY A 1 347 ? -31.137 -0.126 69.105 1.00 80.56 347 GLY A C 1
ATOM 2753 O O . GLY A 1 347 ? -30.689 -0.153 70.247 1.00 80.56 347 GLY A O 1
ATOM 2754 N N . ASN A 1 348 ? -32.176 -0.875 68.729 1.00 79.69 348 ASN A N 1
ATOM 2755 C CA . ASN A 1 348 ? -32.939 -1.726 69.643 1.00 79.69 348 ASN A CA 1
ATOM 2756 C C . ASN A 1 348 ? -32.068 -2.812 70.293 1.00 79.69 348 ASN A C 1
ATOM 2758 O O . ASN A 1 348 ? -32.222 -3.093 71.478 1.00 79.69 348 ASN A O 1
ATOM 2762 N N . LEU A 1 349 ? -31.131 -3.416 69.553 1.00 81.75 349 LEU A N 1
ATOM 2763 C CA . LEU A 1 349 ? -30.201 -4.399 70.116 1.00 81.75 349 LEU A CA 1
ATOM 2764 C C . LEU A 1 349 ? -29.295 -3.759 71.181 1.00 81.75 349 LEU A C 1
ATOM 2766 O O . LEU A 1 349 ? -29.135 -4.318 72.266 1.00 81.75 349 LEU A O 1
ATOM 2770 N N . SER A 1 350 ? -28.776 -2.558 70.910 1.00 82.31 350 SER A N 1
ATOM 2771 C CA . SER A 1 350 ? -27.984 -1.781 71.873 1.00 82.31 350 SER A CA 1
ATOM 2772 C C . SER A 1 350 ? -28.797 -1.369 73.109 1.00 82.31 350 SER A C 1
ATOM 2774 O O . SER A 1 350 ? -28.267 -1.336 74.225 1.00 82.31 350 SER A O 1
ATOM 2776 N N . GLU A 1 351 ? -30.084 -1.055 72.944 1.00 80.31 351 GLU A N 1
ATOM 2777 C CA . GLU A 1 351 ? -30.993 -0.766 74.058 1.00 80.31 351 GLU A CA 1
ATOM 2778 C C . GLU A 1 351 ? -31.253 -2.014 74.908 1.00 80.31 351 GLU A C 1
ATOM 2780 O O . GLU A 1 351 ? -31.175 -1.948 76.135 1.00 80.31 351 GLU A O 1
ATOM 2785 N N . VAL A 1 352 ? -31.488 -3.172 74.284 1.00 79.56 352 VAL A N 1
ATOM 2786 C CA . VAL A 1 352 ? -31.674 -4.452 74.988 1.00 79.56 352 VAL A CA 1
ATOM 2787 C C . VAL A 1 352 ? -30.426 -4.836 75.789 1.00 79.56 352 VAL A C 1
ATOM 2789 O O . VAL A 1 352 ? -30.547 -5.266 76.937 1.00 79.56 352 VAL A O 1
ATOM 2792 N N . GLU A 1 353 ? -29.228 -4.623 75.242 1.00 81.94 353 GLU A N 1
ATOM 2793 C CA . GLU A 1 353 ? -27.966 -4.804 75.976 1.00 81.94 353 GLU A CA 1
ATOM 2794 C C . GLU A 1 353 ? -27.845 -3.848 77.170 1.00 81.94 353 GLU A C 1
ATOM 2796 O O . GLU A 1 353 ? -27.400 -4.245 78.250 1.00 81.94 353 GLU A O 1
ATOM 2801 N N . SER A 1 354 ? -28.299 -2.603 77.015 1.00 82.00 354 SER A N 1
ATOM 2802 C CA . SER A 1 354 ? -28.329 -1.619 78.102 1.00 82.00 354 SER A CA 1
ATOM 2803 C C . SER A 1 354 ? -29.308 -2.035 79.209 1.00 82.00 354 SER A C 1
ATOM 2805 O O . SER A 1 354 ? -28.970 -1.983 80.394 1.00 82.00 354 SER A O 1
ATOM 2807 N N . TYR A 1 355 ? -30.497 -2.528 78.850 1.00 78.62 355 TYR A N 1
ATOM 2808 C CA . TYR A 1 355 ? -31.460 -3.075 79.809 1.00 78.62 355 TYR A CA 1
ATOM 2809 C C . TYR A 1 355 ? -30.930 -4.323 80.521 1.00 78.62 355 TYR A C 1
ATOM 2811 O O . TYR A 1 355 ? -31.180 -4.490 81.715 1.00 78.62 355 TYR A O 1
ATOM 2819 N N . GLU A 1 356 ? -30.153 -5.170 79.841 1.00 80.81 356 GLU A N 1
ATOM 2820 C CA . GLU A 1 356 ? -29.535 -6.356 80.449 1.00 80.81 356 GLU A CA 1
ATOM 2821 C C . GLU A 1 356 ? -28.555 -5.958 81.552 1.00 80.81 356 GLU A C 1
ATOM 2823 O O . GLU A 1 356 ? -28.581 -6.526 82.647 1.00 80.81 356 GLU A O 1
ATOM 2828 N N . GLN A 1 357 ? -27.762 -4.913 81.314 1.00 84.44 357 GLN A N 1
ATOM 2829 C CA . GLN A 1 357 ? -26.868 -4.350 82.324 1.00 84.44 357 GLN A CA 1
ATOM 2830 C C . GLN A 1 357 ? -27.639 -3.770 83.518 1.00 84.44 357 GLN A C 1
ATOM 2832 O O . GLN A 1 357 ? -27.254 -4.006 84.667 1.00 84.44 357 GLN A O 1
ATOM 2837 N N . VAL A 1 358 ? -28.747 -3.060 83.274 1.00 82.56 358 VAL A N 1
ATOM 2838 C CA . VAL A 1 358 ? -29.597 -2.492 84.336 1.00 82.56 358 VAL A CA 1
ATOM 2839 C C . VAL A 1 358 ? -30.240 -3.591 85.184 1.00 82.56 358 VAL A C 1
ATOM 2841 O O . VAL A 1 358 ? -30.184 -3.525 86.415 1.00 82.56 358 VAL A O 1
ATOM 2844 N N . VAL A 1 359 ? -30.813 -4.623 84.558 1.00 80.06 359 VAL A N 1
ATOM 2845 C CA . VAL A 1 359 ? -31.433 -5.756 85.263 1.00 80.06 359 VAL A CA 1
ATOM 2846 C C . VAL A 1 359 ? -30.382 -6.536 86.058 1.00 80.06 359 VAL A C 1
ATOM 2848 O O . VAL A 1 359 ? -30.604 -6.835 87.234 1.00 80.06 359 VAL A O 1
ATOM 2851 N N . ALA A 1 360 ? -29.201 -6.783 85.483 1.00 82.50 360 ALA A N 1
ATOM 2852 C CA . ALA A 1 360 ? -28.094 -7.438 86.179 1.00 82.50 360 ALA A CA 1
ATOM 2853 C C . ALA A 1 360 ? -27.593 -6.621 87.386 1.00 82.50 360 ALA A C 1
ATOM 2855 O O . ALA A 1 360 ? -27.314 -7.183 88.450 1.00 82.50 360 ALA A O 1
ATOM 2856 N N . ALA A 1 361 ? -27.502 -5.294 87.254 1.00 82.75 361 ALA A N 1
ATOM 2857 C CA . ALA A 1 361 ? -27.141 -4.401 88.352 1.00 82.75 361 ALA A CA 1
ATOM 2858 C C . ALA A 1 361 ? -28.205 -4.404 89.461 1.00 82.75 361 ALA A C 1
ATOM 2860 O O . ALA A 1 361 ? -27.864 -4.529 90.639 1.00 82.75 361 ALA A O 1
ATOM 2861 N N . LYS A 1 362 ? -29.492 -4.345 89.094 1.00 78.56 362 LYS A N 1
ATOM 2862 C CA . LYS A 1 362 ? -30.611 -4.399 90.046 1.00 78.56 362 LYS A CA 1
ATOM 2863 C C . LYS A 1 362 ? -30.679 -5.726 90.787 1.00 78.56 362 LYS A C 1
ATOM 2865 O O . LYS A 1 362 ? -30.905 -5.725 91.992 1.00 78.56 362 LYS A O 1
ATOM 2870 N N . LYS A 1 363 ? -30.405 -6.842 90.112 1.00 79.69 363 LYS A N 1
ATOM 2871 C CA . LYS A 1 363 ? -30.298 -8.160 90.746 1.00 79.69 363 LYS A CA 1
ATOM 2872 C C . LYS A 1 363 ? -29.179 -8.204 91.785 1.00 79.69 363 LYS A C 1
ATOM 2874 O O . LYS A 1 363 ? -29.433 -8.594 92.919 1.00 79.69 363 LYS A O 1
ATOM 2879 N N . LYS A 1 364 ? -27.980 -7.712 91.444 1.00 85.06 364 LYS A N 1
ATOM 2880 C CA . LYS A 1 364 ? -26.856 -7.602 92.394 1.00 85.06 364 LYS A CA 1
ATOM 2881 C C . LYS A 1 364 ? -27.194 -6.721 93.599 1.00 85.06 364 LYS A C 1
ATOM 2883 O O . LYS A 1 364 ? -26.869 -7.081 94.728 1.00 85.06 364 LYS A O 1
ATOM 2888 N N . GLU A 1 365 ? -27.844 -5.578 93.372 1.00 81.94 365 GLU A N 1
ATOM 2889 C CA . GLU A 1 365 ? -28.311 -4.682 94.438 1.00 81.94 365 GLU A CA 1
ATOM 2890 C C . GLU A 1 365 ? -29.309 -5.395 95.363 1.00 81.94 365 GLU A C 1
ATOM 2892 O O . GLU A 1 365 ? -29.213 -5.296 96.588 1.00 81.94 365 GLU A O 1
ATOM 2897 N N . MET A 1 366 ? -30.235 -6.162 94.787 1.00 77.88 366 MET A N 1
ATOM 2898 C CA . MET A 1 366 ? -31.237 -6.903 95.544 1.00 77.88 366 MET A CA 1
ATOM 2899 C C . MET A 1 366 ? -30.647 -8.062 96.340 1.00 77.88 366 MET A C 1
ATOM 2901 O O . MET A 1 366 ? -30.982 -8.208 97.512 1.00 77.88 366 MET A O 1
ATOM 2905 N N . ASP A 1 367 ? -29.758 -8.856 95.742 1.00 81.25 367 ASP A N 1
ATOM 2906 C CA . ASP A 1 367 ? -29.069 -9.948 96.434 1.00 81.25 367 ASP A CA 1
ATOM 2907 C C . ASP A 1 367 ? -28.260 -9.404 97.621 1.00 81.25 367 ASP A C 1
ATOM 2909 O O . ASP A 1 367 ? -28.319 -9.952 98.723 1.00 81.25 367 ASP A O 1
ATOM 2913 N N . LYS A 1 368 ? -27.587 -8.258 97.444 1.00 84.75 368 LYS A N 1
ATOM 2914 C CA . LYS A 1 368 ? -26.901 -7.558 98.536 1.00 84.75 368 LYS A CA 1
ATOM 2915 C C . LYS A 1 368 ? -27.871 -7.159 99.652 1.00 84.75 368 LYS A C 1
ATOM 2917 O O . LYS A 1 368 ? -27.600 -7.430 100.818 1.00 84.75 368 LYS A O 1
ATOM 2922 N N . ARG A 1 369 ? -29.019 -6.570 99.306 1.00 79.38 369 ARG A N 1
ATOM 2923 C CA . ARG A 1 369 ? -30.021 -6.120 100.283 1.00 79.38 369 ARG A CA 1
ATOM 2924 C C . ARG A 1 369 ? -30.704 -7.275 101.017 1.00 79.38 369 ARG A C 1
ATOM 2926 O O . ARG A 1 369 ? -30.995 -7.150 102.202 1.00 79.38 369 ARG A O 1
ATOM 2933 N N . ILE A 1 370 ? -30.935 -8.401 100.340 1.00 77.50 370 ILE A N 1
ATOM 2934 C CA . ILE A 1 370 ? -31.443 -9.635 100.955 1.00 77.50 370 ILE A CA 1
ATOM 2935 C C . ILE A 1 370 ? -30.434 -10.160 101.978 1.00 77.50 370 ILE A C 1
ATOM 2937 O O . ILE A 1 370 ? -30.823 -10.424 103.113 1.00 77.50 370 ILE A O 1
ATOM 2941 N N . ASN A 1 371 ? -29.152 -10.238 101.615 1.00 82.31 371 ASN A N 1
ATOM 2942 C CA . ASN A 1 371 ? -28.097 -10.696 102.522 1.00 82.31 371 ASN A CA 1
ATOM 2943 C C . ASN A 1 371 ? -27.929 -9.755 103.729 1.00 82.31 371 ASN A C 1
ATOM 2945 O O . ASN A 1 371 ? -27.756 -10.208 104.860 1.00 82.31 371 ASN A O 1
ATOM 2949 N N . GLU A 1 372 ? -28.022 -8.439 103.515 1.00 81.56 372 GLU A N 1
ATOM 2950 C CA . GLU A 1 372 ? -28.001 -7.442 104.592 1.00 81.56 372 GLU A CA 1
ATOM 2951 C C . GLU A 1 372 ? -29.194 -7.599 105.545 1.00 81.56 372 GLU A C 1
ATOM 2953 O O . GLU A 1 372 ? -29.005 -7.590 106.761 1.00 81.56 372 GLU A O 1
ATOM 2958 N N . LEU A 1 373 ? -30.409 -7.783 105.018 1.00 77.81 373 LEU A N 1
ATOM 2959 C CA . LEU A 1 373 ? -31.611 -8.012 105.825 1.00 77.81 373 LEU A CA 1
ATOM 2960 C C . LEU A 1 373 ? -31.542 -9.336 106.592 1.00 77.81 373 LEU A C 1
ATOM 2962 O O . LEU A 1 373 ? -31.897 -9.366 107.766 1.00 77.81 373 LEU A O 1
ATOM 2966 N N . GLN A 1 374 ? -31.050 -10.409 105.970 1.00 75.75 374 GLN A N 1
ATOM 2967 C CA . GLN A 1 374 ? -30.822 -11.691 106.644 1.00 75.75 374 GLN A CA 1
ATOM 2968 C C . GLN A 1 374 ? -29.825 -11.537 107.795 1.00 75.75 374 GLN A C 1
ATOM 2970 O O . 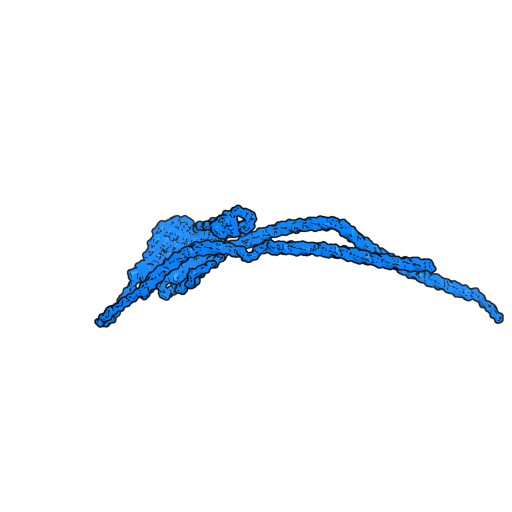GLN A 1 374 ? -30.131 -11.933 108.915 1.00 75.75 374 GLN A O 1
ATOM 2975 N N . SER A 1 375 ? -28.700 -10.854 107.564 1.00 79.00 375 SER A N 1
ATOM 2976 C CA . SER A 1 375 ? -27.717 -10.571 108.616 1.00 79.00 375 SER A CA 1
ATOM 2977 C C . SER A 1 375 ? -28.286 -9.688 109.736 1.00 79.00 375 SER A C 1
ATOM 2979 O O . SER A 1 375 ? -27.957 -9.875 110.907 1.00 79.00 375 SER A O 1
ATOM 2981 N N . GLN A 1 376 ? -29.155 -8.721 109.418 1.00 79.00 376 GLN A N 1
ATOM 2982 C CA . GLN A 1 376 ? -29.841 -7.904 110.426 1.00 79.00 376 GLN A CA 1
ATOM 2983 C C . GLN A 1 376 ? -30.841 -8.721 111.249 1.00 79.00 376 GLN A C 1
ATOM 2985 O O . GLN A 1 376 ? -30.884 -8.557 112.468 1.00 79.00 376 GLN A O 1
ATOM 2990 N N . ILE A 1 377 ? -31.611 -9.603 110.607 1.00 76.25 377 ILE A N 1
ATOM 2991 C CA . ILE A 1 377 ? -32.550 -10.510 111.275 1.00 76.25 377 ILE A CA 1
ATOM 2992 C C . ILE A 1 377 ? -31.791 -11.479 112.184 1.00 76.25 377 ILE A C 1
ATOM 2994 O O . ILE A 1 377 ? -32.178 -11.628 113.337 1.00 76.25 377 ILE A O 1
ATOM 2998 N N . GLU A 1 378 ? -30.684 -12.069 111.727 1.00 73.94 378 GLU A N 1
ATOM 2999 C CA . GLU A 1 378 ? -29.820 -12.933 112.545 1.00 73.94 378 GLU A CA 1
ATOM 3000 C C . GLU A 1 378 ? -29.252 -12.184 113.755 1.00 73.94 378 GLU A C 1
ATOM 3002 O O . GLU A 1 378 ? -29.385 -12.651 114.883 1.00 73.94 378 GLU A O 1
ATOM 3007 N N . LYS A 1 379 ? -28.729 -10.965 113.562 1.00 77.25 379 LYS A N 1
ATOM 3008 C CA . LYS A 1 379 ? -28.250 -10.116 114.668 1.00 77.25 379 LYS A CA 1
ATOM 3009 C C . LYS A 1 379 ? -29.355 -9.743 115.658 1.00 77.25 379 LYS A C 1
ATOM 3011 O O . LYS A 1 379 ? -29.083 -9.606 116.851 1.00 77.25 379 LYS A O 1
ATOM 3016 N N . GLN A 1 380 ? -30.584 -9.529 115.190 1.00 72.88 380 GLN A N 1
ATOM 3017 C CA . GLN A 1 380 ? -31.729 -9.288 116.070 1.00 72.88 380 GLN A CA 1
ATOM 3018 C C . GLN A 1 380 ? -32.146 -10.560 116.811 1.00 72.88 380 GLN A C 1
ATOM 3020 O O . GLN A 1 380 ? -32.406 -10.489 118.010 1.00 72.88 380 GLN A O 1
ATOM 3025 N N . LEU A 1 381 ? -32.143 -11.716 116.146 1.00 66.44 381 LEU A N 1
ATOM 3026 C CA . LEU A 1 381 ? -32.402 -13.012 116.772 1.00 66.44 381 LEU A CA 1
ATOM 3027 C C . LEU A 1 381 ? -31.364 -13.334 117.853 1.00 66.44 381 LEU A C 1
ATOM 3029 O O . LEU A 1 381 ? -31.737 -13.789 118.931 1.00 66.44 381 LEU A O 1
ATOM 3033 N N . ASP A 1 382 ? -30.086 -13.053 117.603 1.00 69.25 382 ASP A N 1
ATOM 3034 C CA . ASP A 1 382 ? -29.010 -13.252 118.577 1.00 69.25 382 ASP A CA 1
ATOM 3035 C C . ASP A 1 382 ? -29.123 -12.288 119.763 1.00 69.25 382 ASP A C 1
ATOM 3037 O O . ASP A 1 382 ? -28.938 -12.700 120.909 1.00 69.25 382 ASP A O 1
ATOM 3041 N N . LYS A 1 383 ? -29.526 -11.030 119.532 1.00 67.06 383 LYS A N 1
ATOM 3042 C CA . LYS A 1 383 ? -29.847 -10.085 120.618 1.00 67.06 383 LYS A CA 1
ATOM 3043 C C . LYS A 1 383 ? -31.040 -10.535 121.463 1.00 67.06 383 LYS A C 1
ATOM 3045 O O . LYS A 1 383 ? -31.017 -10.335 122.672 1.00 67.06 383 LYS A O 1
ATOM 3050 N N . VAL A 1 384 ? -32.063 -11.132 120.851 1.00 62.69 384 VAL A N 1
ATOM 3051 C CA . VAL A 1 384 ? -33.226 -11.695 121.561 1.00 62.69 384 VAL A CA 1
ATOM 3052 C C . VAL A 1 384 ? -32.847 -12.972 122.321 1.00 62.69 384 VAL A C 1
ATOM 3054 O O . VAL A 1 384 ? -33.312 -13.186 123.436 1.00 62.69 384 VAL A O 1
ATOM 3057 N N . LYS A 1 385 ? -31.946 -13.799 121.778 1.00 59.16 385 LYS A N 1
ATOM 3058 C CA . LYS A 1 385 ? -31.393 -14.969 122.481 1.00 59.16 385 LYS A CA 1
ATOM 3059 C C . LYS A 1 385 ? -30.518 -14.593 123.677 1.00 59.16 385 LYS A C 1
ATOM 3061 O O . LYS A 1 385 ? -30.548 -15.299 124.677 1.00 59.16 385 LYS A O 1
ATOM 3066 N N . GLN A 1 386 ? -29.776 -13.488 123.603 1.00 57.78 386 GLN A N 1
ATOM 3067 C CA . GLN A 1 386 ? -28.954 -12.984 124.712 1.00 57.78 386 GLN A CA 1
ATOM 3068 C C . GLN A 1 386 ? -29.758 -12.256 125.803 1.00 57.78 386 GLN A C 1
ATOM 3070 O O . GLN A 1 386 ? -29.258 -12.111 126.916 1.00 57.78 386 GLN A O 1
ATOM 3075 N N . SER A 1 387 ? -30.984 -11.804 125.516 1.00 53.66 387 SER A N 1
ATOM 3076 C CA . SER A 1 387 ? -31.872 -11.143 126.486 1.00 53.66 387 SER A CA 1
ATOM 3077 C C . SER A 1 387 ? -32.923 -12.069 127.110 1.00 53.66 387 SER A C 1
ATOM 3079 O O . SER A 1 387 ? -33.707 -11.624 127.949 1.00 53.66 387 SER A O 1
ATOM 3081 N N . LEU A 1 388 ? -32.926 -13.358 126.752 1.00 50.03 388 LEU A N 1
ATOM 3082 C CA . LEU A 1 388 ? -33.707 -14.381 127.442 1.00 50.03 388 LEU A CA 1
ATOM 3083 C C . LEU A 1 388 ? -33.033 -14.711 128.791 1.00 50.03 388 LEU A C 1
ATOM 3085 O O . LEU A 1 388 ? -31.899 -15.191 128.792 1.00 50.03 388 LEU A O 1
ATOM 3089 N N . PRO A 1 389 ? -33.685 -14.462 129.945 1.00 49.78 389 PRO A N 1
ATOM 3090 C CA . PRO A 1 389 ? -33.135 -14.842 131.242 1.00 49.78 389 PRO A CA 1
ATOM 3091 C C . PRO A 1 389 ? -32.964 -16.362 131.314 1.00 49.78 389 PRO A C 1
ATOM 3093 O O . PRO A 1 389 ? -33.836 -17.115 130.877 1.00 49.78 389 PRO A O 1
ATOM 3096 N N . SER A 1 390 ? -31.842 -16.812 131.882 1.00 51.16 390 SER A N 1
ATOM 3097 C CA . SER A 1 390 ? -31.613 -18.217 132.211 1.00 51.16 390 SER A CA 1
ATOM 3098 C C . SER A 1 390 ? -32.782 -18.734 133.049 1.00 51.16 390 SER A C 1
ATOM 3100 O O . SER A 1 390 ? -32.980 -18.287 134.181 1.00 51.16 390 SER A O 1
ATOM 3102 N N . LEU A 1 391 ? -33.566 -19.652 132.483 1.00 46.38 391 LEU A N 1
ATOM 3103 C CA . LEU A 1 391 ? -34.579 -20.391 133.227 1.00 46.38 391 LEU A CA 1
ATOM 3104 C C . LEU A 1 391 ? -33.890 -21.101 134.405 1.00 46.38 391 LEU A C 1
ATOM 3106 O O . LEU A 1 391 ? -32.852 -21.732 134.190 1.00 46.38 391 LEU A O 1
ATOM 3110 N N . PRO A 1 392 ? -34.421 -21.000 135.636 1.00 42.84 392 PRO A N 1
ATOM 3111 C CA . PRO A 1 392 ? -33.876 -21.741 136.761 1.00 42.84 392 PRO A CA 1
ATOM 3112 C C . PRO A 1 392 ? -33.988 -23.241 136.472 1.00 42.84 392 PRO A C 1
ATOM 3114 O O . PRO A 1 392 ? -35.068 -23.752 136.171 1.00 42.84 392 PRO A O 1
ATOM 3117 N N . SER A 1 393 ? -32.856 -23.936 136.546 1.00 42.50 393 SER A N 1
ATOM 3118 C CA . SER A 1 393 ? -32.815 -25.391 136.649 1.00 42.50 393 SER A CA 1
ATOM 3119 C C . SER A 1 393 ? -33.461 -25.797 137.975 1.00 42.50 393 SER A C 1
ATOM 3121 O O . SER A 1 393 ? -33.007 -25.339 139.027 1.00 42.50 393 SER A O 1
ATOM 3123 N N . PHE A 1 394 ? -34.514 -26.612 137.910 1.00 41.62 394 PHE A N 1
ATOM 3124 C CA . PHE A 1 394 ? -34.984 -27.401 139.051 1.00 41.62 394 PHE A CA 1
ATOM 3125 C C . PHE A 1 394 ? -33.966 -28.475 139.427 1.00 41.62 394 PHE A C 1
ATOM 3127 O O . PHE A 1 394 ? -33.320 -29.011 138.494 1.00 41.62 394 PHE A O 1
#

Organism: NCBI:txid412755

Nearest PDB structures (foldseek):
  6eus-assembly2_F  TM=3.081E-01  e=6.704E+00  Acinetobacter baumannii
  4k3c-assembly1_A  TM=3.267E-01  e=6.323E+00  [Haemophilus] ducreyi